Protein 6D4D (pdb70)

Nearest PDB structures (foldseek):
  6d4d-assembly2_B  TM=1.004E+00  e=1.294E-62  Homo sapiens
  2jjd-assembly4_D  TM=9.976E-01  e=7.668E-55  Homo sapiens
  2jjd-assembly6_F  TM=9.970E-01  e=9.720E-55  Homo sapiens
  2jjd-assembly5_E  TM=9.971E-01  e=2.824E-54  Homo sapiens
  2jjd-assembly1_A  TM=9.977E-01  e=5.109E-54  Homo sapiens

Solvent-accessible surface area: 25664 Å² total; per-residue (Å²): 196,49,135,63,6,42,15,116,92,0,96,101,48,16,140,60,25,43,45,110,128,34,119,83,1,98,101,1,29,115,58,17,68,40,8,70,162,55,25,48,36,120,16,3,84,58,117,88,0,145,110,37,15,53,85,120,69,26,15,1,3,8,35,9,7,0,57,3,58,94,74,144,75,95,96,14,8,7,1,10,2,0,0,44,0,10,1,35,166,91,63,33,42,1,0,0,0,8,0,2,56,138,81,5,6,70,21,2,0,24,0,0,54,56,32,136,0,8,0,0,0,0,0,2,44,50,129,6,141,198,46,64,44,4,70,58,0,10,12,104,136,45,58,156,65,21,51,84,6,115,0,17,32,110,67,64,65,114,75,141,41,2,5,14,37,63,0,35,0,62,42,94,119,78,76,45,87,0,8,0,0,6,4,43,46,13,44,57,138,53,39,18,205,56,14,100,17,2,23,110,0,5,149,67,5,148,97,47,40,69,131,172,37,16,24,9,0,0,0,8,10,19,0,5,7,30,0,0,1,3,0,0,0,21,0,2,31,38,20,13,144,64,61,97,91,0,21,1,37,72,0,0,21,93,0,16,94,15,0,5,43,0,0,82,48,30,109,19,0,12,2,0,5,78,0,0,29,46,54,88,71,164,82,128,177,61,9,62,12,83,101,0,99,57,48,19,64,89,30,43,49,112,147,34,142,89,0,25,50,1,26,111,62,16,59,47,1,74,141,82,9,24,36,119,25,3,100,69,90,104,0,61,127,36,16,55,88,109,122,25,18,2,0,16,68,8,6,0,25,2,62,70,74,137,82,92,96,21,8,8,1,10,2,0,0,24,0,8,1,35,174,92,135,41,36,1,0,0,0,10,0,2,52,118,74,6,6,72,24,2,0,28,0,0,57,54,32,130,0,9,0,0,0,0,0,3,48,52,66,11,141,212,103,73,50,6,62,58,0,12,6,110,156,46,62,147,71,10,51,88,6,114,0,26,33,109,68,64,68,113,79,144,42,23,6,14,36,68,0,34,0,73,44,105,108,92,42,89,0,8,0,0,7,4,41,46,14,44,62,140,44,38,17,204,59,15,80,12,2,6,125,0,5,83,69,6,119,101,49,39,66,133,177,32,18,23,9,0,0,0,8,12,18,0,4,7,42,0,0,0,3,0,0,0,10,0,2,19,29,20,8,129,70,61,99,73,1,21,1,38,70,1,0,22,94,0,14,52,15,1,8,44,0,0,73,43,44,100,20,0,12,0,0,4,79,0,0,26,43,27,91,72,169,61

B-factor: mean 21.74, std 9.51, range [6.0, 73.4]

CATH classification: 3.90.190.10

Secondary structure (DSSP, 8-state):
----EEGGGHHHHHHHHHHHHHHHHHHHHHTS--STTT---HHHHSGGGGGG-SSTT----TTTEEEPPPPTT-TTTTEEEEEEEEETTEEEEEEEEPPPPGGGHHHHHHHHHHHT--EEEE-S-SEETTEE-S---S-SSSEEEETTEEEEEEEEEE-SSEEEEEEEEEE----EEEEEEEE----SSSS-SSSHHHHHHHHHHHHHS-TT--PEEEE-SSSSHHHHHHHHHHHHHHHHHHHSEE-HHHHHHHHHTTSTT-S-SHHHHHHHHHHHHHHHHH-/---EEGGGHHHHHHHHHHHHHHHHHHHHHTS--SGGG---TTTTSGGGGGG-SSTT----TTTEEEPPPPTT-TTTTEEEEEEEEETTEEEEEEEEPPPPGGGHHHHHHHHHHTT--EEEE-S-SEETTEE-S---S-SSSEEEETTEEEEEEEEEE-SSEEEEEEEEEE---EEEEEEEE----SSSS-S-SHHHHHHHHHHHHHS-TT--PEEEE-SSSSHHHHHHHHHHHHHHHHHHHSEE-HHHHHHHHHTTSTT-S-SHHHHHHHHHHHHHHHHH-

Organism: Homo sapiens (NCBI:txid9606)

InterPro domains:
  IPR000242 Tyrosine-specific protein phosphatase, PTPase domain [PF00102] (159-393)
  IPR000242 Tyrosine-specific protein phosphatase, PTPase domain [PF00102] (451-687)
  IPR000242 Tyrosine-specific protein phosphatase, PTPase domain [PR00700] (188-195)
  IPR000242 Tyrosine-specific protein phosphatase, PTPase domain [PR00700] (204-224)
  IPR000242 Tyrosine-specific protein phosphatase, PTPase domain [PR00700] (291-308)
  IPR000242 Tyrosine-specific protein phosphatase, PTPase domain [PR00700] (330-348)
  IPR000242 Tyrosine-specific protein phosphatase, PTPase domain [PR00700] (656-671)
  IPR000242 Tyrosine-specific protein phosphatase, PTPase domain [PR00700] (672-682)
  IPR000242 Tyrosine-specific protein phosphatase, PTPase domain [PS50055] (135-394)
  IPR000242 Tyrosine-specific protein phosphatase, PTPase domain [PS50055] (426-689)
  IPR000242 Tyrosine-specific protein phosphatase, PTPase domain [SM00194] (134-396)
  IPR000242 Tyrosine-specific protein phosphatase, PTPase domain [SM00194] (425-691)
  IPR000387 Tyrosine-specific protein phosphatases domain [PS50056] (314-385)
  IPR000387 Tyrosine-specific protein phosphatases domain [PS50056] (605-680)
  IPR003595 Protein-tyrosine phosphatase, catalytic [SM00404] (292-393)
  IPR003595 Protein-tyrosine phosphatase, catalytic [SM00404] (586-688)
  IPR016130 Protein-tyrosine phosphatase, active site [PS00383] (333-343)
  IPR016130 Protein-tyrosine phosphatase, active site [PS00383] (628-638)
  IPR016336 Receptor tyrosine-protein phosphatase, alpha/epsilon-type [PIRSF002006] (27-700)
  IPR029021 Protein-tyrosine phosphatase-like [G3DSA:3.90.190.10] (107-399)

Foldseek 3Di:
DFDWFFLVCLVVVLVVCPPPVSPNLQVLVVPFDQLPPPFAAVLCPDPLNVVQAPDSPFAWGPPFFQFFDDDPPDPSLRHHRKGFFAFAVGGSQAIQHAAGDPVCLLVVVSSCVVLQFQEEEEEEDCDAPNDGLHDDSADPAAWDQRPQKIKHWDDWADDPQWIKTWIWICGCHHTGIHIYIHGYPAHSDFGDPACPSVVVSLVVRVVPGDDPGGHHYYYYRSRAAVVLLSRLLRRQLVVCVPPSIGDSSVSSNVRCNRTGCRHPDSRSVSNSSRNSSCVSVPD/DDWFFLVCLVVVLVVCPPPVSVNLQVLVVPFDQQPVLFAAVLCPDPVNVVQAPDSVFAFGDPFAQFFDDDPPDPSLRDHRWGFFAFQVGGSQAIQHAAGDPVCLLVVVSSCVVQQFQEEEEEEDCDAPNDGLHDPNADPAAWDQRPQKIKHWDDWDDDPQWIWTWIWIDGCVTGIHIYIYGYPAHSDFGDPACPSVVVSLVVRVVPGDDPGGHHYYYYHSRAAVVLLSRLLRRQLVVCVPPSIGDSSVSSSVRCNRTGCRHPDSRSVSNSSRNNSCVSVPD

GO terms:
  GO:0005737 cytoplasm (C, IDA)
  GO:0005515 protein binding (F, IPI)
  GO:0005001 transmembrane receptor protein tyrosine phosphatase activity (F, TAS)
  GO:0006470 protein dephosphorylation (P, TAS)
  GO:0005634 nucleus (C, IDA)
  GO:0005886 plasma membrane (C, IDA)

Radius of gyration: 26.29 Å; Cα contacts (8 Å, |Δi|>4): 1129; chains: 2; bounding box: 77×42×72 Å

Structure (mmCIF, N/CA/C/O backbone):
data_6D4D
#
_entry.id   6D4D
#
_cell.length_a   154.055
_cell.length_b   35.998
_cell.length_c   115.023
_cell.angle_alpha   90.00
_cell.angle_beta   115.73
_cell.angle_gamma   90.00
#
_symmetry.space_group_name_H-M   'C 1 2 1'
#
loop_
_entity.id
_entity.type
_entity.pdbx_description
1 polymer 'Receptor-type tyrosine-protein phosphatase epsilon'
2 water water
#
loop_
_atom_site.group_PDB
_atom_site.id
_atom_site.type_symbol
_atom_site.label_atom_id
_atom_site.label_alt_id
_atom_site.label_comp_id
_atom_site.label_asym_id
_atom_site.label_entity_id
_atom_site.label_seq_id
_atom_site.pdbx_PDB_ins_code
_atom_site.Cartn_x
_atom_site.Cartn_y
_atom_site.Cartn_z
_atom_site.occupancy
_atom_site.B_iso_or_equiv
_atom_site.auth_seq_id
_atom_site.auth_comp_id
_atom_site.auth_asym_id
_atom_site.auth_atom_id
_atom_site.pdbx_PDB_model_num
ATOM 1 N N . LYS A 1 5 ? -0.970 7.584 8.196 1.00 31.78 111 LYS A N 1
ATOM 2 C CA . LYS A 1 5 ? -0.911 9.028 8.424 1.00 32.35 111 LYS A CA 1
ATOM 3 C C . LYS A 1 5 ? -1.573 9.793 7.277 1.00 30.41 111 LYS A C 1
ATOM 4 O O . LYS A 1 5 ? -1.312 9.535 6.099 1.00 27.92 111 LYS A O 1
ATOM 10 N N . TYR A 1 6 ? -2.429 10.747 7.631 1.00 28.53 112 TYR A N 1
ATOM 11 C CA . TYR A 1 6 ? -3.259 11.456 6.663 1.00 20.81 112 TYR A CA 1
ATOM 12 C C . TYR A 1 6 ? -2.967 12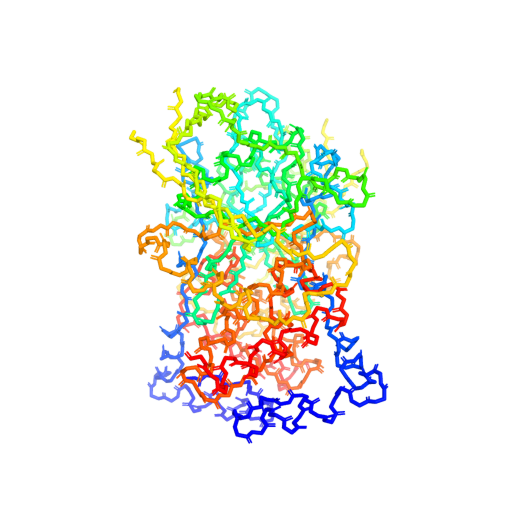.942 6.763 1.00 24.36 112 TYR A C 1
ATOM 13 O O . TYR A 1 6 ? -3.114 13.537 7.833 1.00 22.74 112 TYR A O 1
ATOM 22 N N . PHE A 1 7 ? -2.523 13.524 5.662 1.00 19.75 113 PHE A N 1
ATOM 23 C CA . PHE A 1 7 ? -2.181 14.925 5.516 1.00 21.27 113 PHE A CA 1
ATOM 24 C C . PHE A 1 7 ? -3.340 15.695 4.894 1.00 20.36 113 PHE A C 1
ATOM 25 O O . PHE A 1 7 ? -4.185 15.113 4.208 1.00 19.79 113 PHE A O 1
ATOM 33 N N . PRO A 1 8 ? -3.404 17.012 5.090 1.00 19.54 114 PRO A N 1
ATOM 34 C CA . PRO A 1 8 ? -4.404 17.805 4.372 1.00 17.99 114 PRO A CA 1
ATOM 35 C C . PRO A 1 8 ? -4.255 17.643 2.867 1.00 23.03 114 PRO A C 1
ATOM 36 O O . PRO A 1 8 ? -3.184 17.330 2.344 1.00 18.71 114 PRO A O 1
ATOM 40 N N . ILE A 1 9 ? -5.356 17.868 2.165 1.00 19.15 115 ILE A N 1
ATOM 41 C CA . ILE A 1 9 ? -5.424 17.705 0.718 1.00 16.55 115 ILE A CA 1
ATOM 42 C C . ILE A 1 9 ? -5.649 19.078 0.096 1.00 20.60 115 ILE A C 1
ATOM 43 O O . ILE A 1 9 ? -6.700 19.686 0.330 1.00 18.34 115 ILE A O 1
ATOM 48 N N . PRO A 1 10 ? -4.715 19.598 -0.697 1.00 18.64 116 PRO A N 1
ATOM 49 C CA . PRO A 1 10 ? -4.986 20.840 -1.428 1.00 21.60 116 PRO A CA 1
ATOM 50 C C . PRO A 1 10 ? -6.087 20.612 -2.450 1.00 17.52 116 PRO A C 1
ATOM 51 O O . PRO A 1 10 ? -6.168 19.549 -3.065 1.00 19.30 116 PRO A O 1
ATOM 55 N N . VAL A 1 11 ? -6.939 21.625 -2.631 1.00 16.58 117 VAL A N 1
ATOM 56 C CA . VAL A 1 11 ? -8.109 21.451 -3.493 1.00 18.62 117 VAL A CA 1
ATOM 57 C C . VAL A 1 11 ? -7.722 21.072 -4.917 1.00 22.26 117 VAL A C 1
ATOM 58 O O . VAL A 1 11 ? -8.448 20.318 -5.575 1.00 24.21 117 VAL A O 1
ATOM 62 N N . GLU A 1 12 ? -6.587 21.573 -5.421 1.00 21.10 118 GLU A N 1
ATOM 63 C CA . GLU A 1 12 ? -6.164 21.224 -6.780 1.00 25.77 118 GLU A CA 1
ATOM 64 C C . GLU A 1 12 ? -5.838 19.744 -6.944 1.00 25.00 118 GLU A C 1
ATOM 65 O O . GLU A 1 12 ? -5.761 19.271 -8.085 1.00 26.61 118 GLU A O 1
ATOM 71 N N . HIS A 1 13 ? -5.668 19.001 -5.848 1.00 19.47 119 HIS A N 1
ATOM 72 C CA . HIS A 1 13 ? -5.456 17.559 -5.900 1.00 19.85 119 HIS A CA 1
ATOM 73 C C . HIS A 1 13 ? -6.665 16.756 -5.435 1.00 19.61 119 HIS A C 1
ATOM 74 O O . HIS A 1 13 ? -6.594 15.520 -5.397 1.00 17.08 119 HIS A O 1
ATOM 81 N N . LEU A 1 14 ? -7.770 17.420 -5.090 1.00 18.85 120 LEU A N 1
ATOM 82 C CA . LEU A 1 14 ? -8.894 16.735 -4.462 1.00 16.54 120 LEU A CA 1
ATOM 83 C C . LEU A 1 14 ? -9.552 15.740 -5.416 1.00 17.63 120 LEU A C 1
ATOM 84 O O . LEU A 1 14 ? -9.868 14.607 -5.032 1.00 14.73 120 LEU A O 1
ATOM 89 N N . GLU A 1 15 ? -9.777 16.147 -6.666 1.00 17.82 121 GLU A N 1
ATOM 90 C CA . GLU A 1 15 ? -10.425 15.245 -7.609 1.00 18.03 121 GLU A CA 1
ATOM 91 C C . GLU A 1 15 ? -9.572 14.004 -7.845 1.00 20.55 121 GLU A C 1
ATOM 92 O O . GLU A 1 15 ? -10.085 12.880 -7.834 1.00 19.25 121 GLU A O 1
ATOM 98 N N . GLU A 1 16 ? -8.260 14.185 -8.018 1.00 19.49 122 GLU A N 1
ATOM 99 C CA . GLU A 1 16 ? -7.392 13.026 -8.200 1.00 21.39 122 GLU A CA 1
ATOM 100 C C . GLU A 1 16 ? -7.334 12.164 -6.947 1.00 18.31 122 GLU A C 1
ATOM 101 O O . GLU A 1 16 ? -7.333 10.932 -7.041 1.00 19.31 122 GLU A O 1
ATOM 107 N N . GLU A 1 17 ? -7.257 12.785 -5.763 1.00 17.73 123 GLU A N 1
ATOM 108 C CA . GLU A 1 17 ? -7.183 11.978 -4.548 1.00 18.67 123 GLU A CA 1
ATOM 109 C C . GLU A 1 17 ? -8.451 11.165 -4.339 1.00 19.77 123 GLU A C 1
ATOM 110 O O . GLU A 1 17 ? -8.391 10.044 -3.822 1.00 20.33 123 GLU A O 1
ATOM 116 N N . ILE A 1 18 ? -9.608 11.708 -4.723 1.00 17.67 124 ILE A N 1
ATOM 117 C CA . ILE A 1 18 ? -10.843 10.944 -4.607 1.00 19.78 124 ILE A CA 1
ATOM 118 C C . ILE A 1 18 ? -10.818 9.757 -5.556 1.00 21.89 124 ILE A C 1
ATOM 119 O O . ILE A 1 18 ? -11.238 8.654 -5.197 1.00 19.31 124 ILE A O 1
ATOM 124 N N . ARG A 1 19 ? -10.311 9.956 -6.775 1.00 19.02 125 ARG A N 1
ATOM 125 C CA . ARG A 1 19 ? -10.187 8.834 -7.699 1.00 24.61 125 ARG A CA 1
ATOM 126 C C . ARG A 1 19 ? -9.309 7.749 -7.097 1.00 23.88 125 ARG A C 1
ATOM 127 O O . ARG A 1 19 ? -9.683 6.572 -7.071 1.00 24.01 125 ARG A O 1
ATOM 135 N N . ILE A 1 20 ? -8.147 8.144 -6.574 1.00 24.43 126 ILE A N 1
ATOM 136 C CA . ILE A 1 20 ? -7.192 7.194 -6.010 1.00 22.11 126 ILE A CA 1
ATOM 137 C C . ILE A 1 20 ? -7.820 6.439 -4.848 1.00 20.91 126 ILE A C 1
ATOM 138 O O . ILE A 1 20 ? -7.718 5.212 -4.750 1.00 21.38 126 ILE A O 1
ATOM 143 N N . ARG A 1 21 ? -8.476 7.163 -3.941 1.00 20.53 127 ARG A N 1
ATOM 144 C CA . ARG A 1 21 ? -8.993 6.517 -2.744 1.00 20.83 127 ARG A CA 1
ATOM 145 C C . ARG A 1 21 ? -10.279 5.746 -3.002 1.00 23.08 127 ARG A C 1
ATOM 146 O O . ARG A 1 21 ? -10.639 4.884 -2.192 1.00 17.35 127 ARG A O 1
ATOM 154 N N . SER A 1 22 ? -10.968 6.025 -4.112 1.00 20.25 128 SER A N 1
ATOM 155 C CA A SER A 1 22 ? -12.171 5.282 -4.464 0.23 23.77 128 SER A CA 1
ATOM 156 C CA B SER A 1 22 ? -12.173 5.289 -4.479 0.77 23.82 128 SER A CA 1
ATOM 157 C C . SER A 1 22 ? -11.878 4.026 -5.272 1.00 22.85 128 SER A C 1
ATOM 158 O O . SER A 1 22 ? -12.757 3.162 -5.381 1.00 23.80 128 SER A O 1
ATOM 163 N N . ALA A 1 23 ? -10.676 3.909 -5.834 1.00 22.77 129 ALA A N 1
ATOM 164 C CA . ALA A 1 23 ? -10.321 2.729 -6.611 1.00 27.51 129 ALA A CA 1
ATOM 165 C C . ALA A 1 23 ? -10.395 1.472 -5.750 1.00 28.16 129 ALA A C 1
ATOM 166 O O . ALA A 1 23 ? -10.234 1.518 -4.527 1.00 26.10 129 ALA A O 1
ATOM 168 N N . ASP A 1 24 ? -10.656 0.337 -6.405 1.00 33.21 130 ASP A N 1
ATOM 169 C CA . ASP A 1 24 ? -10.722 -0.968 -5.740 1.00 27.17 130 ASP A CA 1
ATOM 170 C C . ASP A 1 24 ? -11.814 -0.995 -4.668 1.00 31.01 130 ASP A C 1
ATOM 171 O O . ASP A 1 24 ? -11.585 -1.404 -3.527 1.00 30.58 130 ASP A O 1
ATOM 176 N N . ASP A 1 25 ? -13.018 -0.562 -5.052 1.00 28.14 131 ASP A N 1
ATOM 177 C CA . ASP A 1 25 ? -14.169 -0.485 -4.146 1.00 34.60 131 ASP A CA 1
ATOM 178 C C . ASP A 1 25 ? -13.843 0.345 -2.906 1.00 28.32 131 ASP A C 1
ATOM 179 O O . ASP A 1 25 ? -14.053 -0.092 -1.775 1.00 26.33 131 ASP A O 1
ATOM 184 N N . CYS A 1 26 ? -13.311 1.547 -3.133 1.00 29.57 132 CYS A N 1
ATOM 185 C CA . CYS A 1 26 ? -12.971 2.498 -2.067 1.00 26.09 132 CYS A CA 1
ATOM 186 C C . CYS A 1 26 ? -12.027 1.889 -1.032 1.00 26.34 132 CYS A C 1
ATOM 187 O O . CYS A 1 26 ? -12.193 2.082 0.174 1.00 21.78 132 CYS A O 1
ATOM 190 N N . LYS A 1 27 ? -11.015 1.164 -1.513 1.00 23.75 133 LYS A N 1
ATOM 191 C CA . LYS A 1 27 ? -10.079 0.490 -0.619 1.00 26.01 133 LYS A CA 1
ATOM 192 C C . LYS A 1 27 ? -9.422 1.474 0.342 1.00 21.28 133 LYS A C 1
ATOM 193 O O . LYS A 1 27 ? -9.448 1.280 1.561 1.00 23.47 133 LYS A O 1
ATOM 199 N N . GLN A 1 28 ? -8.826 2.547 -0.189 1.00 24.31 134 GLN A N 1
ATOM 200 C CA . GLN A 1 28 ? -8.093 3.461 0.682 1.00 20.71 134 GLN A CA 1
ATOM 201 C C . GLN A 1 28 ? -9.038 4.287 1.547 1.00 20.18 134 GLN A C 1
ATOM 202 O O . GLN A 1 28 ? -8.722 4.572 2.707 1.00 19.12 134 GLN A O 1
ATOM 208 N N . PHE A 1 29 ? -10.203 4.674 1.008 1.00 20.07 135 PHE A N 1
ATOM 209 C CA . PHE A 1 29 ? -11.212 5.344 1.826 1.00 18.61 135 PHE A CA 1
ATOM 210 C C . PHE A 1 29 ? -11.650 4.466 2.997 1.00 16.88 135 PHE A C 1
ATOM 211 O O . PHE A 1 29 ? -11.809 4.955 4.117 1.00 17.99 135 PHE A O 1
ATOM 219 N N . ARG A 1 30 ? -11.854 3.167 2.757 1.00 19.57 136 ARG A N 1
ATOM 220 C CA . ARG A 1 30 ? -12.225 2.266 3.851 1.00 16.93 136 ARG A CA 1
ATOM 221 C C . ARG A 1 30 ? -11.115 2.163 4.887 1.00 19.83 136 ARG A C 1
ATOM 222 O O . ARG A 1 30 ? -11.379 2.120 6.094 1.00 22.79 136 ARG A O 1
ATOM 230 N N . GLU A 1 31 ? -9.864 2.105 4.434 1.00 21.73 137 GLU A N 1
ATOM 231 C CA . GLU A 1 31 ? -8.750 2.060 5.367 1.00 21.77 137 GLU A CA 1
ATOM 232 C C . GLU A 1 31 ? -8.688 3.335 6.196 1.00 21.66 137 GLU A C 1
ATOM 233 O O . GLU A 1 31 ? -8.478 3.280 7.414 1.00 22.50 137 GLU A O 1
ATOM 239 N N . GLU A 1 32 ? -8.892 4.488 5.549 1.00 17.38 138 GLU A N 1
ATOM 240 C CA . GLU A 1 32 ? -8.865 5.775 6.235 1.00 17.17 138 GLU A CA 1
ATOM 241 C C . GLU A 1 32 ? -9.944 5.850 7.312 1.00 16.85 138 GLU A C 1
ATOM 242 O O . GLU A 1 32 ? -9.665 6.218 8.462 1.00 15.84 138 GLU A O 1
ATOM 248 N N . PHE A 1 33 ? -11.185 5.502 6.955 1.00 15.81 139 PHE A N 1
ATOM 249 C CA . PHE A 1 33 ? -12.277 5.533 7.921 1.00 14.58 139 PHE A CA 1
ATOM 250 C C . PHE A 1 33 ? -12.000 4.609 9.094 1.00 20.37 139 PHE A C 1
ATOM 251 O O . PHE A 1 33 ? -12.291 4.947 10.247 1.00 16.06 139 PHE A O 1
ATOM 259 N N . ASN A 1 34 ? -11.454 3.430 8.817 1.00 20.01 140 ASN A N 1
ATOM 260 C CA . ASN A 1 34 ? -11.184 2.473 9.877 1.00 22.46 140 ASN A CA 1
ATOM 261 C C . ASN A 1 34 ? -10.026 2.893 10.774 1.00 20.09 140 ASN A C 1
ATOM 262 O O . ASN A 1 34 ? -9.885 2.327 11.864 1.00 24.76 140 ASN A O 1
ATOM 267 N N . SER A 1 35 ? -9.216 3.874 10.360 1.00 19.76 141 SER A N 1
ATOM 268 C CA . SER A 1 35 ? -8.122 4.399 11.175 1.00 20.05 141 SER A CA 1
ATOM 269 C C . SER A 1 35 ? -8.536 5.509 12.138 1.00 20.40 141 SER A C 1
ATOM 270 O O . SER A 1 35 ? -7.699 5.957 12.927 1.00 20.89 141 SER A O 1
ATOM 273 N N . LEU A 1 36 ? -9.780 5.980 12.091 1.00 18.21 142 LEU A N 1
ATOM 274 C CA . LEU A 1 36 ? -10.193 7.071 12.968 1.00 15.26 142 LEU A CA 1
ATOM 275 C C . LEU A 1 36 ? -10.229 6.598 14.419 1.00 18.80 142 LEU A C 1
ATOM 276 O O . LEU A 1 36 ? -10.612 5.458 14.687 1.00 21.88 142 LEU A O 1
ATOM 281 N N . PRO A 1 37 ? -9.881 7.457 15.377 1.00 18.41 143 PRO A N 1
ATOM 282 C CA . PRO A 1 37 ? -10.190 7.139 16.772 1.00 20.81 143 PRO A CA 1
ATOM 283 C C . PRO A 1 37 ? -11.699 7.094 16.944 1.00 23.37 143 PRO A C 1
ATOM 284 O O . PRO A 1 37 ? -12.442 7.750 16.212 1.00 19.18 143 PRO A O 1
ATOM 288 N N . SER A 1 38 ? -12.153 6.306 17.918 1.00 20.54 144 SER A N 1
ATOM 289 C CA . SER A 1 38 ? -13.585 6.229 18.171 1.00 18.88 144 SER A CA 1
ATOM 290 C C . SER A 1 38 ? -14.079 7.418 18.979 1.00 23.90 144 SER A C 1
ATOM 291 O O . SER A 1 38 ? -15.230 7.833 18.811 1.00 18.54 144 SER A O 1
ATOM 294 N N . GLY A 1 39 ? -13.232 7.967 19.857 1.00 19.69 145 GLY A N 1
ATOM 295 C CA . GLY A 1 39 ? -13.656 8.947 20.828 1.00 24.18 145 GLY A CA 1
ATOM 296 C C . GLY A 1 39 ? -14.035 8.379 22.181 1.00 28.44 145 GLY A C 1
ATOM 297 O O . GLY A 1 39 ? -14.327 9.153 23.101 1.00 24.61 145 GLY A O 1
ATOM 298 N N . HIS A 1 40 ? -14.054 7.055 22.336 1.00 25.70 146 HIS A N 1
ATOM 299 C CA . HIS A 1 40 ? -14.391 6.466 23.626 1.00 27.54 146 HIS A CA 1
ATOM 300 C C . HIS A 1 40 ? -13.208 6.412 24.581 1.00 31.11 146 HIS A C 1
ATOM 301 O O . HIS A 1 40 ? -13.416 6.207 25.780 1.00 38.56 146 HIS A O 1
ATOM 308 N N . ILE A 1 41 ? -11.985 6.605 24.087 1.00 32.53 147 ILE A N 1
ATOM 309 C CA . ILE A 1 41 ? -10.804 6.290 24.884 1.00 34.92 147 ILE A CA 1
ATOM 310 C C . ILE A 1 41 ? -10.568 7.344 25.960 1.00 37.05 147 ILE A C 1
ATOM 311 O O . ILE A 1 41 ? -10.317 7.007 27.121 1.00 39.66 147 ILE A O 1
ATOM 316 N N . GLN A 1 42 ? -10.672 8.629 25.615 1.00 32.79 148 GLN A N 1
ATOM 317 C CA . GLN A 1 42 ? -10.247 9.675 26.538 1.00 34.86 148 GLN A CA 1
ATOM 318 C C . GLN A 1 42 ? -11.379 10.253 27.385 1.00 38.53 148 GLN A C 1
ATOM 319 O O . GLN A 1 42 ? -11.119 10.745 28.490 1.00 39.94 148 GLN A O 1
ATOM 321 N N . GLY A 1 43 ? -12.627 10.210 26.908 1.00 33.23 149 GLY A N 1
ATOM 322 C CA . GLY A 1 43 ? -13.703 10.884 27.604 1.00 28.41 149 GLY A CA 1
ATOM 323 C C . GLY A 1 43 ? -14.271 10.086 28.766 1.00 22.12 149 GLY A C 1
ATOM 324 O O . GLY A 1 43 ? -13.966 8.913 28.970 1.00 24.60 149 GLY A O 1
ATOM 325 N N . THR A 1 44 ? -15.115 10.746 29.557 1.00 15.52 150 THR A N 1
ATOM 326 C CA . THR A 1 44 ? -15.870 10.057 30.592 1.00 17.19 150 THR A CA 1
ATOM 327 C C . THR A 1 44 ? -17.369 10.166 30.319 1.00 18.93 150 THR A C 1
ATOM 328 O O . THR A 1 44 ? -17.841 11.087 29.644 1.00 16.54 150 THR A O 1
ATOM 332 N N . PHE A 1 45 ? -18.122 9.212 30.859 1.00 15.10 151 PHE A N 1
ATOM 333 C CA . PHE A 1 45 ? -19.534 9.079 30.517 1.00 15.56 151 PHE A CA 1
ATOM 334 C C . PHE A 1 45 ? -20.373 8.820 31.760 1.00 15.07 151 PHE A C 1
ATOM 335 O O . PHE A 1 45 ? -21.365 8.094 31.714 1.00 18.89 151 PHE A O 1
ATOM 343 N N . GLU A 1 46 ? -20.016 9.462 32.878 1.00 20.27 152 GLU A N 1
ATOM 344 C CA . GLU A 1 46 ? -20.696 9.210 34.147 1.00 17.81 152 GLU A CA 1
ATOM 345 C C . GLU A 1 46 ? -22.148 9.662 34.114 1.00 16.25 152 GLU A C 1
ATOM 346 O O . GLU A 1 46 ? -23.044 8.943 34.570 1.00 16.99 152 GLU A O 1
ATOM 352 N N . LEU A 1 47 ? -22.407 10.870 33.610 1.00 15.55 153 LEU A N 1
ATOM 353 C CA . LEU A 1 47 ? -23.775 11.375 33.648 1.00 13.62 153 LEU A CA 1
ATOM 354 C C . LEU A 1 47 ? -24.686 10.581 32.722 1.00 14.77 153 LEU A C 1
ATOM 355 O O . LEU A 1 47 ? -25.800 10.214 33.109 1.00 14.76 153 LEU A O 1
ATOM 360 N N . ALA A 1 48 ? -24.234 10.318 31.491 1.00 12.18 154 ALA A N 1
ATOM 361 C CA . ALA A 1 48 ? -25.070 9.574 30.556 1.00 13.84 154 ALA A CA 1
ATOM 362 C C . ALA A 1 48 ? -25.409 8.186 31.085 1.00 14.90 154 ALA A C 1
ATOM 363 O O . ALA A 1 48 ? -26.456 7.625 30.733 1.00 16.58 154 ALA A O 1
ATOM 365 N N . ASN A 1 49 ? -24.547 7.619 31.931 1.00 16.35 155 ASN A N 1
ATOM 366 C CA . ASN A 1 49 ? -24.722 6.255 32.413 1.00 16.61 155 ASN A CA 1
ATOM 367 C C . ASN A 1 49 ? -25.432 6.164 33.761 1.00 20.73 155 ASN A C 1
ATOM 368 O O . ASN A 1 49 ? -25.673 5.052 34.239 1.00 20.87 155 ASN A O 1
ATOM 373 N N . LYS A 1 50 ? -25.792 7.290 34.378 1.00 19.74 156 LYS A N 1
ATOM 374 C CA . LYS A 1 50 ? -26.552 7.220 35.621 1.00 19.51 156 LYS A CA 1
ATOM 375 C C . LYS A 1 50 ? -27.864 6.485 35.395 1.00 26.53 156 LYS A C 1
ATOM 376 O O . LYS A 1 50 ? -28.456 6.545 34.313 1.00 20.27 156 LYS A O 1
ATOM 382 N N . GLU A 1 51 ? -28.316 5.771 36.432 1.00 24.13 157 GLU A N 1
ATOM 383 C CA . GLU A 1 51 ? -29.554 5.011 36.296 1.00 25.71 157 GLU A CA 1
ATOM 384 C C . GLU A 1 51 ? -30.728 5.933 35.995 1.00 21.87 157 GLU A C 1
ATOM 385 O O . GLU A 1 51 ? -31.599 5.603 35.181 1.00 22.97 157 GLU A O 1
ATOM 391 N N . GLU A 1 52 ? -30.750 7.108 36.621 1.00 22.20 158 GLU A N 1
ATOM 392 C CA . GLU A 1 52 ? -31.834 8.051 36.394 1.00 22.31 158 GLU A CA 1
ATOM 393 C C . GLU A 1 52 ? -31.910 8.509 34.950 1.00 17.85 158 GLU A C 1
ATOM 394 O O . GLU A 1 52 ? -32.958 8.997 34.527 1.00 21.25 158 GLU A O 1
ATOM 400 N N . ASN A 1 53 ? -30.824 8.372 34.193 1.00 18.42 159 ASN A N 1
ATOM 401 C CA . ASN A 1 53 ? -30.753 8.882 32.832 1.00 16.08 159 ASN A CA 1
ATOM 402 C C . ASN A 1 53 ? -30.876 7.784 31.781 1.00 20.55 159 ASN A C 1
ATOM 403 O O . ASN A 1 53 ? -30.916 8.096 30.590 1.00 18.27 159 ASN A O 1
ATOM 408 N N . ARG A 1 54 ? -30.958 6.510 32.197 1.00 21.86 160 ARG A N 1
ATOM 409 C CA . ARG A 1 54 ? -30.991 5.395 31.250 1.00 20.33 160 ARG A CA 1
ATOM 410 C C . ARG A 1 54 ? -32.126 5.532 30.246 1.00 18.27 160 ARG A C 1
ATOM 411 O O . ARG A 1 54 ? -31.951 5.251 29.054 1.00 26.26 160 ARG A O 1
ATOM 419 N N . GLU A 1 55 ? -33.305 5.945 30.708 1.00 19.81 161 GLU A N 1
ATOM 420 C CA . GLU A 1 55 ? -34.465 6.078 29.843 1.00 22.80 161 GLU A CA 1
ATOM 421 C C . GLU A 1 55 ? -34.372 7.278 28.906 1.00 21.20 161 GLU A C 1
ATOM 422 O O . GLU A 1 55 ? -35.169 7.372 27.966 1.00 25.00 161 GLU A O 1
ATOM 428 N N . LYS A 1 56 ? -33.427 8.185 29.125 1.00 14.52 162 LYS A N 1
ATOM 429 C CA . LYS A 1 56 ? -33.291 9.372 28.291 1.00 13.71 162 LYS A CA 1
ATOM 430 C C . LYS A 1 56 ? -32.371 9.149 27.094 1.00 13.35 162 LYS A C 1
ATOM 431 O O . LYS A 1 56 ? -32.200 10.067 26.282 1.00 13.09 162 LYS A O 1
ATOM 437 N N . ASN A 1 57 ? -31.780 7.958 26.961 1.00 11.48 163 ASN A N 1
ATOM 438 C CA . ASN A 1 57 ? -30.909 7.622 25.844 1.00 13.81 163 ASN A CA 1
ATOM 439 C C . ASN A 1 57 ? -31.597 6.644 24.911 1.00 19.10 163 ASN A C 1
ATOM 440 O O . ASN A 1 57 ? -32.150 5.638 25.362 1.00 17.13 163 ASN A O 1
ATOM 445 N N . ARG A 1 58 ? -31.496 6.915 23.611 1.00 16.03 164 ARG A N 1
ATOM 446 C CA . ARG A 1 58 ? -32.081 6.032 22.606 1.00 18.79 164 ARG A CA 1
ATOM 447 C C . ARG A 1 58 ? -31.284 4.740 22.476 1.00 20.21 164 ARG A C 1
ATOM 448 O O . ARG A 1 58 ? -31.863 3.650 22.374 1.00 20.77 164 ARG A O 1
ATOM 456 N N . TYR A 1 59 ? -29.954 4.838 22.499 1.00 16.92 165 TYR A N 1
ATOM 457 C CA . TYR A 1 59 ? -29.059 3.713 22.328 1.00 17.99 165 TYR A CA 1
ATOM 458 C C . TYR A 1 59 ? -28.046 3.719 23.465 1.00 22.75 165 TYR A C 1
ATOM 459 O O . TYR A 1 59 ? -27.404 4.751 23.718 1.00 20.84 165 TYR A O 1
ATOM 468 N N . PRO A 1 60 ? -27.870 2.598 24.161 1.00 24.01 166 PRO A N 1
ATOM 469 C CA . PRO A 1 60 ? -27.041 2.600 25.374 1.00 22.56 166 PRO A CA 1
ATOM 470 C C . PRO A 1 60 ? -25.583 2.925 25.131 1.00 20.56 166 PRO A C 1
ATOM 471 O O . PRO A 1 60 ? -24.903 3.384 26.057 1.00 21.12 166 PRO A O 1
ATOM 475 N N . ASN A 1 61 ? -25.071 2.691 23.928 1.00 17.50 167 ASN A N 1
ATOM 476 C CA . ASN A 1 61 ? -23.665 2.920 23.636 1.00 21.22 167 ASN A CA 1
ATOM 477 C C . ASN A 1 61 ? -23.427 4.185 22.825 1.00 17.41 167 ASN A C 1
ATOM 478 O O . ASN A 1 61 ? -22.294 4.424 22.398 1.00 22.80 167 ASN A O 1
ATOM 480 N N . ILE A 1 62 ? -24.466 4.988 22.589 1.00 16.03 168 ILE A N 1
ATOM 481 C CA . ILE A 1 62 ? -24.317 6.283 21.930 1.00 15.22 168 ILE A CA 1
ATOM 482 C C . ILE A 1 62 ? -24.652 7.353 22.958 1.00 12.75 168 ILE A C 1
ATOM 483 O O . ILE A 1 62 ? -25.826 7.683 23.175 1.00 13.75 168 ILE A O 1
ATOM 488 N N . LEU A 1 63 ? -23.620 7.872 23.616 1.00 12.90 169 LEU A N 1
ATOM 489 C CA . LEU A 1 63 ? -23.753 8.777 24.743 1.00 14.11 169 LEU A CA 1
ATOM 490 C C . LEU A 1 63 ? -22.898 10.020 24.550 1.00 13.17 169 LEU A C 1
ATOM 491 O O . LEU A 1 63 ? -21.842 9.963 23.915 1.00 15.91 169 LEU A O 1
ATOM 496 N N . PRO A 1 64 ? -23.324 11.154 25.086 1.00 9.92 170 PRO A N 1
ATOM 497 C CA . PRO A 1 64 ? -22.416 12.301 25.160 1.00 9.33 170 PRO A CA 1
ATOM 498 C C . PRO A 1 64 ? -21.358 12.050 26.221 1.00 12.26 170 PRO A C 1
ATOM 499 O O . PRO A 1 64 ? -21.616 11.385 27.229 1.00 12.51 170 PRO A O 1
ATOM 503 N N . ASN A 1 65 ? -20.154 12.567 25.988 1.00 11.64 171 ASN A N 1
ATOM 504 C CA . ASN A 1 65 ? -19.220 12.545 27.109 1.00 12.22 171 ASN A CA 1
ATOM 505 C C . ASN A 1 65 ? -19.523 13.719 28.040 1.00 12.54 171 ASN A C 1
ATOM 506 O O . ASN A 1 65 ? -20.249 14.651 27.682 1.00 13.33 171 ASN A O 1
ATOM 511 N N . ASP A 1 66 ? -18.956 13.665 29.256 1.00 12.06 172 ASP A N 1
ATOM 512 C CA . ASP A 1 66 ? -19.335 14.616 30.300 1.00 12.11 172 ASP A CA 1
ATOM 513 C C . ASP A 1 66 ? -18.872 16.029 29.983 1.00 11.17 172 ASP A C 1
ATOM 514 O O . ASP A 1 66 ? -19.499 17.000 30.423 1.00 16.15 172 ASP A O 1
ATOM 519 N N . HIS A 1 67 ? -17.785 16.175 29.230 1.00 12.96 173 HIS A N 1
ATOM 520 C CA . HIS A 1 67 ? -17.172 17.486 29.088 1.00 11.92 173 HIS A CA 1
ATOM 521 C C . HIS A 1 67 ? -17.801 18.317 27.988 1.00 14.95 173 HIS A C 1
ATOM 522 O O . HIS A 1 67 ? -17.725 19.546 28.053 1.00 15.00 173 HIS A O 1
ATOM 529 N N . SER A 1 68 ? -18.441 17.685 26.999 1.00 11.96 174 SER A N 1
ATOM 530 C CA . SER A 1 68 ? -19.063 18.432 25.912 1.00 10.18 174 SER A CA 1
ATOM 531 C C . SER A 1 68 ? -20.581 18.295 25.878 1.00 10.52 174 SER A C 1
ATOM 532 O O . SER A 1 68 ? -21.215 18.832 24.961 1.00 9.85 174 SER A O 1
ATOM 535 N N . ARG A 1 69 ? -21.180 17.624 26.861 1.00 9.54 175 ARG A N 1
ATOM 536 C CA . ARG A 1 69 ? -22.625 17.481 26.889 1.00 9.64 175 ARG A CA 1
ATOM 537 C C . ARG A 1 69 ? -23.293 18.834 27.103 1.00 9.86 175 ARG A C 1
ATOM 538 O O . ARG A 1 69 ? -22.741 19.745 27.730 1.00 10.19 175 ARG A O 1
ATOM 546 N N . VAL A 1 70 ? -24.500 18.963 26.573 1.00 9.10 176 VAL A N 1
ATOM 547 C CA . VAL A 1 70 ? -25.300 20.158 26.811 1.00 9.29 176 VAL A CA 1
ATOM 548 C C . VAL A 1 70 ? -25.951 20.042 28.181 1.00 11.37 176 VAL A C 1
ATOM 549 O O . VAL A 1 70 ? -26.661 19.068 28.466 1.00 13.24 176 VAL A O 1
ATOM 553 N N . ILE A 1 71 ? -25.712 21.030 29.038 1.00 10.08 177 ILE A N 1
ATOM 554 C CA . ILE A 1 71 ? -26.240 21.000 30.395 1.00 9.89 177 ILE A CA 1
ATOM 555 C C . ILE A 1 71 ? -27.542 21.789 30.434 1.00 12.02 177 ILE A C 1
ATOM 556 O O . ILE A 1 71 ? -27.583 22.962 30.047 1.00 15.64 177 ILE A O 1
ATOM 561 N N . LEU A 1 72 ? -28.617 21.134 30.868 1.00 11.14 178 LEU A N 1
ATOM 562 C CA . LEU A 1 72 ? -29.900 21.801 31.015 1.00 12.33 178 LEU A CA 1
ATOM 563 C C . LEU A 1 72 ? -30.007 22.383 32.412 1.00 16.68 178 LEU A C 1
ATOM 564 O O . LEU A 1 72 ? -29.353 21.909 33.349 1.00 14.94 178 LEU A O 1
ATOM 569 N N . SER A 1 73 ? -30.824 23.423 32.550 1.00 11.67 179 SER A N 1
ATOM 570 C CA . SER A 1 73 ? -31.121 23.906 33.887 1.00 16.95 179 SER A CA 1
ATOM 571 C C . SER A 1 73 ? -31.776 22.790 34.688 1.00 17.58 179 SER A C 1
ATOM 572 O O . SER A 1 73 ? -32.430 21.898 34.142 1.00 16.61 179 SER A O 1
ATOM 575 N N . GLN A 1 74 ? -31.559 22.825 35.996 1.00 22.41 180 GLN A N 1
ATOM 576 C CA . GLN A 1 74 ? -32.123 21.833 36.896 1.00 22.31 180 GLN A CA 1
ATOM 577 C C . GLN A 1 74 ? -33.589 22.161 37.161 1.00 23.20 180 GLN A C 1
ATOM 578 O O . GLN A 1 74 ? -33.920 23.301 37.494 1.00 31.52 180 GLN A O 1
ATOM 584 N N . LEU A 1 75 ? -34.468 21.177 36.986 1.00 21.09 181 LEU A N 1
ATOM 585 C CA . LEU A 1 75 ? -35.882 21.357 37.315 1.00 25.31 181 LEU A CA 1
ATOM 586 C C . LEU A 1 75 ? -36.097 21.161 38.817 1.00 27.62 181 LEU A C 1
ATOM 587 O O . LEU A 1 75 ? -35.648 20.164 39.392 1.00 18.69 181 LEU A O 1
ATOM 592 N N . ASP A 1 76 ? -36.787 22.109 39.447 1.00 29.05 182 ASP A N 1
ATOM 593 C CA . ASP A 1 76 ? -37.037 22.033 40.882 1.00 29.75 182 ASP A CA 1
ATOM 594 C C . ASP A 1 76 ? -37.728 20.720 41.244 1.00 23.28 182 ASP A C 1
ATOM 595 O O . ASP A 1 76 ? -38.712 20.321 40.608 1.00 21.60 182 ASP A O 1
ATOM 600 N N . GLY A 1 77 ? -37.196 20.039 42.257 1.00 20.15 183 GLY A N 1
ATOM 601 C CA . GLY A 1 77 ? -37.786 18.805 42.736 1.00 19.09 183 GLY A CA 1
ATOM 602 C C . GLY A 1 77 ? -37.487 17.569 41.913 1.00 18.29 183 GLY A C 1
ATOM 603 O O . GLY A 1 77 ? -37.933 16.471 42.284 1.00 16.54 183 GLY A O 1
ATOM 604 N N . ILE A 1 78 ? -36.738 17.688 40.827 1.00 16.79 184 ILE A N 1
ATOM 605 C CA . ILE A 1 78 ? -36.496 16.580 39.914 1.00 17.19 184 ILE A CA 1
ATOM 606 C C . ILE A 1 78 ? -34.999 16.325 39.849 1.00 21.77 184 ILE A C 1
ATOM 607 O O . ILE A 1 78 ? -34.277 17.002 39.120 1.00 15.80 184 ILE A O 1
ATOM 612 N N . PRO A 1 79 ? -34.492 15.345 40.598 1.00 18.09 185 PRO A N 1
ATOM 613 C CA . PRO A 1 79 ? -33.065 15.017 40.494 1.00 22.57 185 PRO A CA 1
ATOM 614 C C . PRO A 1 79 ? -32.687 14.582 39.081 1.00 17.78 185 PRO A C 1
ATOM 615 O O . PRO A 1 79 ? -33.490 14.001 38.341 1.00 21.36 185 PRO A O 1
ATOM 619 N N . CYS A 1 80 ? -31.447 14.892 38.712 1.00 18.98 186 CYS A N 1
ATOM 620 C CA . CYS A 1 80 ? -30.838 14.496 37.442 1.00 25.48 186 CYS A CA 1
ATOM 621 C C . CYS A 1 80 ? -31.517 15.126 36.230 1.00 18.24 186 CYS A C 1
ATOM 622 O O . CYS A 1 80 ? -31.313 14.676 35.094 1.00 17.26 186 CYS A O 1
ATOM 625 N N . SER A 1 81 ? -32.299 16.181 36.430 1.00 15.04 187 SER A N 1
ATOM 626 C CA . SER A 1 81 ? -32.999 16.809 35.315 1.00 16.61 187 SER A CA 1
ATOM 627 C C . SER A 1 81 ? -32.118 17.765 34.507 1.00 15.76 187 SER A C 1
ATOM 628 O O . SER A 1 81 ? -32.645 18.491 33.659 1.00 18.42 187 SER A O 1
ATOM 631 N N . ASP A 1 82 ? -30.800 17.751 34.696 1.00 14.87 188 ASP A N 1
ATOM 632 C CA . ASP A 1 82 ? -29.920 18.567 33.869 1.00 14.21 188 ASP A CA 1
ATOM 633 C C . ASP A 1 82 ? -29.417 17.835 32.626 1.00 13.05 188 ASP A C 1
ATOM 634 O O . ASP A 1 82 ? -28.562 18.367 31.913 1.00 14.14 188 ASP A O 1
ATOM 639 N N . TYR A 1 83 ? -29.920 16.639 32.346 1.00 10.70 189 TYR A N 1
ATOM 640 C CA . TYR A 1 83 ? -29.335 15.785 31.317 1.00 9.95 189 TYR A CA 1
ATOM 641 C C . TYR A 1 83 ? -30.161 15.755 30.035 1.00 8.99 189 TYR A C 1
ATOM 642 O O . TYR A 1 83 ? -31.385 15.597 30.068 1.00 10.89 189 TYR A O 1
ATOM 651 N N . ILE A 1 84 ? -29.464 15.829 28.910 1.00 10.10 190 ILE A N 1
ATOM 652 C CA . ILE A 1 84 ? -30.028 15.522 27.599 1.00 7.95 190 ILE A CA 1
ATOM 653 C C . ILE A 1 84 ? -28.932 14.846 26.786 1.00 10.11 190 ILE A C 1
ATOM 654 O O . ILE A 1 84 ? -27.745 15.169 26.917 1.00 8.14 190 ILE A O 1
ATOM 659 N N . ASN A 1 85 ? -29.318 13.876 25.973 1.00 8.18 191 ASN A N 1
ATOM 660 C CA . ASN A 1 85 ? -28.349 13.254 25.079 1.00 8.70 191 ASN A CA 1
ATOM 661 C C . ASN A 1 85 ? -28.134 14.217 23.905 1.00 10.30 191 ASN A C 1
ATOM 662 O O . ASN A 1 85 ? -28.872 14.213 22.916 1.00 10.08 191 ASN A O 1
ATOM 667 N N . ALA A 1 86 ? -27.119 15.072 24.038 1.00 9.13 192 ALA A N 1
ATOM 668 C CA . ALA A 1 86 ? -26.765 16.116 23.083 1.00 7.96 192 ALA A CA 1
ATOM 669 C C . ALA A 1 86 ? -25.392 16.636 23.468 1.00 8.63 192 ALA A C 1
ATOM 670 O O . ALA A 1 86 ? -25.061 16.684 24.652 1.00 8.88 192 ALA A O 1
ATOM 672 N N . SER A 1 87 ? -24.601 17.035 22.469 1.00 6.55 193 SER A N 1
ATOM 673 C CA . SER A 1 87 ? -23.222 17.464 22.693 1.00 7.09 193 SER A CA 1
ATOM 674 C C . SER A 1 87 ? -22.944 18.714 21.877 1.00 6.82 193 SER A C 1
ATOM 675 O O . SER A 1 87 ? -23.427 18.828 20.746 1.00 8.39 193 SER A O 1
ATOM 678 N N . TYR A 1 88 ? -22.133 19.624 22.421 1.0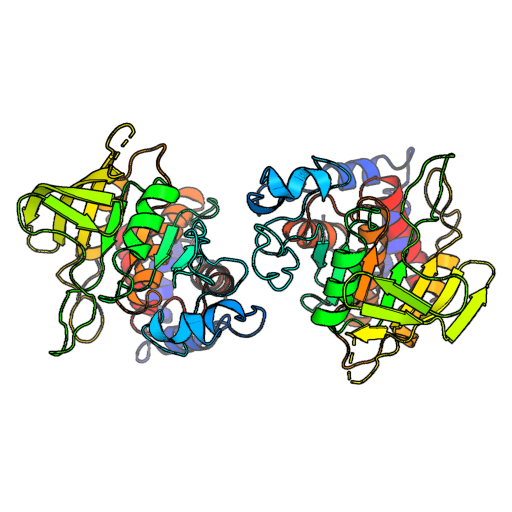0 7.35 194 TYR A N 1
ATOM 679 C CA . TYR A 1 88 ? -21.607 20.704 21.596 1.00 7.70 194 TYR A CA 1
ATOM 680 C C . TYR A 1 88 ? -20.575 20.146 20.629 1.00 7.53 194 TYR A C 1
ATOM 681 O O . TYR A 1 88 ? -19.778 19.271 20.992 1.00 9.50 194 TYR A O 1
ATOM 690 N N . ILE A 1 89 ? -20.568 20.672 19.402 1.00 8.61 195 ILE A N 1
ATOM 691 C CA . ILE A 1 89 ? -19.629 20.256 18.369 1.00 8.39 195 ILE A CA 1
ATOM 692 C C . ILE A 1 89 ? -19.049 21.503 17.726 1.00 10.54 195 ILE A C 1
ATOM 693 O O . ILE A 1 89 ? -19.796 22.416 17.366 1.00 10.42 195 ILE A O 1
ATOM 698 N N . ASP A 1 90 ? -17.729 21.517 17.530 1.00 10.42 196 ASP A N 1
ATOM 699 C CA . ASP A 1 90 ? -17.068 22.662 16.902 1.00 13.48 196 ASP A CA 1
ATOM 700 C C . ASP A 1 90 ? -17.364 22.735 15.409 1.00 16.55 196 ASP A C 1
ATOM 701 O O . ASP A 1 90 ? -17.642 21.728 14.761 1.00 11.63 196 ASP A O 1
ATOM 706 N N . GLY A 1 91 ? -17.311 23.954 14.872 1.00 13.89 197 GLY A N 1
ATOM 707 C CA . GLY A 1 91 ? -17.228 24.175 13.444 1.00 15.87 197 GLY A CA 1
ATOM 708 C C . GLY A 1 91 ? -15.806 24.526 13.043 1.00 15.00 197 GLY A C 1
ATOM 709 O O . GLY A 1 91 ? -14.862 24.434 13.833 1.00 20.09 197 GLY A O 1
ATOM 710 N N . TYR A 1 92 ? -15.650 24.922 11.789 1.00 17.25 198 TYR A N 1
ATOM 711 C CA . TYR A 1 92 ? -14.350 25.414 11.342 1.00 19.29 198 TYR A CA 1
ATOM 712 C C . TYR A 1 92 ? -14.017 26.723 12.055 1.00 18.05 198 TYR A C 1
ATOM 713 O O . TYR A 1 92 ? -14.732 27.716 11.897 1.00 24.97 198 TYR A O 1
ATOM 722 N N . LYS A 1 93 ? -12.927 26.722 12.823 1.00 21.09 199 LYS A N 1
ATOM 723 C CA . LYS A 1 93 ? -12.495 27.886 13.594 1.00 26.35 199 LYS A CA 1
ATOM 724 C C . LYS A 1 93 ? -13.651 28.574 14.320 1.00 25.51 199 LYS A C 1
ATOM 725 O O . LYS A 1 93 ? -13.719 29.805 14.361 1.00 25.38 199 LYS A O 1
ATOM 731 N N . GLU A 1 94 ? -14.575 27.790 14.882 1.00 20.32 200 GLU A N 1
ATOM 732 C CA . GLU A 1 94 ? -15.738 28.349 15.571 1.00 21.36 200 GLU A CA 1
ATOM 733 C C . GLU A 1 94 ? -16.143 27.357 16.660 1.00 26.09 200 GLU A C 1
ATOM 734 O O . GLU A 1 94 ? -16.726 26.308 16.367 1.00 21.97 200 GLU A O 1
ATOM 740 N N . LYS A 1 95 ? -15.807 27.680 17.905 1.00 18.63 201 LYS A N 1
ATOM 741 C CA . LYS A 1 95 ? -16.094 26.781 19.015 1.00 17.51 201 LYS A CA 1
ATOM 742 C C . LYS A 1 95 ? -17.596 26.647 19.220 1.00 15.56 201 LYS A C 1
ATOM 743 O O . LYS A 1 95 ? -18.326 27.640 19.201 1.00 19.49 201 LYS A O 1
ATOM 749 N N . ASN A 1 96 ? -18.055 25.401 19.384 1.00 20.42 202 ASN A N 1
ATOM 750 C CA . ASN A 1 96 ? -19.452 25.096 19.719 1.00 16.14 202 ASN A CA 1
ATOM 751 C C . ASN A 1 96 ? -20.436 25.712 18.726 1.00 15.58 202 ASN A C 1
ATOM 752 O O . ASN A 1 96 ? -21.480 26.254 19.097 1.00 17.85 202 ASN A O 1
ATOM 757 N N . LYS A 1 97 ? -20.092 25.642 17.438 1.00 11.26 203 LYS A N 1
ATOM 758 C CA . LYS A 1 97 ? -21.013 26.092 16.396 1.00 12.51 203 LYS A CA 1
ATOM 759 C C . LYS A 1 97 ? -22.307 25.288 16.390 1.00 13.16 203 LYS A C 1
ATOM 760 O O . LYS A 1 97 ? -23.373 25.808 16.022 1.00 12.94 203 LYS A O 1
ATOM 766 N N . PHE A 1 98 ? -22.230 24.013 16.746 1.00 11.47 204 PHE A N 1
ATOM 767 C CA . PHE A 1 98 ? -23.362 23.114 16.619 1.00 8.99 204 PHE A CA 1
ATOM 768 C C . PHE A 1 98 ? -23.669 22.467 17.956 1.00 8.69 204 PHE A C 1
ATOM 769 O O . PHE A 1 98 ? -22.821 22.380 18.846 1.00 8.86 204 PHE A O 1
ATOM 777 N N . ILE A 1 99 ? -24.879 21.949 18.053 1.00 6.39 205 ILE A N 1
ATOM 778 C CA . ILE A 1 99 ? -25.215 20.916 19.011 1.00 7.81 205 ILE A CA 1
ATOM 779 C C . ILE A 1 99 ? -25.612 19.697 18.202 1.00 7.42 205 ILE A C 1
ATOM 780 O O . ILE A 1 99 ? -26.453 19.801 17.309 1.00 9.70 205 ILE A O 1
ATOM 785 N N . ALA A 1 100 ? -24.970 18.570 18.465 1.00 7.09 206 ALA A N 1
ATOM 786 C CA . ALA A 1 100 ? -25.384 17.305 17.881 1.00 7.87 206 ALA A CA 1
ATOM 787 C C . ALA A 1 100 ? -26.241 16.576 18.905 1.00 9.32 206 ALA A C 1
ATOM 788 O O . ALA A 1 100 ? -25.764 16.227 19.989 1.00 9.04 206 ALA A O 1
ATOM 790 N N . ALA A 1 101 ? -27.486 16.316 18.555 1.00 8.20 207 ALA A N 1
ATOM 791 C CA . ALA A 1 101 ? -28.446 15.795 19.510 1.00 8.49 207 ALA A CA 1
ATOM 792 C C . ALA A 1 101 ? -29.046 14.506 18.976 1.00 10.49 207 ALA A C 1
ATOM 793 O O . ALA A 1 101 ? -29.233 14.350 17.768 1.00 8.74 207 ALA A O 1
ATOM 795 N N . GLN A 1 102 ? -29.385 13.597 19.882 1.00 8.24 208 GLN A N 1
ATOM 796 C CA . GLN A 1 102 ? -30.253 12.503 19.471 1.00 9.28 208 GLN A CA 1
ATOM 797 C C . GLN A 1 102 ? -31.654 13.060 19.201 1.00 8.46 208 GLN A C 1
ATOM 798 O O . GLN A 1 102 ? -32.061 14.080 19.770 1.00 9.82 208 GLN A O 1
ATOM 804 N N . GLY A 1 103 ? -32.394 12.395 18.322 1.00 11.90 209 GLY A N 1
ATOM 805 C CA . GLY A 1 103 ? -33.770 12.776 18.091 1.00 12.02 209 GLY A CA 1
ATOM 806 C C . GLY A 1 103 ? -34.573 12.447 19.331 1.00 9.86 209 GLY A C 1
ATOM 807 O O . GLY A 1 103 ? -34.443 11.359 19.888 1.00 14.96 209 GLY A O 1
ATOM 808 N N . PRO A 1 104 ? -35.402 13.373 19.798 1.00 10.97 210 PRO A N 1
ATOM 809 C CA . PRO A 1 104 ? -36.073 13.156 21.081 1.00 11.78 210 PRO A CA 1
ATOM 810 C C . PRO A 1 104 ? -36.963 11.925 21.071 1.00 14.25 210 PRO A C 1
ATOM 811 O O . PRO A 1 104 ? -37.546 11.555 20.054 1.00 13.13 210 PRO A O 1
ATOM 815 N N . LYS A 1 105 ? -37.034 11.289 22.233 1.00 15.90 211 LYS A N 1
ATOM 816 C CA . LYS A 1 105 ? -38.038 10.289 22.561 1.00 14.22 211 LYS A CA 1
ATOM 817 C C . LYS A 1 105 ? -39.256 11.004 23.120 1.00 16.97 211 LYS A C 1
ATOM 818 O O . LYS A 1 105 ? -39.193 12.177 23.490 1.00 16.52 211 LYS A O 1
ATOM 824 N N . GLN A 1 106 ? -40.380 10.285 23.203 1.00 18.36 212 GLN A N 1
ATOM 825 C CA . GLN A 1 106 ? -41.559 10.887 23.811 1.00 20.26 212 GLN A CA 1
ATOM 826 C C . GLN A 1 106 ? -41.232 11.455 25.186 1.00 18.99 212 GLN A C 1
ATOM 827 O O . GLN A 1 106 ? -41.667 12.559 25.527 1.00 19.98 212 GLN A O 1
ATOM 833 N N . GLU A 1 107 ? -40.416 10.739 25.964 1.00 19.09 213 GLU A N 1
ATOM 834 C CA . GLU A 1 107 ? -40.060 11.156 27.314 1.00 17.87 213 GLU A CA 1
ATOM 835 C C . GLU A 1 107 ? -39.006 12.259 27.368 1.00 14.24 213 GLU A C 1
ATOM 836 O O . GLU A 1 107 ? -38.742 12.766 28.460 1.00 16.71 213 GLU A O 1
ATOM 838 N N . THR A 1 108 ? -38.380 12.642 26.253 1.00 13.28 214 THR A N 1
ATOM 839 C CA . THR A 1 108 ? -37.385 13.716 26.302 1.00 13.09 214 THR A CA 1
ATOM 840 C C . THR A 1 108 ? -37.760 14.919 25.442 1.00 14.45 214 THR A C 1
ATOM 841 O O . THR A 1 108 ? -36.935 15.827 25.290 1.00 11.75 214 THR A O 1
ATOM 845 N N . VAL A 1 109 ? -38.973 14.958 24.883 1.00 14.32 215 VAL A N 1
ATOM 846 C CA A VAL A 1 109 ? -39.371 16.079 24.033 0.67 14.60 215 VAL A CA 1
ATOM 847 C CA B VAL A 1 109 ? -39.345 16.081 24.026 0.33 14.60 215 VAL A CA 1
ATOM 848 C C . VAL A 1 109 ? -39.349 17.385 24.816 1.00 14.41 215 VAL A C 1
ATOM 849 O O . VAL A 1 109 ? -38.924 18.432 24.307 1.00 13.02 215 VAL A O 1
ATOM 856 N N . ASN A 1 110 ? -39.817 17.354 26.068 1.00 15.80 216 ASN A N 1
ATOM 857 C CA . ASN A 1 110 ? -39.798 18.569 26.877 1.00 15.01 216 ASN A CA 1
ATOM 858 C C . ASN A 1 110 ? -38.366 19.038 27.122 1.00 13.13 216 ASN A C 1
ATOM 859 O O . ASN A 1 110 ? -38.071 20.232 27.016 1.00 11.19 216 ASN A O 1
ATOM 864 N N . ASP A 1 111 ? -37.472 18.107 27.483 1.00 14.05 217 ASP A N 1
ATOM 865 C CA . ASP A 1 111 ? -36.052 18.420 27.624 1.00 13.04 217 ASP A CA 1
ATOM 866 C C . ASP A 1 111 ? -35.492 19.022 26.339 1.00 13.37 217 ASP A C 1
ATOM 867 O O . ASP A 1 111 ? -34.698 19.968 26.375 1.00 10.60 217 ASP A O 1
ATOM 872 N N . PHE A 1 112 ? -35.860 18.452 25.195 1.00 10.09 218 PHE A N 1
ATOM 873 C CA . PHE A 1 112 ? -35.371 18.971 23.920 1.00 11.50 218 PHE A CA 1
ATOM 874 C C . PHE A 1 112 ? -35.742 20.444 23.729 1.00 9.18 218 PHE A C 1
ATOM 875 O O . PHE A 1 112 ? -34.900 21.263 23.340 1.00 8.76 218 PHE A O 1
ATOM 883 N N . TRP A 1 113 ? -36.998 20.812 23.998 1.00 10.04 219 TRP A N 1
ATOM 884 C CA . TRP A 1 113 ? -37.370 22.216 23.823 1.00 11.89 219 TRP A CA 1
ATOM 885 C C . TRP A 1 113 ? -36.747 23.102 24.890 1.00 12.63 219 TRP A C 1
ATOM 886 O O . TRP A 1 113 ? -36.449 24.269 24.625 1.00 9.87 219 TRP A O 1
ATOM 897 N N . ARG A 1 114 ? -36.545 22.583 26.099 1.00 11.27 220 ARG A N 1
ATOM 898 C CA . ARG A 1 114 ? -35.782 23.339 27.093 1.00 11.55 220 ARG A CA 1
ATOM 899 C C . ARG A 1 114 ? -34.379 23.653 26.588 1.00 11.22 220 ARG A C 1
ATOM 900 O O . ARG A 1 114 ? -33.874 24.763 26.781 1.00 13.50 220 ARG A O 1
ATOM 908 N N . MET A 1 115 ? -33.735 22.687 25.931 1.00 8.86 221 MET A N 1
ATOM 909 C CA . MET A 1 115 ? -32.403 22.923 25.392 1.00 8.74 221 MET A CA 1
ATOM 910 C C . MET A 1 115 ? -32.432 23.996 24.314 1.00 8.92 221 MET A C 1
ATOM 911 O O . MET A 1 115 ? -31.587 24.898 24.308 1.00 10.50 221 MET A O 1
ATOM 916 N N . VAL A 1 116 ? -33.415 23.936 23.416 1.00 8.90 222 VAL A N 1
ATOM 917 C CA . VAL A 1 116 ? -33.505 24.936 22.349 1.00 10.64 222 VAL A CA 1
ATOM 918 C C . VAL A 1 116 ? -33.692 26.330 22.943 1.00 11.32 222 VAL A C 1
ATOM 919 O O . VAL A 1 116 ? -33.018 27.290 22.549 1.00 11.46 222 VAL A O 1
ATOM 923 N N . TRP A 1 117 ? -34.599 26.458 23.916 1.00 11.49 223 TRP A N 1
ATOM 924 C CA . TRP A 1 117 ? -34.845 27.756 24.536 1.00 12.98 223 TRP A CA 1
ATOM 925 C C . TRP A 1 117 ? -33.601 28.267 25.261 1.00 13.45 223 TRP A C 1
ATOM 926 O O . TRP A 1 117 ? -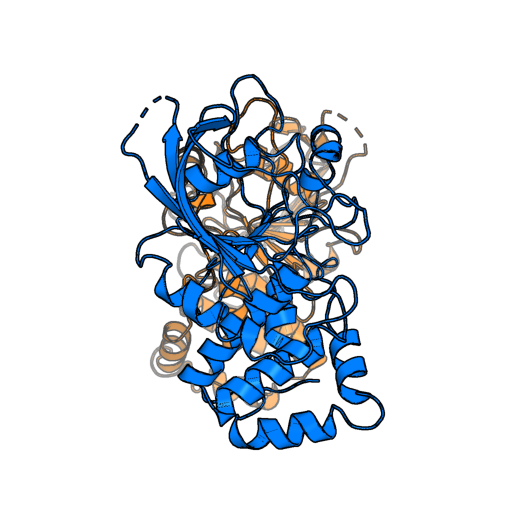33.175 29.413 25.066 1.00 12.92 223 TRP A O 1
ATOM 937 N N . GLU A 1 118 ? -33.002 27.426 26.105 1.00 13.35 224 GLU A N 1
ATOM 938 C CA . GLU A 1 118 ? -31.923 27.895 26.977 1.00 12.71 224 GLU A CA 1
ATOM 939 C C . GLU A 1 118 ? -30.639 28.154 26.208 1.00 14.11 224 GLU A C 1
ATOM 940 O O . GLU A 1 118 ? -29.856 29.031 26.592 1.00 16.74 224 GLU A O 1
ATOM 946 N N . GLN A 1 119 ? -30.396 27.403 25.136 1.00 11.61 225 GLN A N 1
ATOM 947 C CA . GLN A 1 119 ? -29.221 27.621 24.299 1.00 13.36 225 GLN A CA 1
ATOM 948 C C . GLN A 1 119 ? -29.403 28.764 23.307 1.00 11.73 225 GLN A C 1
ATOM 949 O O . GLN A 1 119 ? -28.442 29.106 22.605 1.00 14.39 225 GLN A O 1
ATOM 955 N N . LYS A 1 120 ? -30.602 29.359 23.234 1.00 12.44 226 LYS A N 1
ATOM 956 C CA . LYS A 1 120 ? -30.919 30.449 22.309 1.00 12.84 226 LYS A CA 1
ATOM 957 C C . LYS A 1 120 ? -30.765 30.035 20.844 1.00 14.50 226 LYS A C 1
ATOM 958 O O . LYS A 1 120 ? -30.531 30.874 19.972 1.00 10.77 226 LYS A O 1
ATOM 964 N N . SER A 1 121 ? -30.938 28.746 20.558 1.00 10.32 227 SER A N 1
ATOM 965 C CA . SER A 1 121 ? -30.877 28.270 19.184 1.00 11.42 227 SER A CA 1
ATOM 966 C C . SER A 1 121 ? -32.037 28.837 18.377 1.00 11.06 227 SER A C 1
ATOM 967 O O . SER A 1 121 ? -33.169 28.940 18.865 1.00 13.64 227 SER A O 1
ATOM 970 N N . ALA A 1 122 ? -31.750 29.199 17.125 1.00 9.51 228 ALA A N 1
ATOM 971 C CA . ALA A 1 122 ? -32.791 29.658 16.224 1.00 11.66 228 ALA A CA 1
ATOM 972 C C . ALA A 1 122 ? -33.038 28.714 15.064 1.00 8.16 228 ALA A C 1
ATOM 973 O O . ALA A 1 122 ? -33.988 28.942 14.298 1.00 10.21 228 ALA A O 1
ATOM 975 N N . THR A 1 123 ? -32.233 27.665 14.919 1.00 10.01 229 THR A N 1
ATOM 976 C CA . THR A 1 123 ? -32.314 26.773 13.772 1.00 8.87 229 THR A CA 1
ATOM 977 C C . THR A 1 123 ? -32.173 25.345 14.277 1.00 8.49 229 THR A C 1
ATOM 978 O O . THR A 1 123 ? -31.283 25.055 15.087 1.00 10.16 229 THR A O 1
ATOM 982 N N . ILE A 1 124 ? -33.074 24.475 13.832 1.00 8.86 230 ILE A N 1
ATOM 983 C CA . ILE A 1 124 ? -33.004 23.041 14.090 1.00 6.00 230 ILE A CA 1
ATOM 984 C C . ILE A 1 124 ? -32.862 22.347 12.748 1.00 10.36 230 ILE A C 1
ATOM 985 O O . ILE A 1 124 ? -33.634 22.627 11.823 1.00 12.36 230 ILE A O 1
ATOM 990 N N . VAL A 1 125 ? -31.881 21.458 12.636 1.00 6.57 231 VAL A N 1
ATOM 991 C CA . VAL A 1 125 ? -31.637 20.687 11.418 1.00 7.61 231 VAL A CA 1
ATOM 992 C C . VAL A 1 125 ? -32.011 19.234 11.697 1.00 7.31 231 VAL A C 1
ATOM 993 O O . VAL A 1 125 ? -31.367 18.566 12.513 1.00 9.80 231 VAL A O 1
ATOM 997 N N . MET A 1 126 ? -33.041 18.728 11.020 1.00 7.20 232 MET A N 1
ATOM 998 C CA . MET A 1 126 ? -33.532 17.370 11.242 1.00 9.02 232 MET A CA 1
ATOM 999 C C . MET A 1 126 ? -33.188 16.523 10.028 1.00 8.26 232 MET A C 1
ATOM 1000 O O . MET A 1 126 ? -33.617 16.826 8.907 1.00 10.75 232 MET A O 1
ATOM 1005 N N . LEU A 1 127 ? -32.416 15.461 10.251 1.00 7.69 233 LEU A N 1
ATOM 1006 C CA . LEU A 1 127 ? -31.848 14.677 9.166 1.00 9.55 233 LEU A CA 1
ATOM 1007 C C . LEU A 1 127 ? -32.455 13.286 9.072 1.00 10.95 233 LEU A C 1
ATOM 1008 O O . LEU A 1 127 ? -31.897 12.414 8.394 1.00 16.92 233 LEU A O 1
ATOM 1013 N N . THR A 1 128 ? -33.585 13.062 9.731 1.00 13.51 234 THR A N 1
ATOM 1014 C CA . THR A 1 128 ? -34.258 11.775 9.743 1.00 12.17 234 THR A CA 1
ATOM 1015 C C . THR A 1 128 ? -35.728 11.994 9.416 1.00 14.42 234 THR A C 1
ATOM 1016 O O . THR A 1 128 ? -36.266 13.080 9.628 1.00 15.32 234 THR A O 1
ATOM 1020 N N . ASN A 1 129 ? -36.370 10.979 8.845 1.00 19.34 235 ASN A N 1
ATOM 1021 C CA . ASN A 1 129 ? -37.822 11.002 8.899 1.00 13.06 235 ASN A CA 1
ATOM 1022 C C . ASN A 1 129 ? -38.267 10.416 10.232 1.00 15.94 235 ASN A C 1
ATOM 1023 O O . ASN A 1 129 ? -37.495 9.749 10.924 1.00 17.00 235 ASN A O 1
ATOM 1028 N N . LEU A 1 130 ? -39.507 10.720 10.620 1.00 16.48 236 LEU A N 1
ATOM 1029 C CA . LEU A 1 130 ? -40.010 10.241 11.907 1.00 16.74 236 LEU A CA 1
ATOM 1030 C C . LEU A 1 130 ? -39.990 8.723 11.970 1.00 18.79 236 LEU A C 1
ATOM 1031 O O . LEU A 1 130 ? -39.644 8.135 13.004 1.00 20.63 236 LEU A O 1
ATOM 1036 N N . LYS A 1 131 ? -40.355 8.079 10.867 1.00 17.28 237 LYS A N 1
ATOM 1037 C CA . LYS A 1 131 ? -40.322 6.636 10.709 1.00 17.81 237 LYS A CA 1
ATOM 1038 C C . LYS A 1 131 ? -39.423 6.301 9.530 1.00 17.55 237 LYS A C 1
ATOM 1039 O O . LYS A 1 131 ? -39.528 6.923 8.468 1.00 18.95 237 LYS A O 1
ATOM 1045 N N . GLU A 1 132 ? -38.539 5.331 9.717 1.00 20.17 238 GLU A N 1
ATOM 1046 C CA . GLU A 1 132 ? -37.744 4.764 8.637 1.00 18.38 238 GLU A CA 1
ATOM 1047 C C . GLU A 1 132 ? -37.661 3.270 8.873 1.00 20.78 238 GLU A C 1
ATOM 1048 O O . GLU A 1 132 ? -37.580 2.830 10.023 1.00 18.94 238 GLU A O 1
ATOM 1054 N N . ARG A 1 133 ? -37.706 2.492 7.794 1.00 16.92 239 ARG A N 1
ATOM 1055 C CA . ARG A 1 133 ? -37.657 1.029 7.892 1.00 21.36 239 ARG A CA 1
ATOM 1056 C C . ARG A 1 133 ? -38.749 0.486 8.812 1.00 19.99 239 ARG A C 1
ATOM 1057 O O . ARG A 1 133 ? -38.553 -0.537 9.473 1.00 23.54 239 ARG A O 1
ATOM 1065 N N . LYS A 1 134 ? -39.887 1.184 8.872 1.00 20.80 240 LYS A N 1
ATOM 1066 C CA . LYS A 1 134 ? -41.051 0.854 9.695 1.00 20.84 240 LYS A CA 1
ATOM 1067 C C . LYS A 1 134 ? -40.780 1.041 11.185 1.00 24.60 240 LYS A C 1
ATOM 1068 O O . LYS A 1 134 ? -41.618 0.661 12.014 1.00 23.44 240 LYS A O 1
ATOM 1074 N N . GLU A 1 135 ? -39.643 1.634 11.548 1.00 21.42 241 GLU A N 1
ATOM 1075 C CA . GLU A 1 135 ? -39.260 1.856 12.937 1.00 19.65 241 GLU A CA 1
ATOM 1076 C C . GLU A 1 135 ? -39.390 3.337 13.277 1.00 25.86 241 GLU A C 1
ATOM 1077 O O . GLU A 1 135 ? -39.200 4.200 12.419 1.00 20.81 241 GLU A O 1
ATOM 1079 N N . GLU A 1 136 ? -39.733 3.628 14.529 1.00 26.89 242 GLU A N 1
ATOM 1080 C CA . GLU A 1 136 ? -39.764 5.009 15.003 1.00 25.99 242 GLU A CA 1
ATOM 1081 C C . GLU A 1 136 ? -38.332 5.475 15.252 1.00 20.25 242 GLU A C 1
ATOM 1082 O O . GLU A 1 136 ? -37.635 4.917 16.107 1.00 24.86 242 GLU A O 1
ATOM 1084 N N . LYS A 1 137 ? -37.882 6.478 14.491 1.00 17.62 243 LYS A N 1
ATOM 1085 C CA . LYS A 1 137 ? -36.531 7.020 14.628 1.00 17.15 243 LYS A CA 1
ATOM 1086 C C . LYS A 1 137 ? -36.480 8.292 15.460 1.00 18.56 243 LYS A C 1
ATOM 1087 O O . LYS A 1 137 ? -35.437 8.597 16.051 1.00 19.43 243 LYS A O 1
ATOM 1093 N N . CYS A 1 138 ? -37.584 9.027 15.503 1.00 12.73 244 CYS A N 1
ATOM 1094 C CA . CYS A 1 138 ? -37.686 10.292 16.200 1.00 19.07 244 CYS A CA 1
ATOM 1095 C C . CYS A 1 138 ? -39.154 10.484 16.547 1.00 23.74 244 CYS A C 1
ATOM 1096 O O . CYS A 1 138 ? -40.028 10.244 15.704 1.00 21.09 244 CYS A O 1
ATOM 1099 N N . HIS A 1 139 ? -39.423 10.888 17.783 1.00 15.69 245 HIS A N 1
ATOM 1100 C CA . HIS A 1 139 ? -40.772 11.291 18.155 1.00 20.50 245 HIS A CA 1
ATOM 1101 C C . HIS A 1 139 ? -41.082 12.670 17.577 1.00 20.22 245 HIS A C 1
ATOM 1102 O O . HIS A 1 139 ? -40.224 13.556 17.573 1.00 19.96 245 HIS A O 1
ATOM 1109 N N . GLN A 1 140 ? -42.307 12.858 17.068 1.00 18.19 246 GLN A N 1
ATOM 1110 C CA . GLN A 1 140 ? -42.666 14.166 16.524 1.00 18.76 246 GLN A CA 1
ATOM 1111 C C . GLN A 1 140 ? -42.755 15.172 17.664 1.00 18.86 246 GLN A C 1
ATOM 1112 O O . GLN A 1 140 ? -43.615 15.051 18.543 1.00 23.74 246 GLN A O 1
ATOM 1118 N N . TYR A 1 141 ? -41.862 16.161 17.652 1.00 13.44 247 TYR A N 1
ATOM 1119 C CA . TYR A 1 141 ? -41.767 17.148 18.713 1.00 15.47 247 TYR A CA 1
ATOM 1120 C C . TYR A 1 141 ? -42.370 18.499 18.338 1.00 15.00 247 TYR A C 1
ATOM 1121 O O . TYR A 1 141 ? -42.131 19.483 19.042 1.00 15.86 247 TYR A O 1
ATOM 1130 N N . TRP A 1 142 ? -43.150 18.575 17.258 1.00 14.17 248 TRP A N 1
ATOM 1131 C CA . TRP A 1 142 ? -43.753 19.836 16.866 1.00 15.03 248 TRP A CA 1
ATOM 1132 C C . TRP A 1 142 ? -45.224 19.636 16.537 1.00 13.01 248 TRP A C 1
ATOM 1133 O O . TRP A 1 142 ? -45.633 18.529 16.183 1.00 17.42 248 TRP A O 1
ATOM 1144 N N . PRO A 1 143 ? -46.045 20.674 16.671 1.00 15.54 249 PRO A N 1
ATOM 1145 C CA . PRO A 1 143 ? -47.437 20.564 16.233 1.00 22.74 249 PRO A CA 1
ATOM 1146 C C . PRO A 1 143 ? -47.554 20.752 14.730 1.00 21.66 249 PRO A C 1
ATOM 1147 O O . PRO A 1 143 ? -46.812 21.525 14.123 1.00 18.32 249 PRO A O 1
ATOM 1151 N N . ASP A 1 144 ? -48.506 20.022 14.134 1.00 22.14 250 ASP A N 1
ATOM 1152 C CA . ASP A 1 144 ? -48.785 20.158 12.706 1.00 21.82 250 ASP A CA 1
ATOM 1153 C C . ASP A 1 144 ? -49.564 21.429 12.407 1.00 24.56 250 ASP A C 1
ATOM 1154 O O . ASP A 1 144 ? -49.440 21.991 11.315 1.00 25.23 250 ASP A O 1
ATOM 1159 N N . GLN A 1 145 ? -50.390 21.871 13.349 1.00 24.72 251 GLN A N 1
ATOM 1160 C CA . GLN A 1 145 ? -51.096 23.137 13.253 1.00 22.57 251 GLN A CA 1
ATOM 1161 C C . GLN A 1 145 ? -51.304 23.668 14.662 1.00 21.56 251 GLN A C 1
ATOM 1162 O O . GLN A 1 145 ? -51.237 22.922 15.643 1.00 22.64 251 GLN A O 1
ATOM 1168 N N . GLY A 1 146 ? -51.544 24.976 14.756 1.00 20.19 252 GLY A N 1
ATOM 1169 C CA . GLY A 1 146 ? -51.810 25.560 16.052 1.00 21.76 252 GLY A CA 1
ATOM 1170 C C . GLY A 1 146 ? -50.610 25.490 16.983 1.00 22.96 252 GLY A C 1
ATOM 1171 O O . GLY A 1 146 ? -49.449 25.621 16.573 1.00 21.87 252 GLY A O 1
ATOM 1172 N N . CYS A 1 147 ? -50.899 25.277 18.262 1.00 19.07 253 CYS A N 1
ATOM 1173 C CA . CYS A 1 147 ? -49.894 25.352 19.314 1.00 21.59 253 CYS A CA 1
ATOM 1174 C C . CYS A 1 147 ? -49.913 24.092 20.161 1.00 22.57 253 CYS A C 1
ATOM 1175 O O . CYS A 1 147 ? -50.910 23.369 20.223 1.00 26.06 253 CYS A O 1
ATOM 1178 N N . TRP A 1 148 ? -48.783 23.842 20.819 1.00 20.16 254 TRP A N 1
ATOM 1179 C CA . TRP A 1 148 ? -48.677 22.763 21.785 1.00 19.25 254 TRP A CA 1
ATOM 1180 C C . TRP A 1 148 ? -47.692 23.196 22.856 1.00 21.10 254 TRP A C 1
ATOM 1181 O O . TRP A 1 148 ? -46.725 23.900 22.565 1.00 18.91 254 TRP A O 1
ATOM 1192 N N . THR A 1 149 ? -47.941 22.787 24.094 1.00 18.58 255 THR A N 1
ATOM 1193 C CA . THR A 1 149 ? -47.098 23.183 25.213 1.00 16.80 255 THR A CA 1
ATOM 1194 C C . THR A 1 149 ? -46.293 21.973 25.659 1.00 19.22 255 THR A C 1
ATOM 1195 O O . THR A 1 149 ? -46.866 20.955 26.060 1.00 20.20 255 THR A O 1
ATOM 1199 N N . TYR A 1 150 ? -44.974 22.079 25.566 1.00 17.06 256 TYR A N 1
ATOM 1200 C CA . TYR A 1 150 ? -44.055 21.022 25.981 1.00 16.26 256 TYR A CA 1
ATOM 1201 C C . TYR A 1 150 ? -43.414 21.483 27.282 1.00 15.82 256 TYR A C 1
ATOM 1202 O O . TYR A 1 150 ? -42.500 22.311 27.268 1.00 19.85 256 TYR A O 1
ATOM 1211 N N . GLY A 1 151 ? -43.891 20.948 28.402 1.00 19.12 257 GLY A N 1
ATOM 1212 C CA . GLY A 1 151 ? -43.407 21.417 29.682 1.00 23.91 257 GLY A CA 1
ATOM 1213 C C . GLY A 1 151 ? -43.816 22.853 29.920 1.00 22.85 257 GLY A C 1
ATOM 1214 O O . GLY A 1 151 ? -45.005 23.146 30.069 1.00 25.05 257 GLY A O 1
ATOM 1215 N N . ASN A 1 152 ? -42.847 23.762 29.931 1.00 19.95 258 ASN A N 1
ATOM 1216 C CA . ASN A 1 152 ? -43.110 25.180 30.099 1.00 22.84 258 ASN A CA 1
ATOM 1217 C C . ASN A 1 152 ? -42.968 25.965 28.802 1.00 24.12 258 ASN A C 1
ATOM 1218 O O . ASN A 1 152 ? -43.136 27.188 28.816 1.00 25.96 258 ASN A O 1
ATOM 1223 N N . ILE A 1 153 ? -42.675 25.307 27.680 1.00 19.74 259 ILE A N 1
ATOM 1224 C CA . ILE A 1 153 ? -42.395 25.995 26.424 1.00 19.20 259 ILE A CA 1
ATOM 1225 C C . ILE A 1 153 ? -43.572 25.786 25.484 1.00 18.69 259 ILE A C 1
ATOM 1226 O O . ILE A 1 153 ? -43.873 24.647 25.090 1.00 18.21 259 ILE A O 1
ATOM 1231 N N . ARG A 1 154 ? -44.244 26.877 25.119 1.00 14.91 260 ARG A N 1
ATOM 1232 C CA . ARG A 1 154 ? -45.331 26.798 24.155 1.00 18.93 260 ARG A CA 1
ATOM 1233 C C . ARG A 1 154 ? -44.763 26.988 22.754 1.00 14.35 260 ARG A C 1
ATOM 1234 O O . ARG A 1 154 ? -44.017 27.940 22.503 1.00 18.24 260 ARG A O 1
ATOM 1242 N N . VAL A 1 155 ? -45.105 26.072 21.859 1.00 14.39 261 VAL A N 1
ATOM 1243 C CA . VAL A 1 155 ? -44.582 26.044 20.493 1.00 13.80 261 VAL A CA 1
A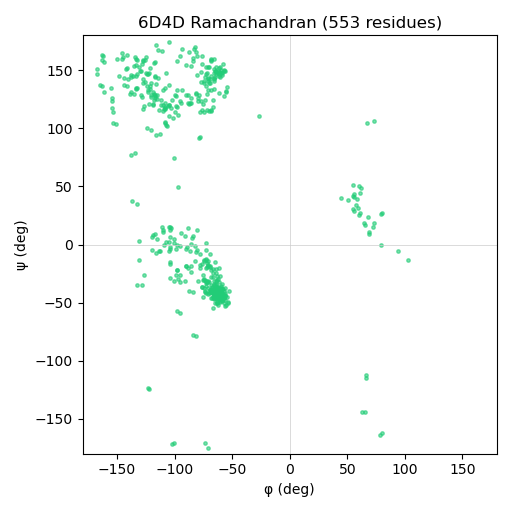TOM 1244 C C . VAL A 1 155 ? -45.764 26.201 19.544 1.00 15.91 261 VAL A C 1
ATOM 1245 O O . VAL A 1 155 ? -46.681 25.372 19.552 1.00 17.50 261 VAL A O 1
ATOM 1249 N N . CYS A 1 156 ? -45.748 27.255 18.724 1.00 15.53 262 CYS A N 1
ATOM 1250 C CA . CYS A 1 156 ? -46.813 27.516 17.755 1.00 19.38 262 CYS A CA 1
ATOM 1251 C C . CYS A 1 156 ? -46.242 27.492 16.344 1.00 19.75 262 CYS A C 1
ATOM 1252 O O . CYS A 1 156 ? -45.225 28.138 16.081 1.00 20.61 262 CYS A O 1
ATOM 1255 N N . VAL A 1 157 ? -46.886 26.765 15.433 1.00 20.81 263 VAL A N 1
ATOM 1256 C CA . VAL A 1 157 ? -46.348 26.623 14.080 1.00 21.01 263 VAL A CA 1
ATOM 1257 C C . VAL A 1 157 ? -46.823 27.803 13.240 1.00 22.87 263 VAL A C 1
ATOM 1258 O O . VAL A 1 157 ? -48.025 28.052 13.114 1.00 28.73 263 VAL A O 1
ATOM 1262 N N . GLU A 1 158 ? -45.868 28.551 12.699 1.00 20.29 264 GLU A N 1
ATOM 1263 C CA . GLU A 1 158 ? -46.125 29.771 11.942 1.00 25.47 264 GLU A CA 1
ATOM 1264 C C . GLU A 1 158 ? -46.136 29.553 10.438 1.00 23.36 264 GLU A C 1
ATOM 1265 O O . GLU A 1 158 ? -46.819 30.287 9.714 1.00 22.14 264 GLU A O 1
ATOM 1271 N N . ASP A 1 159 ? -45.377 28.583 9.950 1.00 18.14 265 ASP A N 1
ATOM 1272 C CA . ASP A 1 159 ? -45.250 28.364 8.521 1.00 20.95 265 ASP A CA 1
ATOM 1273 C C . ASP A 1 159 ? -44.729 26.958 8.301 1.00 20.44 265 ASP A C 1
ATOM 1274 O O . ASP A 1 159 ? -44.111 26.352 9.184 1.00 15.81 265 ASP A O 1
ATOM 1279 N N . CYS A 1 160 ? -45.007 26.443 7.111 1.00 14.72 266 CYS A N 1
ATOM 1280 C CA . CYS A 1 160 ? -44.525 25.138 6.694 1.00 14.74 266 CYS A CA 1
ATOM 1281 C C . CYS A 1 160 ? -44.473 25.169 5.177 1.00 20.42 266 CYS A C 1
ATOM 1282 O O . CYS A 1 160 ? -45.473 25.501 4.534 1.00 17.76 266 CYS A O 1
ATOM 1285 N N . VAL A 1 161 ? -43.306 24.893 4.609 1.00 12.70 267 VAL A N 1
ATOM 1286 C CA . VAL A 1 161 ? -43.116 24.884 3.163 1.00 13.13 267 VAL A CA 1
ATOM 1287 C C . VAL A 1 161 ? -42.495 23.546 2.808 1.00 13.90 267 VAL A C 1
ATOM 1288 O O . VAL A 1 161 ? -41.394 23.227 3.274 1.00 11.93 267 VAL A O 1
ATOM 1292 N N . VAL A 1 162 ? -43.214 22.748 2.034 1.00 10.92 268 VAL A N 1
ATOM 1293 C CA . VAL A 1 162 ? -42.737 21.434 1.616 1.00 13.09 268 VAL A CA 1
ATOM 1294 C C . VAL A 1 162 ? -42.075 21.556 0.249 1.00 14.20 268 VAL A C 1
ATOM 1295 O O . VAL A 1 162 ? -42.720 21.973 -0.720 1.00 14.53 268 VAL A O 1
ATOM 1299 N N . LEU A 1 163 ? -40.803 21.166 0.162 1.00 10.86 269 LEU A N 1
ATOM 1300 C CA . LEU A 1 163 ? -40.070 21.089 -1.097 1.00 14.40 269 LEU A CA 1
ATOM 1301 C C . LEU A 1 163 ? -39.691 19.638 -1.365 1.00 14.43 269 LEU A C 1
ATOM 1302 O O . LEU A 1 163 ? -39.879 18.763 -0.524 1.00 14.19 269 LEU A O 1
ATOM 1307 N N . VAL A 1 164 ? -39.171 19.367 -2.565 1.00 17.05 270 VAL A N 1
ATOM 1308 C CA . VAL A 1 164 ? -39.021 17.968 -2.951 1.00 17.11 270 VAL A CA 1
ATOM 1309 C C . VAL A 1 164 ? -37.992 17.255 -2.071 1.00 18.76 270 VAL A C 1
ATOM 1310 O O . VAL A 1 164 ? -38.169 16.074 -1.743 1.00 22.54 270 VAL A O 1
ATOM 1314 N N . ASP A 1 165 ? -36.938 17.957 -1.636 1.00 17.79 271 ASP A N 1
ATOM 1315 C CA . ASP A 1 165 ? -35.850 17.335 -0.882 1.00 18.82 271 ASP A CA 1
ATOM 1316 C C . ASP A 1 165 ? -35.887 17.638 0.611 1.00 17.01 271 ASP A C 1
ATOM 1317 O O . ASP A 1 165 ? -35.219 16.936 1.385 1.00 12.87 271 ASP A O 1
ATOM 1322 N N . TYR A 1 166 ? -36.631 18.660 1.027 1.00 12.71 272 TYR A N 1
ATOM 1323 C CA . TYR A 1 166 ? -36.670 19.056 2.423 1.00 13.91 272 TYR A CA 1
ATOM 1324 C C . TYR A 1 166 ? -37.892 19.929 2.654 1.00 12.46 272 TYR A C 1
ATOM 1325 O O . TYR A 1 166 ? -38.522 20.422 1.707 1.00 11.73 272 TYR A O 1
ATOM 1334 N N . THR A 1 167 ? -38.253 20.051 3.926 1.00 9.22 273 THR A N 1
ATOM 1335 C CA . THR A 1 167 ? -39.371 20.852 4.399 1.00 8.38 273 THR A CA 1
ATOM 1336 C C . THR A 1 167 ? -38.844 21.898 5.376 1.00 10.57 273 THR A C 1
ATOM 1337 O O . THR A 1 167 ? -37.985 21.593 6.199 1.00 11.80 273 THR A O 1
ATOM 1341 N N . ILE A 1 168 ? -39.354 23.121 5.293 1.00 11.07 274 ILE A N 1
ATOM 1342 C CA . ILE A 1 168 ? -39.009 24.179 6.240 1.00 12.45 274 ILE A CA 1
ATOM 1343 C C . ILE A 1 168 ? -40.244 24.489 7.064 1.00 15.41 274 ILE A C 1
ATOM 1344 O O . ILE A 1 168 ? -41.273 24.898 6.515 1.00 14.08 274 ILE A O 1
ATOM 1349 N N . ARG A 1 169 ? -40.140 24.318 8.380 1.00 11.94 275 ARG A N 1
ATOM 1350 C CA . ARG A 1 169 ? -41.202 24.692 9.305 1.00 11.81 275 ARG A CA 1
ATOM 1351 C C . ARG A 1 169 ? -40.685 25.817 10.183 1.00 16.42 275 ARG A C 1
ATOM 1352 O O . ARG A 1 169 ? -39.498 25.846 10.530 1.00 15.51 275 ARG A O 1
ATOM 1360 N N . LYS A 1 170 ? -41.557 26.761 10.520 1.00 13.53 276 LYS A N 1
ATOM 1361 C CA . LYS A 1 170 ? -41.180 27.885 11.361 1.00 13.70 276 LYS A CA 1
ATOM 1362 C C . LYS A 1 170 ? -42.098 27.912 12.573 1.00 18.67 276 LYS A C 1
ATOM 1363 O O . LYS A 1 170 ? -43.316 27.756 12.437 1.00 19.03 276 LYS A O 1
ATOM 1369 N N . PHE A 1 171 ? -41.506 28.069 13.752 1.00 12.76 277 PHE A N 1
ATOM 1370 C CA . PHE A 1 171 ? -42.251 28.013 15.004 1.00 13.78 277 PHE A CA 1
ATOM 1371 C C . PHE A 1 171 ? -41.968 29.253 15.830 1.00 16.66 277 PHE A C 1
ATOM 1372 O O . PHE A 1 171 ? -40.839 29.743 15.871 1.00 18.17 277 PHE A O 1
ATOM 1380 N N . CYS A 1 172 ? -43.006 29.736 16.492 1.00 14.12 278 CYS A N 1
ATOM 1381 C CA . CYS A 1 172 ? -42.895 30.760 17.507 1.00 14.71 278 CYS A CA 1
ATOM 1382 C C . CYS A 1 172 ? -42.921 30.056 18.855 1.00 15.82 278 CYS A C 1
ATOM 1383 O O . CYS A 1 172 ? -43.885 29.347 19.157 1.00 18.29 278 CYS A O 1
ATOM 1386 N N . ILE A 1 173 ? -41.851 30.204 19.642 1.00 16.52 279 ILE A N 1
ATOM 1387 C CA . ILE A 1 173 ? -41.741 29.502 20.918 1.00 17.14 279 ILE A CA 1
ATOM 1388 C C . ILE A 1 173 ? -41.559 30.500 22.051 1.00 19.84 279 ILE A C 1
ATOM 1389 O O . ILE A 1 173 ? -40.931 31.551 21.896 1.00 15.92 279 ILE A O 1
ATOM 1394 N N . GLN A 1 174 ? -42.102 30.143 23.218 1.00 21.24 280 GLN A N 1
ATOM 1395 C CA . GLN A 1 174 ? -42.123 31.086 24.324 1.00 18.23 280 GLN A CA 1
ATOM 1396 C C . GLN A 1 174 ? -42.443 30.336 25.606 1.00 22.47 280 GLN A C 1
ATOM 1397 O O . GLN A 1 174 ? -43.310 29.447 25.589 1.00 20.61 280 GLN A O 1
ATOM 1403 N N . PRO A 1 175 ? -41.756 30.631 26.709 1.00 25.88 281 PRO A N 1
ATOM 1404 C CA . PRO A 1 175 ? -42.122 30.028 27.994 1.00 30.89 281 PRO A CA 1
ATOM 1405 C C . PRO A 1 175 ? -43.523 30.445 28.408 1.00 28.30 281 PRO A C 1
ATOM 1406 O O . PRO A 1 175 ? -44.000 31.529 28.065 1.00 35.69 281 PRO A O 1
ATOM 1410 N N . GLN A 1 176 ? -44.191 29.557 29.137 1.00 36.86 282 GLN A N 1
ATOM 1411 C CA . GLN A 1 176 ? -45.560 29.789 29.576 1.00 32.52 282 GLN A CA 1
ATOM 1412 C C . GLN A 1 176 ? -45.604 30.320 31.006 1.00 40.72 282 GLN A C 1
ATOM 1413 O O . GLN A 1 176 ? -44.576 30.409 31.688 1.00 45.39 282 GLN A O 1
ATOM 1415 N N . LYS A 1 182 ? -39.027 36.743 28.012 1.00 42.66 288 LYS A N 1
ATOM 1416 C CA . LYS A 1 182 ? -40.476 36.763 27.850 1.00 52.64 288 LYS A CA 1
ATOM 1417 C C . LYS A 1 182 ? -40.878 36.947 26.386 1.00 50.16 288 LYS A C 1
ATOM 1418 O O . LYS A 1 182 ? -41.965 36.531 25.976 1.00 51.48 288 LYS A O 1
ATOM 1420 N N . ALA A 1 183 ? -40.005 37.573 25.600 1.00 44.74 289 ALA A N 1
ATOM 1421 C CA . ALA A 1 183 ? -40.313 37.800 24.194 1.00 37.31 289 ALA A CA 1
ATOM 1422 C C . ALA A 1 183 ? -40.231 36.485 23.419 1.00 39.40 289 ALA A C 1
ATOM 1423 O O . ALA A 1 183 ? -39.292 35.705 23.616 1.00 36.33 289 ALA A O 1
ATOM 1425 N N . PRO A 1 184 ? -41.191 36.210 22.538 1.00 35.47 290 PRO A N 1
ATOM 1426 C CA . PRO A 1 184 ? -41.153 34.957 21.778 1.00 29.70 290 PRO A CA 1
ATOM 1427 C C . PRO A 1 184 ? -39.996 34.950 20.794 1.00 27.40 290 PRO A C 1
ATOM 1428 O O . PRO A 1 184 ? -39.446 35.991 20.425 1.00 29.17 290 PRO A O 1
ATOM 1432 N N . ARG A 1 185 ? -39.622 33.745 20.377 1.00 21.90 291 ARG A N 1
ATOM 1433 C CA . ARG A 1 185 ? -38.527 33.557 19.436 1.00 18.78 291 ARG A CA 1
ATOM 1434 C C . ARG A 1 185 ? -38.999 32.729 18.250 1.00 14.09 291 ARG A C 1
ATOM 1435 O O . ARG A 1 185 ? -39.731 31.754 18.421 1.00 16.12 291 ARG A O 1
ATOM 1443 N N . LEU A 1 186 ? -38.558 33.117 17.056 1.00 13.57 292 LEU A N 1
ATOM 1444 C CA . LEU A 1 186 ? -38.830 32.364 15.833 1.00 12.84 292 LEU A CA 1
ATOM 1445 C C . LEU A 1 186 ? -37.739 31.311 15.640 1.00 15.45 292 LEU A C 1
ATOM 1446 O O . LEU A 1 186 ? -36.552 31.643 15.569 1.00 16.30 292 LEU A O 1
ATOM 1451 N N . VAL A 1 187 ? -38.136 30.046 15.565 1.00 12.22 293 VAL A N 1
ATOM 1452 C CA . VAL A 1 187 ? -37.212 28.940 15.342 1.00 9.68 293 VAL A CA 1
ATOM 1453 C C . VAL A 1 187 ? -37.550 28.310 14.000 1.00 11.80 293 VAL A C 1
ATOM 1454 O O . VAL A 1 187 ? -38.711 27.979 13.747 1.00 16.18 293 VAL A O 1
ATOM 1458 N N . SER A 1 188 ? -36.544 28.155 13.146 1.00 10.26 294 SER A N 1
ATOM 1459 C CA . SER A 1 188 ? -36.723 27.519 11.845 1.00 11.23 294 SER A CA 1
ATOM 1460 C C . SER A 1 188 ? -36.252 26.079 11.958 1.00 10.89 294 SER A C 1
ATOM 1461 O O . SER A 1 188 ? -35.153 25.821 12.456 1.00 11.69 294 SER A O 1
ATOM 1464 N N . GLN A 1 189 ? -37.090 25.152 11.537 1.00 9.06 295 GLN A N 1
ATOM 1465 C CA . GLN A 1 189 ? -36.706 23.750 11.453 1.00 9.08 295 GLN A CA 1
ATOM 1466 C C . GLN A 1 189 ? -36.485 23.415 9.989 1.00 11.15 295 GLN A C 1
ATOM 1467 O O . GLN A 1 189 ? -37.399 23.577 9.174 1.00 10.89 295 GLN A O 1
ATOM 1473 N N . LEU A 1 190 ? -35.274 22.988 9.644 1.00 9.84 296 LEU A N 1
ATOM 1474 C CA . LEU A 1 190 ? -34.974 22.561 8.286 1.00 9.84 296 LEU A CA 1
ATOM 1475 C C . LEU A 1 190 ? -34.912 21.044 8.318 1.00 10.38 296 LEU A C 1
ATOM 1476 O O . LEU A 1 190 ? -33.982 20.472 8.897 1.00 7.21 296 LEU A O 1
ATOM 1481 N N . HIS A 1 191 ? -35.897 20.408 7.691 1.00 8.79 297 HIS A N 1
ATOM 1482 C CA . HIS A 1 191 ? -36.122 18.974 7.791 1.00 8.33 297 HIS A CA 1
ATOM 1483 C C . HIS A 1 191 ? -35.738 18.337 6.466 1.00 8.70 297 HIS A C 1
ATOM 1484 O O . HIS A 1 191 ? -36.475 18.457 5.482 1.00 8.67 297 HIS A O 1
ATOM 1491 N N . PHE A 1 192 ? -34.593 17.655 6.440 1.00 8.52 298 PHE A N 1
ATOM 1492 C CA . PHE A 1 192 ? -34.161 16.942 5.241 1.00 14.77 298 PHE A CA 1
ATOM 1493 C C . PHE A 1 192 ? -34.963 15.655 5.161 1.00 14.11 298 PHE A C 1
ATOM 1494 O O . PHE A 1 192 ? -34.847 14.793 6.039 1.00 15.31 298 PHE A O 1
ATOM 1502 N N . THR A 1 193 ? -35.806 15.540 4.134 1.00 9.00 299 THR A N 1
ATOM 1503 C CA . THR A 1 193 ? -36.742 14.429 4.048 1.00 13.73 299 THR A CA 1
ATOM 1504 C C . THR A 1 193 ? -36.336 13.366 3.040 1.00 11.06 299 THR A C 1
ATOM 1505 O O . THR A 1 193 ? -37.034 12.358 2.922 1.00 15.81 299 THR A O 1
ATOM 1509 N N . SER A 1 194 ? -35.227 13.546 2.323 1.00 12.16 300 SER A N 1
ATOM 1510 C CA . SER A 1 194 ? -34.895 12.677 1.202 1.00 14.80 300 SER A CA 1
ATOM 1511 C C . SER A 1 194 ? -33.696 11.770 1.457 1.00 14.26 300 SER A C 1
ATOM 1512 O O . SER A 1 194 ? -33.167 11.193 0.502 1.00 14.50 300 SER A O 1
ATOM 1515 N N . TRP A 1 195 ? -33.229 11.644 2.694 1.00 11.03 301 TRP A N 1
ATOM 1516 C CA . TRP A 1 195 ? -32.177 10.676 2.960 1.00 9.04 301 TRP A CA 1
ATOM 1517 C C . TRP A 1 195 ? -32.767 9.271 2.854 1.00 9.20 301 TRP A C 1
ATOM 1518 O O . TRP A 1 195 ? -33.848 9.020 3.390 1.00 11.04 301 TRP A O 1
ATOM 1529 N N . PRO A 1 196 ? -32.118 8.347 2.151 1.00 11.18 302 PRO A N 1
ATOM 1530 C CA . PRO A 1 196 ? -32.705 7.013 1.972 1.00 12.06 302 PRO A CA 1
ATOM 1531 C C . PRO A 1 196 ? -32.738 6.226 3.274 1.00 13.53 302 PRO A C 1
ATOM 1532 O O . PRO A 1 196 ? -31.997 6.495 4.223 1.00 13.04 302 PRO A O 1
ATOM 1536 N N . ASP A 1 197 ? -33.633 5.228 3.309 1.00 13.85 303 ASP A N 1
ATOM 1537 C CA . ASP A 1 197 ? -33.683 4.314 4.443 1.00 16.83 303 ASP A CA 1
ATOM 1538 C C . ASP A 1 197 ? -32.447 3.427 4.508 1.00 14.78 303 ASP A C 1
ATOM 1539 O O . ASP A 1 197 ? -32.126 2.906 5.584 1.00 18.79 303 ASP A O 1
ATOM 1544 N N . PHE A 1 198 ? -31.750 3.254 3.388 1.00 17.77 304 PHE A N 1
ATOM 1545 C CA . PHE A 1 198 ? -30.563 2.417 3.281 1.00 20.19 304 PHE A CA 1
ATOM 1546 C C . PHE A 1 198 ? -29.512 3.175 2.490 1.00 20.34 304 PHE A C 1
ATOM 1547 O O . PHE A 1 198 ? -29.805 3.692 1.411 1.00 22.04 304 PHE A O 1
ATOM 1555 N N . GLY A 1 199 ? -28.298 3.245 3.025 1.00 18.84 305 GLY A N 1
ATOM 1556 C CA . GLY A 1 199 ? -27.219 3.883 2.306 1.00 22.98 305 GLY A CA 1
ATOM 1557 C C . GLY A 1 199 ? -27.273 5.396 2.425 1.00 18.41 305 GLY A C 1
ATOM 1558 O O . GLY A 1 199 ? -27.934 5.967 3.299 1.00 17.73 305 GLY A O 1
ATOM 1559 N N . VAL A 1 200 ? -26.558 6.048 1.516 1.00 17.62 306 VAL A N 1
ATOM 1560 C CA . VAL A 1 200 ? -26.430 7.501 1.522 1.00 14.23 306 VAL A CA 1
ATOM 1561 C C . VAL A 1 200 ? -27.106 8.045 0.269 1.00 14.81 306 VAL A C 1
ATOM 1562 O O . VAL A 1 200 ? -27.433 7.267 -0.647 1.00 15.81 306 VAL A O 1
ATOM 1566 N N . PRO A 1 201 ? -27.339 9.357 0.181 1.00 12.16 307 PRO A N 1
ATOM 1567 C CA . PRO A 1 201 ? -27.967 9.914 -1.022 1.00 16.44 307 PRO A CA 1
ATOM 1568 C C . PRO A 1 201 ? -27.203 9.603 -2.304 1.00 16.47 307 PRO A C 1
ATOM 1569 O O . PRO A 1 201 ? -25.977 9.486 -2.327 1.00 13.21 307 PRO A O 1
ATOM 1573 N N . PHE A 1 202 ? -27.970 9.504 -3.395 1.00 12.86 308 PHE A N 1
ATOM 1574 C CA . PHE A 1 202 ? -27.442 9.087 -4.688 1.00 15.02 308 PHE A CA 1
ATOM 1575 C C . PHE A 1 202 ? -26.400 10.065 -5.237 1.00 19.64 308 PHE A C 1
ATOM 1576 O O . PHE A 1 202 ? -25.417 9.645 -5.861 1.00 17.06 308 PHE A O 1
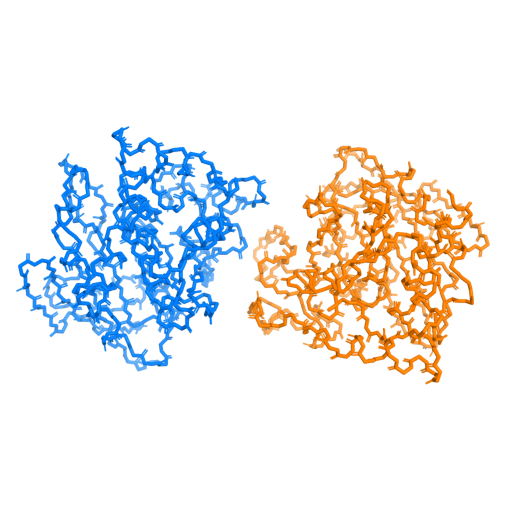ATOM 1584 N N . THR A 1 203 ? -26.616 11.364 -5.067 1.00 13.64 309 THR A N 1
ATOM 1585 C CA . THR A 1 203 ? -25.605 12.385 -5.309 1.00 15.22 309 THR A CA 1
ATOM 1586 C C . THR A 1 203 ? -25.633 13.354 -4.143 1.00 12.93 309 THR A C 1
ATOM 1587 O O . THR A 1 203 ? -26.617 13.400 -3.397 1.00 11.09 309 THR A O 1
ATOM 1591 N N . PRO A 1 204 ? -24.574 14.144 -3.951 1.00 15.01 310 PRO A N 1
ATOM 1592 C CA . PRO A 1 204 ? -24.565 15.126 -2.859 1.00 10.43 310 PRO A CA 1
ATOM 1593 C C . PRO A 1 204 ? -25.228 16.451 -3.193 1.00 13.37 310 PRO A C 1
ATOM 1594 O O . PRO A 1 204 ? -25.186 17.360 -2.360 1.00 14.04 310 PRO A O 1
ATOM 1598 N N . ILE A 1 205 ? -25.854 16.570 -4.370 1.00 13.92 311 ILE A N 1
ATOM 1599 C CA . ILE A 1 205 ? -26.350 17.864 -4.821 1.00 13.79 311 ILE A CA 1
ATOM 1600 C C . ILE A 1 205 ? -27.445 18.370 -3.895 1.00 13.98 311 ILE A C 1
ATOM 1601 O O . ILE A 1 205 ? -27.448 19.541 -3.496 1.00 15.69 311 ILE A O 1
ATOM 1606 N N . GLY A 1 206 ? -28.387 17.495 -3.526 1.00 10.58 312 GLY A N 1
ATOM 1607 C CA . GLY A 1 206 ? -29.465 17.917 -2.640 1.00 13.17 312 GLY A CA 1
ATOM 1608 C C . GLY A 1 206 ? -28.973 18.326 -1.259 1.00 11.84 312 GLY A C 1
ATOM 1609 O O . GLY A 1 206 ? -29.428 19.328 -0.691 1.00 9.95 312 GLY A O 1
ATOM 1610 N N . MET A 1 207 ? -28.047 17.555 -0.697 1.00 9.63 313 MET A N 1
ATOM 1611 C CA . MET A 1 207 ? -27.491 17.904 0.609 1.00 9.93 313 MET A CA 1
ATOM 1612 C C . MET A 1 207 ? -26.751 19.237 0.572 1.00 9.62 313 MET A C 1
ATOM 1613 O O . MET A 1 207 ? -26.807 20.015 1.532 1.00 11.46 313 MET A O 1
ATOM 1618 N N . LEU A 1 208 ? -26.032 19.508 -0.514 1.00 9.86 314 LEU A N 1
ATOM 1619 C CA . LEU A 1 208 ? -25.324 20.782 -0.619 1.00 11.09 314 LEU A CA 1
ATOM 1620 C C . LEU A 1 208 ? -26.296 21.949 -0.686 1.00 11.54 314 LEU A C 1
ATOM 1621 O O . LEU A 1 208 ? -26.061 22.996 -0.070 1.00 11.81 314 LEU A O 1
ATOM 1626 N N . LYS A 1 209 ? -27.383 21.794 -1.444 1.00 10.88 315 LYS A N 1
ATOM 1627 C CA A LYS A 1 209 ? -28.413 22.828 -1.485 0.51 13.60 315 LYS A CA 1
ATOM 1628 C CA B LYS A 1 209 ? -28.403 22.836 -1.481 0.49 13.60 315 LYS A CA 1
ATOM 1629 C C . LYS A 1 209 ? -29.007 23.057 -0.101 1.00 13.92 315 LYS A C 1
ATOM 1630 O O . LYS A 1 209 ? -29.257 24.199 0.301 1.00 11.29 315 LYS A O 1
ATOM 1641 N N . PHE A 1 210 ? -29.251 21.971 0.631 1.00 9.62 316 PHE A N 1
ATOM 1642 C CA . PHE A 1 210 ? -29.778 22.038 1.988 1.00 10.50 316 PHE A CA 1
ATOM 1643 C C . PHE A 1 210 ? -28.794 22.730 2.923 1.00 10.41 316 PHE A C 1
ATOM 1644 O O . PHE A 1 210 ? -29.187 23.590 3.719 1.00 10.08 316 PHE A O 1
ATOM 1652 N N . LEU A 1 211 ? -27.509 22.385 2.825 1.00 11.06 317 LEU A N 1
ATOM 1653 C CA . LEU A 1 211 ? -26.509 23.030 3.677 1.00 11.50 317 LEU A CA 1
ATOM 1654 C C . LEU A 1 211 ? -26.490 24.539 3.460 1.00 12.22 317 LEU A C 1
ATOM 1655 O O . LEU A 1 211 ? -26.397 25.310 4.421 1.00 11.37 317 LEU A O 1
ATOM 1660 N N . LYS A 1 212 ? -26.550 24.975 2.195 1.00 12.22 318 LYS A N 1
ATOM 1661 C CA . LYS A 1 212 ? -26.571 26.401 1.888 1.00 13.34 318 LYS A CA 1
ATOM 1662 C C . LYS A 1 212 ? -27.815 27.071 2.457 1.00 11.36 318 LYS A C 1
ATOM 1663 O O . LYS A 1 212 ? -27.759 28.216 2.933 1.00 11.59 318 LYS A O 1
ATOM 1669 N N . LYS A 1 213 ? -28.948 26.365 2.436 1.00 12.44 319 LYS A N 1
ATOM 1670 C CA . LYS A 1 213 ? -30.184 26.925 2.963 1.00 15.36 319 LYS A CA 1
ATOM 1671 C C . LYS A 1 213 ? -30.113 27.101 4.476 1.00 13.98 319 LYS A C 1
ATOM 1672 O O . LYS A 1 213 ? -30.585 28.112 5.007 1.00 13.14 319 LYS A O 1
ATOM 1678 N N . VAL A 1 214 ? -29.535 26.125 5.187 1.00 10.03 320 VAL A N 1
ATOM 1679 C CA . VAL A 1 214 ? -29.320 26.272 6.627 1.00 10.96 320 VAL A CA 1
ATOM 1680 C C . VAL A 1 214 ? -28.474 27.510 6.904 1.00 14.30 320 VAL A C 1
ATOM 1681 O O . VAL A 1 214 ? -28.789 28.314 7.792 1.00 14.37 320 VAL A O 1
ATOM 1685 N N . LYS A 1 215 ? -27.386 27.685 6.143 1.00 12.57 321 LYS A N 1
ATOM 1686 C CA . LYS A 1 215 ? -26.502 28.825 6.374 1.00 14.31 321 LYS A CA 1
ATOM 1687 C C . LYS A 1 215 ? -27.207 30.141 6.075 1.00 13.80 321 LYS A C 1
ATOM 1688 O O . LYS A 1 215 ? -26.966 31.143 6.756 1.00 18.53 321 LYS A O 1
ATOM 1694 N N . THR A 1 216 ? -28.090 30.147 5.082 1.00 13.14 322 THR A N 1
ATOM 1695 C CA . THR A 1 216 ? -28.829 31.355 4.729 1.00 13.76 322 THR A CA 1
ATOM 1696 C C . THR A 1 216 ? -29.817 31.747 5.816 1.00 15.90 322 THR A C 1
ATOM 1697 O O . THR A 1 216 ? -29.977 32.939 6.118 1.00 16.34 322 THR A O 1
ATOM 1701 N N . LEU A 1 217 ? -30.477 30.762 6.425 1.00 12.99 323 LEU A N 1
ATOM 1702 C CA . LEU A 1 217 ? -31.575 31.029 7.341 1.00 12.94 323 LEU A CA 1
ATOM 1703 C C . LEU A 1 217 ? -31.139 31.186 8.789 1.00 17.54 323 LEU A C 1
ATOM 1704 O O . LEU A 1 217 ? -31.905 31.735 9.589 1.00 20.03 323 LEU A O 1
ATOM 1709 N N . ASN A 1 218 ? -29.953 30.731 9.160 1.00 13.24 324 ASN A N 1
ATOM 1710 C CA . ASN A 1 218 ? -29.556 30.839 10.565 1.00 13.22 324 ASN A CA 1
ATOM 1711 C C . ASN A 1 218 ? -29.176 32.283 10.872 1.00 17.51 324 ASN A C 1
ATOM 1712 O O . ASN A 1 218 ? -28.266 32.816 10.234 1.00 17.25 324 ASN A O 1
ATOM 1717 N N . PRO A 1 219 ? -29.845 32.946 11.816 1.00 18.04 325 PRO A N 1
ATOM 1718 C CA . PRO A 1 219 ? -29.533 34.351 12.122 1.00 20.99 325 PRO A CA 1
ATOM 1719 C C . PRO A 1 219 ? -28.143 34.519 12.722 1.00 20.37 325 PRO A C 1
ATOM 1720 O O . PRO A 1 219 ? -27.576 33.605 13.317 1.00 18.16 325 PRO A O 1
ATOM 1724 N N . VAL A 1 220 ? -27.627 35.752 12.633 1.00 20.56 326 VAL A N 1
ATOM 1725 C CA . VAL A 1 220 ? -26.214 35.969 12.933 1.00 21.03 326 VAL A CA 1
ATOM 1726 C C . VAL A 1 220 ? -25.902 35.917 14.437 1.00 28.89 326 VAL A C 1
ATOM 1727 O O . VAL A 1 220 ? -24.793 35.519 14.825 1.00 34.97 326 VAL A O 1
ATOM 1731 N N . HIS A 1 221 ? -26.844 36.283 15.311 1.00 19.38 327 HIS A N 1
ATOM 1732 C CA . HIS A 1 221 ? -26.546 36.367 16.743 1.00 19.08 327 HIS A CA 1
ATOM 1733 C C . HIS A 1 221 ? -27.110 35.199 17.551 1.00 21.76 327 HIS A C 1
ATOM 1734 O O . HIS A 1 221 ? -27.164 35.278 18.779 1.00 21.81 327 HIS A O 1
ATOM 1741 N N . ALA A 1 222 ? -27.519 34.124 16.899 1.00 20.48 328 ALA A N 1
ATOM 1742 C CA . ALA A 1 222 ? -28.245 33.058 17.574 1.00 18.05 328 ALA A CA 1
ATOM 1743 C C . ALA A 1 222 ? -27.289 32.090 18.277 1.00 15.18 328 ALA A C 1
ATOM 1744 O O . ALA A 1 222 ? -26.073 32.093 18.052 1.00 15.40 328 ALA A O 1
ATOM 1746 N N . GLY A 1 223 ? -27.866 31.228 19.124 1.00 12.66 329 GLY A N 1
ATOM 1747 C CA . GLY A 1 223 ? -27.133 30.147 19.742 1.00 10.81 329 GLY A CA 1
ATOM 1748 C C . GLY A 1 223 ? -26.783 29.063 18.735 1.00 11.88 329 GLY A C 1
ATOM 1749 O O . GLY A 1 223 ? -27.045 29.192 17.537 1.00 12.62 329 GLY A O 1
ATOM 1750 N N . PRO A 1 224 ? -26.193 27.964 19.210 1.00 9.42 330 PRO A N 1
ATOM 1751 C CA . PRO A 1 224 ? -25.766 26.898 18.293 1.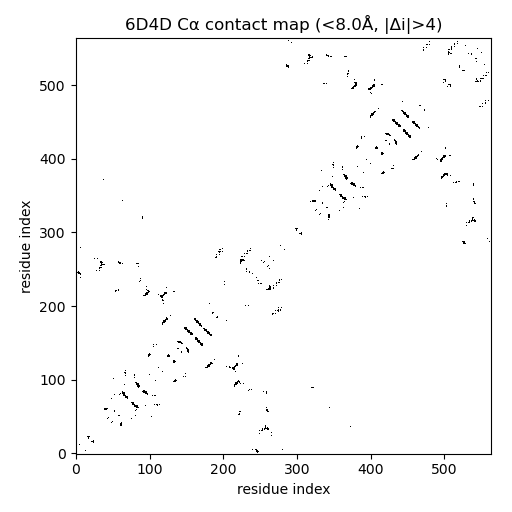00 12.91 330 PRO A CA 1
ATOM 1752 C C . PRO A 1 224 ? -26.924 26.298 17.498 1.00 9.87 330 PRO A C 1
ATOM 1753 O O . PRO A 1 224 ? -28.056 26.179 17.982 1.00 10.10 330 PRO A O 1
ATOM 1757 N N . ILE A 1 225 ? -26.624 25.949 16.250 1.00 11.07 331 ILE A N 1
ATOM 1758 C CA . ILE A 1 225 ? -27.547 25.196 15.393 1.00 6.92 331 ILE A CA 1
ATOM 1759 C C . ILE A 1 225 ? -27.714 23.796 15.967 1.00 8.17 331 ILE A C 1
ATOM 1760 O O . ILE A 1 225 ? -26.728 23.083 16.183 1.00 9.78 331 ILE A O 1
ATOM 1765 N N . VAL A 1 226 ? -28.953 23.394 16.230 1.00 6.76 332 VAL A N 1
ATOM 1766 C CA . VAL A 1 226 ? -29.217 22.051 16.736 1.00 9.34 332 VAL A CA 1
ATOM 1767 C C . VAL A 1 226 ? -29.363 21.132 15.537 1.00 9.96 332 VAL A C 1
ATOM 1768 O O . VAL A 1 226 ? -30.210 21.376 14.673 1.00 10.94 332 VAL A O 1
ATOM 1772 N N . VAL A 1 227 ? -28.518 20.101 15.464 1.00 7.61 333 VAL A N 1
ATOM 1773 C CA . VAL A 1 227 ? -28.525 19.144 14.358 1.00 7.02 333 VAL A CA 1
ATOM 1774 C C . VAL A 1 227 ? -28.852 17.787 14.952 1.00 8.79 333 VAL A C 1
ATOM 1775 O O . VAL A 1 227 ? -28.185 17.336 15.895 1.00 7.93 333 VAL A O 1
ATOM 1779 N N . HIS A 1 228 ? -29.886 17.136 14.439 1.00 9.52 334 HIS A N 1
ATOM 1780 C CA . HIS A 1 228 ? -30.181 15.816 14.975 1.00 6.61 334 HIS A CA 1
ATOM 1781 C C . HIS A 1 228 ? -30.618 14.843 13.888 1.00 8.74 334 HIS A C 1
ATOM 1782 O O . HIS A 1 228 ? -31.171 15.226 12.857 1.00 8.34 334 HIS A O 1
ATOM 1789 N N . CYS A 1 229 ? -30.343 13.562 14.140 1.00 8.65 335 CYS A N 1
ATOM 1790 C CA . CYS A 1 229 ? -30.899 12.485 13.332 1.00 11.40 335 CYS A CA 1
ATOM 1791 C C . CYS A 1 229 ? -31.650 11.599 14.315 1.00 15.47 335 CYS A C 1
ATOM 1792 O O . CYS A 1 229 ? -32.524 12.098 15.021 1.00 18.99 335 CYS A O 1
ATOM 1795 N N . SER A 1 230 ? -31.348 10.308 14.377 1.00 15.58 336 SER A N 1
ATOM 1796 C CA . SER A 1 230 ? -31.944 9.451 15.391 1.00 14.43 336 SER A CA 1
ATOM 1797 C C . SER A 1 230 ? -30.998 9.278 16.573 1.00 13.47 336 SER A C 1
ATOM 1798 O O . SER A 1 230 ? -31.362 9.595 17.704 1.00 15.03 336 SER A O 1
ATOM 1801 N N . ALA A 1 231 ? -29.786 8.788 16.329 1.00 10.76 337 ALA A N 1
ATOM 1802 C CA . ALA A 1 231 ? -28.801 8.683 17.399 1.00 12.03 337 ALA A CA 1
ATOM 1803 C C . ALA A 1 231 ? -27.979 9.949 17.548 1.00 10.80 337 ALA A C 1
ATOM 1804 O O . ALA A 1 231 ? -27.380 10.170 18.608 1.00 13.52 337 ALA A O 1
ATOM 1806 N N . GLY A 1 232 ? -27.934 10.777 16.511 1.00 14.30 338 GLY A N 1
ATOM 1807 C CA . GLY A 1 232 ? -27.172 12.003 16.586 1.00 13.59 338 GLY A CA 1
ATOM 1808 C C . GLY A 1 232 ? -25.683 11.860 16.377 1.00 8.64 338 GLY A C 1
ATOM 1809 O O . GLY A 1 232 ? -24.923 12.703 16.866 1.00 11.91 338 GLY A O 1
ATOM 1810 N N . VAL A 1 233 ? -25.234 10.845 15.638 1.00 9.40 339 VAL A N 1
ATOM 1811 C CA . VAL A 1 233 ? -23.811 10.760 15.325 1.00 10.89 339 VAL A CA 1
ATOM 1812 C C . VAL A 1 233 ? -23.557 10.595 13.829 1.00 12.73 339 VAL A C 1
ATOM 1813 O O . VAL A 1 233 ? -22.579 11.140 13.302 1.00 13.14 339 VAL A O 1
ATOM 1817 N N . GLY A 1 234 ? -24.432 9.871 13.121 1.00 13.29 340 GLY A N 1
ATOM 1818 C CA . GLY A 1 234 ? -24.107 9.443 11.769 1.00 12.16 340 GLY A CA 1
ATOM 1819 C C . GLY A 1 234 ? -24.399 10.486 10.714 1.00 14.17 340 GLY A C 1
ATOM 1820 O O . GLY A 1 234 ? -23.483 11.134 10.213 1.00 11.90 340 GLY A O 1
ATOM 1821 N N . ARG A 1 235 ? -25.672 10.641 10.347 1.00 10.95 341 ARG A N 1
ATOM 1822 C CA . ARG A 1 235 ? -26.042 11.719 9.442 1.00 11.11 341 ARG A CA 1
ATOM 1823 C C . ARG A 1 235 ? -25.690 13.074 10.036 1.00 9.50 341 ARG A C 1
ATOM 1824 O O . ARG A 1 235 ? -25.264 13.987 9.313 1.00 9.81 341 ARG A O 1
ATOM 1832 N N . THR A 1 236 ? -25.881 13.219 11.351 1.00 11.93 342 THR A N 1
ATOM 1833 C CA . THR A 1 236 ? -25.511 14.452 12.033 1.00 8.84 342 THR A CA 1
ATOM 1834 C C . THR A 1 236 ? -24.035 14.775 11.817 1.00 11.64 342 THR A C 1
ATOM 1835 O O . THR A 1 236 ? -23.675 15.914 11.479 1.00 10.93 342 THR A O 1
ATOM 1839 N N . GLY A 1 237 ? -23.159 13.781 12.013 1.00 8.58 343 GLY A N 1
ATOM 1840 C CA . GLY A 1 237 ? -21.740 14.018 11.802 1.00 10.31 343 GLY A CA 1
ATOM 1841 C C . GLY A 1 237 ? -21.412 14.332 10.357 1.00 9.73 343 GLY A C 1
ATOM 1842 O O . GLY A 1 237 ? -20.579 15.200 10.078 1.00 8.78 343 GLY A O 1
ATOM 1843 N N . THR A 1 238 ? -22.043 13.608 9.414 1.00 9.33 344 THR A N 1
ATOM 1844 C CA . THR A 1 238 ? -21.823 13.869 7.995 1.00 10.02 344 THR A CA 1
ATOM 1845 C C . THR A 1 238 ? -22.144 15.321 7.656 1.00 7.07 344 THR A C 1
ATOM 1846 O O . THR A 1 238 ? -21.376 15.990 6.954 1.00 8.88 344 THR A O 1
ATOM 1850 N N . PHE A 1 239 ? -23.269 15.828 8.165 1.00 8.81 345 PHE A N 1
ATOM 1851 C CA . PHE A 1 239 ? -23.682 17.198 7.882 1.00 10.52 345 PHE A CA 1
ATOM 1852 C C . PHE A 1 239 ? -22.668 18.197 8.425 1.00 7.98 345 PHE A C 1
ATOM 1853 O O . PHE A 1 239 ? -22.247 19.121 7.725 1.00 8.33 345 PHE A O 1
ATOM 1861 N N . ILE A 1 240 ? -22.281 18.028 9.690 1.00 6.94 346 ILE A N 1
ATOM 1862 C CA . ILE A 1 240 ? -21.382 18.962 10.354 1.00 7.52 346 ILE A CA 1
ATOM 1863 C C . ILE A 1 240 ? -20.030 18.988 9.668 1.00 6.73 346 ILE A C 1
ATOM 1864 O O . ILE A 1 240 ? -19.439 20.060 9.469 1.00 8.26 346 ILE A O 1
ATOM 1869 N N . VAL A 1 241 ? -19.509 17.808 9.311 1.00 6.46 347 VAL A N 1
ATOM 1870 C CA . VAL A 1 241 ? -18.180 17.744 8.705 1.00 7.88 347 VAL A CA 1
ATOM 1871 C C . VAL A 1 241 ? -18.181 18.388 7.327 1.00 9.29 347 VAL A C 1
ATOM 1872 O O . VAL A 1 241 ? -17.228 19.094 6.972 1.00 9.98 347 VAL A O 1
ATOM 1876 N N . ILE A 1 242 ? -19.231 18.161 6.525 1.00 9.00 348 ILE A N 1
ATOM 1877 C CA . ILE A 1 242 ? -19.291 18.826 5.223 1.00 10.14 348 ILE A CA 1
ATOM 1878 C C . ILE A 1 242 ? -19.313 20.340 5.413 1.00 8.56 348 ILE A C 1
ATOM 1879 O O . ILE A 1 242 ? -18.580 21.074 4.749 1.00 11.01 348 ILE A O 1
ATOM 1884 N N . ASP A 1 243 ? -20.133 20.827 6.349 1.00 8.18 349 ASP A N 1
ATOM 1885 C CA . ASP A 1 243 ? -20.192 22.263 6.602 1.00 9.82 349 ASP A CA 1
ATOM 1886 C C . ASP A 1 243 ? -18.825 22.825 6.991 1.00 12.20 349 ASP A C 1
ATOM 1887 O O . ASP A 1 243 ? -18.414 23.891 6.500 1.00 12.64 349 ASP A O 1
ATOM 1892 N N . ALA A 1 244 ? -18.109 22.129 7.883 1.00 10.86 350 ALA A N 1
ATOM 1893 C CA . ALA A 1 244 ? -16.828 22.644 8.368 1.00 11.57 350 ALA A CA 1
ATOM 1894 C C . ALA A 1 244 ? -15.761 22.573 7.286 1.00 13.27 350 ALA A C 1
ATOM 1895 O O . ALA A 1 244 ? -14.917 23.470 7.182 1.00 11.41 350 ALA A O 1
ATOM 1897 N N . MET A 1 245 ? -15.779 21.514 6.474 1.00 10.66 351 MET A N 1
ATOM 1898 C CA . MET A 1 245 ? -14.771 21.387 5.423 1.00 11.84 351 MET A CA 1
ATOM 1899 C C . MET A 1 245 ? -15.034 22.333 4.256 1.00 11.56 351 MET A C 1
ATOM 1900 O O . MET A 1 245 ? -14.079 22.777 3.604 1.00 10.66 351 MET A O 1
ATOM 1905 N N . MET A 1 246 ? -16.301 22.661 3.974 1.00 12.39 352 MET A N 1
ATOM 1906 C CA . MET A 1 246 ? -16.560 23.710 2.991 1.00 13.20 352 MET A CA 1
ATOM 1907 C C . MET A 1 246 ? -15.938 25.030 3.433 1.00 16.36 352 MET A C 1
ATOM 1908 O O . MET A 1 246 ? -15.323 25.735 2.624 1.00 15.07 352 MET A O 1
ATOM 1913 N N . ALA A 1 247 ? -16.080 25.368 4.721 1.00 13.17 353 ALA A N 1
ATOM 1914 C CA . ALA A 1 247 ? -15.478 26.587 5.249 1.00 15.64 353 ALA A CA 1
ATOM 1915 C C . ALA A 1 247 ? -13.960 26.528 5.159 1.00 17.83 353 ALA A C 1
ATOM 1916 O O . ALA A 1 247 ? -13.315 27.502 4.749 1.00 15.05 353 ALA A O 1
ATOM 1918 N N . MET A 1 248 ? -13.375 25.381 5.517 1.00 13.29 354 MET A N 1
ATOM 1919 C CA . MET A 1 248 ? -11.930 25.224 5.402 1.00 18.28 354 MET A CA 1
ATOM 1920 C C . MET A 1 248 ? -11.463 25.379 3.965 1.00 18.40 354 MET A C 1
ATOM 1921 O O . MET A 1 248 ? -10.443 26.022 3.702 1.00 16.87 354 MET A O 1
ATOM 1926 N N . MET A 1 249 ? -12.169 24.750 3.027 1.00 15.19 355 MET A N 1
ATOM 1927 C CA . MET A 1 249 ? -11.829 24.901 1.621 1.00 16.93 355 MET A CA 1
ATOM 1928 C C . MET A 1 249 ? -11.846 26.370 1.220 1.00 19.80 355 MET A C 1
ATOM 1929 O O . MET A 1 249 ? -10.943 26.855 0.533 1.00 16.27 355 MET A O 1
ATOM 1934 N N . HIS A 1 250 ? -12.866 27.098 1.659 1.00 19.56 356 HIS A N 1
ATOM 1935 C CA . HIS A 1 250 ? -13.012 28.482 1.247 1.00 23.71 356 HIS A CA 1
ATOM 1936 C C . HIS A 1 250 ? -11.938 29.370 1.865 1.00 23.14 356 HIS A C 1
ATOM 1937 O O . HIS A 1 250 ? -11.498 30.333 1.231 1.00 27.25 356 HIS A O 1
ATOM 1944 N N . ALA A 1 251 ? -11.478 29.046 3.075 1.00 19.99 357 ALA A N 1
ATOM 1945 C CA . ALA A 1 251 ? -10.477 29.858 3.755 1.00 21.29 357 ALA A CA 1
ATOM 1946 C C . ALA A 1 251 ? -9.046 29.467 3.406 1.00 29.01 357 ALA A C 1
ATOM 1947 O O . ALA A 1 251 ? -8.190 30.347 3.256 1.00 29.16 357 ALA A O 1
ATOM 1949 N N . GLU A 1 252 ? -8.762 28.167 3.284 1.00 19.26 358 GLU A N 1
ATOM 1950 C CA . GLU A 1 252 ? -7.396 27.673 3.179 1.00 21.95 358 GLU A CA 1
ATOM 1951 C C . GLU A 1 252 ? -7.065 26.993 1.862 1.00 21.26 358 GLU A C 1
ATOM 1952 O O . GLU A 1 252 ? -5.897 26.636 1.661 1.00 22.91 358 GLU A O 1
ATOM 1958 N N . GLN A 1 253 ? -8.044 26.759 0.991 1.00 18.38 359 GLN A N 1
ATOM 1959 C CA . GLN A 1 253 ? -7.825 26.022 -0.255 1.00 18.72 359 GLN A CA 1
ATOM 1960 C C . GLN A 1 253 ? -7.294 24.612 0.011 1.00 18.43 359 GLN A C 1
ATOM 1961 O O . GLN A 1 253 ? -6.529 24.056 -0.783 1.00 16.46 359 GLN A O 1
ATOM 1967 N N . LYS A 1 254 ? -7.694 24.037 1.147 1.00 17.82 360 LYS A N 1
ATOM 1968 C CA . LYS A 1 254 ? -7.323 22.693 1.568 1.00 16.83 360 LYS A CA 1
ATOM 1969 C C . LYS A 1 254 ? -8.515 22.092 2.295 1.00 19.10 360 LYS A C 1
ATOM 1970 O O . LYS A 1 254 ? -9.405 22.816 2.741 1.00 18.32 360 LYS A O 1
ATOM 1976 N N . VAL A 1 255 ? -8.526 20.767 2.419 1.00 15.80 361 VAL A N 1
ATOM 1977 C CA . VAL A 1 255 ? -9.450 20.061 3.307 1.00 14.60 361 VAL A CA 1
ATOM 1978 C C . VAL A 1 255 ? -8.665 19.021 4.100 1.00 18.53 361 VAL A C 1
ATOM 1979 O O . VAL A 1 255 ? -7.701 18.430 3.605 1.00 19.58 361 VAL A O 1
ATOM 1983 N N . ASP A 1 256 ? -9.075 18.806 5.359 1.00 16.79 362 ASP A N 1
ATOM 1984 C CA . ASP A 1 256 ? -8.486 17.748 6.192 1.00 14.99 362 ASP A CA 1
ATOM 1985 C C . ASP A 1 256 ? -9.622 17.050 6.949 1.00 12.26 362 ASP A C 1
ATOM 1986 O O . ASP A 1 256 ? -9.809 17.242 8.158 1.00 12.52 362 ASP A O 1
ATOM 1991 N N . VAL A 1 257 ? -10.341 16.193 6.219 1.00 14.71 363 VAL A N 1
ATOM 1992 C CA . VAL A 1 257 ? -11.487 15.470 6.770 1.00 13.76 363 VAL A CA 1
ATOM 1993 C C . VAL A 1 257 ? -11.065 14.589 7.941 1.00 15.30 363 VAL A C 1
ATOM 1994 O O . VAL A 1 257 ? -11.727 14.553 8.986 1.00 12.29 363 VAL A O 1
ATOM 1998 N N . PHE A 1 258 ? -9.967 13.841 7.773 1.00 12.71 364 PHE A N 1
ATOM 1999 C CA . PHE A 1 258 ? -9.555 12.892 8.808 1.00 16.81 364 PHE A CA 1
ATOM 2000 C C . PHE A 1 258 ? -9.289 13.588 10.132 1.00 13.15 364 PHE A C 1
ATOM 2001 O O . PHE A 1 258 ? -9.724 13.120 11.188 1.00 12.48 364 PHE A O 1
ATOM 2009 N N . GLU A 1 259 ? -8.581 14.711 10.094 1.00 12.60 365 GLU A N 1
ATOM 2010 C CA . GLU A 1 259 ? -8.303 15.446 11.321 1.00 16.32 365 GLU A CA 1
ATOM 2011 C C . GLU A 1 259 ? -9.579 15.990 11.942 1.00 18.22 365 GLU A C 1
ATOM 2012 O O . GLU A 1 259 ? -9.728 15.979 13.169 1.00 14.26 365 GLU A O 1
ATOM 2018 N N . PHE A 1 260 ? -10.497 16.509 11.122 1.00 13.59 366 PHE A N 1
ATOM 2019 C CA . PHE A 1 260 ? -11.686 17.117 11.704 1.00 15.40 366 PHE A CA 1
ATOM 2020 C C . PHE A 1 260 ? -12.607 16.072 12.327 1.00 12.23 366 PHE A C 1
ATOM 2021 O O . PHE A 1 260 ? -13.169 16.306 13.408 1.00 10.44 366 PHE A O 1
ATOM 2029 N N . VAL A 1 261 ? -12.804 14.930 11.658 1.00 10.11 367 VAL A N 1
ATOM 2030 C CA . VAL A 1 261 ? -13.629 13.883 12.258 1.00 11.66 367 VAL A CA 1
ATOM 2031 C C . VAL A 1 261 ? -12.994 13.416 13.559 1.00 13.93 367 VAL A C 1
ATOM 2032 O O . VAL A 1 261 ? -13.685 13.209 14.567 1.00 10.20 367 VAL A O 1
ATOM 2036 N N . SER A 1 262 ? -11.665 13.266 13.563 1.00 11.41 368 SER A N 1
ATOM 2037 C CA . SER A 1 262 ? -10.956 12.887 14.789 1.00 14.21 368 SER A CA 1
ATOM 2038 C C . SER A 1 262 ? -11.239 13.877 15.908 1.00 13.87 368 SER A C 1
ATOM 2039 O O . SER A 1 262 ? -11.507 13.484 17.053 1.00 16.39 368 SER A O 1
ATOM 2042 N N . ARG A 1 263 ? -11.178 15.175 15.583 1.00 12.69 369 ARG A N 1
ATOM 2043 C CA . ARG A 1 263 ? -11.393 16.240 16.558 1.00 17.36 369 ARG A CA 1
ATOM 2044 C C . ARG A 1 263 ? -12.803 16.203 17.138 1.00 17.01 369 ARG A C 1
ATOM 2045 O O . ARG A 1 263 ? -12.983 16.227 18.358 1.00 10.55 369 ARG A O 1
ATOM 2053 N N . ILE A 1 264 ? -13.826 16.167 16.282 1.00 11.77 370 ILE A N 1
ATOM 2054 C CA . ILE A 1 264 ? -15.180 16.230 16.824 1.00 10.89 370 ILE A CA 1
ATOM 2055 C C . ILE A 1 264 ? -15.564 14.932 17.527 1.00 10.67 370 ILE A C 1
ATOM 2056 O O . ILE A 1 264 ? -16.461 14.940 18.371 1.00 10.80 370 ILE A O 1
ATOM 2061 N N . ARG A 1 265 ? -14.874 13.824 17.261 1.00 10.32 371 ARG A N 1
ATOM 2062 C CA . ARG A 1 265 ? -15.156 12.619 18.044 1.00 13.76 371 ARG A CA 1
ATOM 2063 C C . ARG A 1 265 ? -14.692 12.750 19.491 1.00 12.30 371 ARG A C 1
ATOM 2064 O O . ARG A 1 265 ? -15.159 12.000 20.357 1.00 14.71 371 ARG A O 1
ATOM 2072 N N . ASN A 1 266 ? -13.805 13.699 19.774 1.00 12.19 372 ASN A N 1
ATOM 2073 C CA . ASN A 1 266 ? -13.463 14.003 21.162 1.00 13.06 372 ASN A CA 1
ATOM 2074 C C . ASN A 1 266 ? -14.557 14.773 21.869 1.00 15.77 372 ASN A C 1
ATOM 2075 O O . ASN A 1 266 ? -14.518 14.886 23.099 1.00 14.31 372 ASN A O 1
ATOM 2080 N N . GLN A 1 267 ? -15.518 15.312 21.123 1.00 11.63 373 GLN A N 1
ATOM 2081 C CA . GLN A 1 267 ? -16.688 15.939 21.715 1.00 12.60 373 GLN A CA 1
ATOM 2082 C C . GLN A 1 267 ? -17.882 15.000 21.804 1.00 12.53 373 GLN A C 1
ATOM 2083 O O . GLN A 1 267 ? -18.689 15.126 22.729 1.00 13.02 373 GLN A O 1
ATOM 2089 N N . ARG A 1 268 ? -18.021 14.068 20.861 1.00 10.97 374 ARG A N 1
ATOM 2090 C CA . ARG A 1 268 ? -19.136 13.133 20.860 1.00 12.34 374 ARG A CA 1
ATOM 2091 C C . ARG A 1 268 ? -18.664 11.900 20.102 1.00 11.15 374 ARG A C 1
ATOM 2092 O O . ARG A 1 268 ? -18.308 12.014 18.929 1.00 9.85 374 ARG A O 1
ATOM 2100 N N . PRO A 1 269 ? -18.593 10.722 20.732 1.00 14.16 375 PRO A N 1
ATOM 2101 C CA . PRO A 1 269 ? -17.962 9.575 20.064 1.00 14.47 375 PRO A CA 1
ATOM 2102 C C . PRO A 1 269 ? -18.746 9.107 18.842 1.00 13.10 375 PRO A C 1
ATOM 2103 O O . PRO A 1 269 ? -19.973 9.221 18.774 1.00 15.51 375 PRO A O 1
ATOM 2107 N N . GLN A 1 270 ? -17.997 8.612 17.857 1.00 14.00 376 GLN A N 1
ATOM 2108 C CA . GLN A 1 270 ? -18.516 7.918 16.683 1.00 16.46 376 GLN A CA 1
ATOM 2109 C C . GLN A 1 270 ? -19.194 8.833 15.673 1.00 13.78 376 GLN A C 1
ATOM 2110 O O . GLN A 1 270 ? -19.947 8.342 14.826 1.00 15.61 376 GLN A O 1
ATOM 2116 N N . MET A 1 271 ? -18.949 10.146 15.708 1.00 11.64 377 MET A N 1
ATOM 2117 C CA . MET A 1 271 ? -19.464 10.998 14.640 1.00 9.79 377 MET A CA 1
ATOM 2118 C C . MET A 1 271 ? -19.004 10.458 13.294 1.00 11.38 377 MET A C 1
ATOM 2119 O O . MET A 1 271 ? -17.827 10.132 13.117 1.00 11.05 377 MET A O 1
ATOM 2124 N N . VAL A 1 272 ? -19.936 10.415 12.336 1.00 11.85 378 VAL A N 1
ATOM 2125 C CA . VAL A 1 272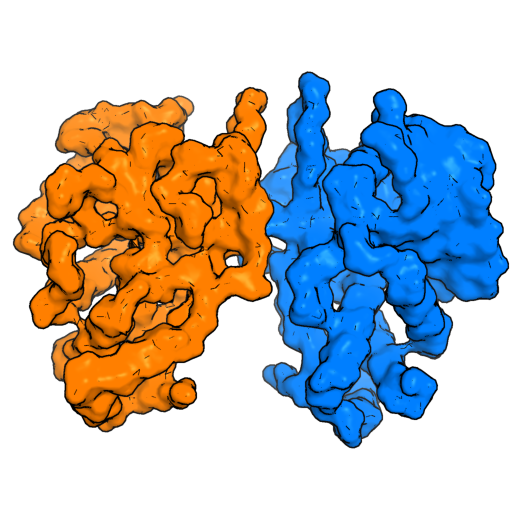 ? -19.792 9.756 11.032 1.00 12.07 378 VAL A CA 1
ATOM 2126 C C . VAL A 1 272 ? -19.713 8.250 11.260 1.00 12.73 378 VAL A C 1
ATOM 2127 O O . VAL A 1 272 ? -18.683 7.716 11.692 1.00 12.43 378 VAL A O 1
ATOM 2131 N N . GLN A 1 273 ? -20.805 7.560 10.953 1.00 13.88 379 GLN A N 1
ATOM 2132 C CA . GLN A 1 273 ? -21.002 6.195 11.425 1.00 15.94 379 GLN A CA 1
ATOM 2133 C C . GLN A 1 273 ? -20.479 5.130 10.459 1.00 16.88 379 GLN A C 1
ATOM 2134 O O . GLN A 1 273 ? -20.045 4.063 10.909 1.00 19.18 379 GLN A O 1
ATOM 2140 N N . THR A 1 274 ? -20.502 5.377 9.153 1.00 13.28 380 THR A N 1
ATOM 2141 C CA . THR A 1 274 ? -20.115 4.370 8.172 1.00 15.82 380 THR A CA 1
ATOM 2142 C C . THR A 1 274 ? -19.074 4.910 7.210 1.00 14.68 380 THR A C 1
ATOM 2143 O O . THR A 1 274 ? -18.935 6.123 7.014 1.00 13.15 380 THR A O 1
ATOM 2147 N N . ASP A 1 275 ? -18.352 3.982 6.577 1.00 13.70 381 ASP A N 1
ATOM 2148 C CA . ASP A 1 275 ? -17.421 4.404 5.545 1.00 15.71 381 ASP A CA 1
ATOM 2149 C C . ASP A 1 275 ? -18.164 4.989 4.349 1.00 13.54 381 ASP A C 1
ATOM 2150 O O . ASP A 1 275 ? -17.625 5.858 3.660 1.00 17.02 381 ASP A O 1
ATOM 2155 N N . MET A 1 276 ? -19.403 4.551 4.108 1.00 15.13 382 MET A N 1
ATOM 2156 C CA A MET A 1 276 ? -20.201 5.121 3.025 0.55 15.25 382 MET A CA 1
ATOM 2157 C CA B MET A 1 276 ? -20.185 5.129 3.018 0.45 15.27 382 MET A CA 1
ATOM 2158 C C . MET A 1 276 ? -20.517 6.588 3.293 1.00 14.02 382 MET A C 1
ATOM 2159 O O . MET A 1 276 ? -20.518 7.413 2.372 1.00 12.56 382 MET A O 1
ATOM 2168 N N . GLN A 1 277 ? -20.802 6.926 4.547 1.00 10.29 383 GLN A N 1
ATOM 2169 C CA . GLN A 1 277 ? -20.993 8.332 4.890 1.00 12.82 383 GLN A CA 1
ATOM 2170 C C . GLN A 1 277 ? -19.685 9.100 4.761 1.00 10.11 383 GLN A C 1
ATOM 2171 O O . GLN A 1 277 ? -19.675 10.255 4.325 1.00 9.98 383 GLN A O 1
ATOM 2177 N N . TYR A 1 278 ? -18.569 8.462 5.122 1.00 11.24 384 TYR A N 1
ATOM 2178 C CA . TYR A 1 278 ? -17.267 9.112 5.032 1.00 16.26 384 TYR A CA 1
ATOM 2179 C C . TYR A 1 278 ? -16.922 9.461 3.588 1.00 12.24 384 TYR A C 1
ATOM 2180 O O . TYR A 1 278 ? -16.461 10.575 3.304 1.00 12.31 384 TYR A O 1
ATOM 2189 N N . THR A 1 279 ? -17.153 8.531 2.658 1.00 13.91 385 THR A N 1
ATOM 2190 C CA . THR A 1 279 ? -16.901 8.814 1.251 1.00 13.35 385 THR A CA 1
ATOM 2191 C C . THR A 1 279 ? -17.877 9.851 0.709 1.00 12.14 385 THR A C 1
ATOM 2192 O O . THR A 1 279 ? -17.494 10.677 -0.123 1.00 14.77 385 THR A O 1
ATOM 2196 N N . PHE A 1 280 ? -19.126 9.838 1.189 1.00 12.10 386 PHE A N 1
ATOM 2197 C CA . PHE A 1 280 ? -20.107 10.841 0.786 1.00 12.53 386 PHE A CA 1
ATOM 2198 C C . PHE A 1 280 ? -19.631 12.249 1.116 1.00 7.78 386 PHE A C 1
ATOM 2199 O O . PHE A 1 280 ? -19.864 13.185 0.344 1.00 11.48 386 PHE A O 1
ATOM 2207 N N . ILE A 1 281 ? -18.969 12.411 2.266 1.00 10.02 387 ILE A N 1
ATOM 2208 C CA . ILE A 1 281 ? -18.382 13.696 2.632 1.00 9.28 387 ILE A CA 1
ATOM 2209 C C . ILE A 1 281 ? -17.444 14.173 1.534 1.00 9.27 387 ILE A C 1
ATOM 2210 O O . ILE A 1 281 ? -17.546 15.307 1.057 1.00 10.90 387 ILE A O 1
ATOM 2215 N N . TYR A 1 282 ? -16.500 13.313 1.133 1.00 10.54 388 TYR A N 1
ATOM 2216 C CA . TYR A 1 282 ? -15.552 13.686 0.085 1.00 12.04 388 TYR A CA 1
ATOM 2217 C C . TYR A 1 282 ? -16.265 13.996 -1.224 1.00 11.44 388 TYR A C 1
ATOM 2218 O O . TYR A 1 282 ? -15.890 14.934 -1.929 1.00 12.37 388 TYR A O 1
ATOM 2227 N N . GLN A 1 283 ? -17.302 13.225 -1.565 1.00 10.47 389 GLN A N 1
ATOM 2228 C CA . GLN A 1 283 ? -18.006 13.478 -2.820 1.00 14.18 389 GLN A CA 1
ATOM 2229 C C . GLN A 1 283 ? -18.713 14.827 -2.795 1.00 12.58 389 GLN A C 1
ATOM 2230 O O . GLN A 1 283 ? -18.740 15.542 -3.809 1.00 11.76 389 GLN A O 1
ATOM 2236 N N . ALA A 1 284 ? -19.273 15.203 -1.643 1.00 11.84 390 ALA A N 1
ATOM 2237 C CA . ALA A 1 284 ? -19.898 16.510 -1.521 1.00 10.71 390 ALA A CA 1
ATOM 2238 C C . ALA A 1 284 ? -18.872 17.627 -1.631 1.00 10.80 390 ALA A C 1
ATOM 2239 O O . ALA A 1 284 ? -19.150 18.679 -2.213 1.00 13.48 390 ALA A O 1
ATOM 2241 N N . LEU A 1 285 ? -17.692 17.442 -1.043 1.00 12.02 391 LEU A N 1
ATOM 2242 C CA . LEU A 1 285 ? -16.684 18.491 -1.121 1.00 11.14 391 LEU A CA 1
ATOM 2243 C C . LEU A 1 285 ? -16.182 18.667 -2.552 1.00 14.34 391 LEU A C 1
ATOM 2244 O O . LEU A 1 285 ? -15.934 19.797 -2.993 1.00 12.02 391 LEU A O 1
ATOM 2249 N N . LEU A 1 286 ? -16.041 17.567 -3.295 1.00 12.46 392 LEU A N 1
ATOM 2250 C CA . LEU A 1 286 ? -15.609 17.681 -4.687 1.00 17.67 392 LEU A CA 1
ATOM 2251 C C . LEU A 1 286 ? -16.642 18.432 -5.511 1.00 17.39 392 LEU A C 1
ATOM 2252 O O . LEU A 1 286 ? -16.302 19.330 -6.290 1.00 18.03 392 LEU A O 1
ATOM 2257 N N . GLU A 1 287 ? -17.917 18.077 -5.341 1.00 14.04 393 GLU A N 1
ATOM 2258 C CA . GLU A 1 287 ? -18.992 18.766 -6.045 1.00 17.65 393 GLU A CA 1
ATOM 2259 C C . GLU A 1 287 ? -19.009 20.257 -5.715 1.00 17.81 393 GLU A C 1
ATOM 2260 O O . GLU A 1 287 ? -19.243 21.094 -6.594 1.00 16.69 393 GLU A O 1
ATOM 2266 N N . TYR A 1 288 ? -18.730 20.613 -4.458 1.00 13.76 394 TYR A N 1
ATOM 2267 C CA . TYR A 1 288 ? -18.700 22.026 -4.081 1.00 13.97 394 TYR A CA 1
ATOM 2268 C C . TYR A 1 288 ? -17.515 22.747 -4.720 1.00 20.24 394 TYR A C 1
ATOM 2269 O O . TYR A 1 288 ? -17.641 23.893 -5.170 1.00 19.49 394 TYR A O 1
ATOM 2278 N N . TYR A 1 289 ? -16.356 22.090 -4.757 1.00 14.93 395 TYR A N 1
ATOM 2279 C CA . TYR A 1 289 ? -15.175 22.684 -5.376 1.00 14.57 395 TYR A CA 1
ATOM 2280 C C . TYR A 1 289 ? -15.378 22.891 -6.879 1.00 16.58 395 TYR A C 1
ATOM 2281 O O . TYR A 1 289 ? -15.043 23.952 -7.418 1.00 19.29 395 TYR A O 1
ATOM 2290 N N . LEU A 1 290 ? -15.947 21.902 -7.563 1.00 15.02 396 LEU A N 1
ATOM 2291 C CA . LEU A 1 290 ? -16.108 22.009 -9.013 1.00 23.21 396 LEU A CA 1
ATOM 2292 C C . LEU A 1 290 ? -17.211 22.995 -9.398 1.00 28.32 396 LEU A C 1
ATOM 2293 O O . LEU A 1 290 ? -17.038 23.782 -10.336 1.00 23.30 396 LEU A O 1
ATOM 2298 N N . TYR A 1 291 ? -18.338 22.997 -8.679 1.00 20.15 397 TYR A N 1
ATOM 2299 C CA . TYR A 1 291 ? -19.536 23.665 -9.174 1.00 25.95 397 TYR A CA 1
ATOM 2300 C C . TYR A 1 291 ? -20.219 24.592 -8.182 1.00 30.93 397 TYR A C 1
ATOM 2301 O O . TYR A 1 291 ? -21.267 25.148 -8.517 1.00 32.59 397 TYR A O 1
ATOM 2310 N N . GLY A 1 292 ? -19.670 24.782 -6.989 1.00 26.99 398 GLY A N 1
ATOM 2311 C CA . GLY A 1 292 ? -20.382 25.503 -5.945 1.00 31.43 398 GLY A CA 1
ATOM 2312 C C . GLY A 1 292 ? -19.965 26.952 -5.834 1.00 43.64 398 GLY A C 1
ATOM 2313 O O . GLY A 1 292 ? -19.065 27.390 -6.551 1.00 52.57 398 GLY A O 1
ATOM 2314 N N . TYR B 1 6 ? 9.794 28.630 15.011 1.00 49.57 112 TYR B N 1
ATOM 2315 C CA . TYR B 1 6 ? 10.521 27.960 16.087 1.00 37.45 112 TYR B CA 1
ATOM 2316 C C . TYR B 1 6 ? 10.502 26.449 15.900 1.00 38.76 112 TYR B C 1
ATOM 2317 O O . TYR B 1 6 ? 9.476 25.800 16.092 1.00 41.16 112 TYR B O 1
ATOM 2326 N N . PHE B 1 7 ? 11.635 25.894 15.538 1.00 35.12 113 PHE B N 1
ATOM 2327 C CA . PHE B 1 7 ? 11.731 24.482 15.221 1.00 37.07 113 PHE B CA 1
ATOM 2328 C C . PHE B 1 7 ? 12.197 23.694 16.440 1.00 37.72 113 PHE B C 1
ATOM 2329 O O . PHE B 1 7 ? 12.717 24.269 17.399 1.00 34.75 113 PHE B O 1
ATOM 2337 N N . PRO B 1 8 ? 12.000 22.373 16.458 1.00 31.51 114 PRO B N 1
ATOM 2338 C CA . PRO B 1 8 ? 12.612 21.562 17.519 1.00 29.39 114 PRO B CA 1
ATOM 2339 C C . PRO B 1 8 ? 14.122 21.747 17.538 1.00 36.71 114 PRO B C 1
ATOM 2340 O O . PRO B 1 8 ? 14.749 22.016 16.510 1.00 34.76 114 PRO B O 1
ATOM 2344 N N . ILE B 1 9 ? 14.702 21.618 18.725 1.00 25.07 115 ILE B N 1
ATOM 2345 C CA . ILE B 1 9 ? 16.134 21.810 18.934 1.00 26.85 115 ILE B CA 1
ATOM 2346 C C . ILE B 1 9 ? 16.769 20.451 19.209 1.00 27.71 115 ILE B C 1
ATOM 2347 O O . ILE B 1 9 ? 16.473 19.833 20.240 1.00 26.27 115 ILE B O 1
ATOM 2352 N N . PRO B 1 10 ? 17.667 19.964 18.351 1.00 28.36 116 PRO B N 1
ATOM 2353 C CA . PRO B 1 10 ? 18.436 18.766 18.701 1.00 29.65 116 PRO B CA 1
ATOM 2354 C C . PRO B 1 10 ? 19.277 19.040 19.937 1.00 26.74 116 PRO B C 1
ATOM 2355 O O . PRO B 1 10 ? 19.724 20.166 20.165 1.00 29.19 116 PRO B O 1
ATOM 2359 N N . VAL B 1 11 ? 19.486 17.998 20.745 1.00 27.06 117 VAL B N 1
ATOM 2360 C CA . VAL B 1 11 ? 20.163 18.205 22.024 1.00 29.37 117 VAL B CA 1
ATOM 2361 C C . VAL B 1 11 ? 21.591 18.698 21.827 1.00 32.18 117 VAL B C 1
ATOM 2362 O O . VAL B 1 11 ? 22.118 19.439 22.666 1.00 37.10 117 VAL B O 1
ATOM 2366 N N . GLU B 1 12 ? 22.239 18.311 20.725 1.00 36.72 118 GLU B N 1
ATOM 2367 C CA . GLU B 1 12 ? 23.592 18.782 20.448 1.00 37.91 118 GLU B CA 1
ATOM 2368 C C . GLU B 1 12 ? 23.649 20.267 20.113 1.00 32.43 118 GLU B C 1
ATOM 2369 O O . GLU B 1 12 ? 24.751 20.815 20.011 1.00 40.74 118 GLU B O 1
ATOM 2371 N N . HIS B 1 13 ? 22.505 20.930 19.942 1.00 32.56 119 HIS B N 1
ATOM 2372 C CA . HIS B 1 13 ? 22.461 22.369 19.714 1.00 31.74 119 HIS B CA 1
ATOM 2373 C C . HIS B 1 13 ? 21.906 23.137 20.907 1.00 29.89 119 HIS B C 1
ATOM 2374 O O . HIS B 1 13 ? 21.835 24.373 20.857 1.00 30.43 119 HIS B O 1
ATOM 2381 N N . LEU B 1 14 ? 21.524 22.440 21.981 1.00 31.96 120 LEU B N 1
ATOM 2382 C CA . LEU B 1 14 ? 20.765 23.067 23.061 1.00 27.23 120 LEU B CA 1
ATOM 2383 C C . LEU B 1 14 ? 21.589 24.121 23.791 1.00 23.18 120 LEU B C 1
ATOM 2384 O O . LEU B 1 14 ? 21.102 25.226 24.067 1.00 26.34 120 LEU B O 1
ATOM 2389 N N . GLU B 1 15 ? 22.846 23.810 24.094 1.00 27.21 121 GLU B N 1
ATOM 2390 C CA . GLU B 1 15 ? 23.652 24.751 24.861 1.00 27.73 121 GLU B CA 1
ATOM 2391 C C . GLU B 1 15 ? 23.889 26.039 24.082 1.00 30.46 121 GLU B C 1
ATOM 2392 O O . GLU B 1 15 ? 23.834 27.137 24.653 1.00 30.89 121 GLU B O 1
ATOM 2398 N N . GLU B 1 16 ? 24.115 25.926 22.763 1.00 35.14 122 GLU B N 1
ATOM 2399 C CA . GLU B 1 16 ? 24.353 27.110 21.941 1.00 29.23 122 GLU B CA 1
ATOM 2400 C C . GLU B 1 16 ? 23.082 27.932 21.763 1.00 31.58 122 GLU B C 1
ATOM 2401 O O . GLU B 1 16 ? 23.123 29.164 21.856 1.00 29.88 122 GLU B O 1
ATOM 2403 N N . GLU B 1 17 ? 21.940 27.278 21.516 1.00 32.11 123 GLU B N 1
ATOM 2404 C CA . GLU B 1 17 ? 20.682 28.021 21.430 1.00 33.08 123 GLU B CA 1
ATOM 2405 C C . GLU B 1 17 ? 20.380 28.751 22.734 1.00 26.86 123 GLU B C 1
ATOM 2406 O O . GLU B 1 17 ? 19.835 29.861 22.724 1.00 26.98 123 GLU B O 1
ATOM 2412 N N . ILE B 1 18 ? 20.722 28.146 23.871 1.00 23.99 124 ILE B N 1
ATOM 2413 C CA . ILE B 1 18 ? 20.514 28.828 25.144 1.00 31.39 124 ILE B CA 1
ATOM 2414 C C . ILE B 1 18 ? 21.440 30.034 25.258 1.00 31.57 124 ILE B C 1
ATOM 2415 O O . ILE B 1 18 ? 21.038 31.099 25.744 1.00 31.23 124 ILE B O 1
ATOM 2420 N N . ARG B 1 19 ? 22.684 29.896 24.795 1.00 32.43 125 ARG B N 1
ATOM 2421 C CA . ARG B 1 19 ? 23.602 31.031 24.813 1.00 32.31 125 ARG B CA 1
ATOM 2422 C C . ARG B 1 19 ? 23.052 32.196 23.993 1.00 32.39 125 ARG B C 1
ATOM 2423 O O . ARG B 1 19 ? 23.065 33.348 24.445 1.00 31.06 125 ARG B O 1
ATOM 2425 N N . ILE B 1 20 ? 22.511 31.905 22.810 1.00 26.59 126 ILE B N 1
ATOM 2426 C CA A ILE B 1 20 ? 22.024 32.961 21.929 0.75 29.31 126 ILE B CA 1
ATOM 2427 C CA B ILE B 1 20 ? 22.031 32.966 21.932 0.25 29.37 126 ILE B CA 1
ATOM 2428 C C . ILE B 1 20 ? 20.782 33.623 22.512 1.00 31.49 126 ILE B C 1
ATOM 2429 O O . ILE B 1 20 ? 20.693 34.854 22.598 1.00 32.59 126 ILE B O 1
ATOM 2438 N N . ARG B 1 21 ? 19.798 32.818 22.924 1.00 28.28 127 ARG B N 1
ATOM 2439 C CA . ARG B 1 21 ? 18.521 33.383 23.352 1.00 26.92 127 ARG B CA 1
ATOM 2440 C C . ARG B 1 21 ? 18.568 34.017 24.740 1.00 31.87 127 ARG B C 1
ATOM 2441 O O . ARG B 1 21 ? 17.658 34.784 25.083 1.00 29.31 127 ARG B O 1
ATOM 2449 N N . SER B 1 22 ? 19.591 33.724 25.547 1.00 26.35 128 SER B N 1
ATOM 2450 C CA A SER B 1 22 ? 19.737 34.378 26.842 0.37 30.34 128 SER B CA 1
ATOM 2451 C CA B SER B 1 22 ? 19.747 34.374 26.845 0.63 30.35 128 SER B CA 1
ATOM 2452 C C . SER B 1 22 ? 20.488 35.701 26.761 1.00 33.07 128 SER B C 1
ATOM 2453 O O . SER B 1 22 ? 20.414 36.498 27.706 1.00 32.20 128 SER B O 1
ATOM 2458 N N . ALA B 1 23 ? 21.192 35.953 25.658 1.00 34.48 129 ALA B N 1
ATOM 2459 C CA . ALA B 1 23 ? 21.975 37.172 25.508 1.00 35.50 129 ALA B CA 1
ATOM 2460 C C . ALA B 1 23 ? 21.087 38.408 25.569 1.00 37.66 129 ALA B C 1
ATOM 2461 O O . ALA B 1 23 ? 19.905 38.372 25.213 1.00 34.43 129 ALA B O 1
ATOM 2463 N N . ASP B 1 24 ? 21.680 39.516 26.024 1.00 36.70 130 ASP B N 1
ATOM 2464 C CA . ASP B 1 24 ? 21.022 40.824 26.039 1.00 38.32 130 ASP B CA 1
ATOM 2465 C C . ASP B 1 24 ? 19.787 40.803 26.934 1.00 34.55 130 ASP B C 1
ATOM 2466 O O . ASP B 1 24 ? 18.698 41.233 26.543 1.00 32.68 130 ASP B O 1
ATOM 2471 N N . ASP B 1 25 ? 19.969 40.284 28.149 1.00 33.63 131 ASP B N 1
ATOM 2472 C CA . ASP B 1 25 ? 18.893 40.180 29.136 1.00 37.91 131 ASP B CA 1
ATOM 2473 C C . ASP B 1 25 ? 17.755 39.300 28.621 1.00 33.59 131 ASP B C 1
ATOM 2474 O O . ASP B 1 25 ? 16.576 39.636 28.763 1.00 30.99 131 ASP B O 1
ATOM 2479 N N . CYS B 1 26 ? 18.115 38.164 28.016 1.00 30.90 132 CYS B N 1
ATOM 2480 C CA . CYS B 1 26 ? 17.144 37.187 27.505 1.00 35.23 132 CYS B CA 1
ATOM 2481 C C . CYS B 1 26 ? 16.211 37.816 26.471 1.00 35.50 132 CYS B C 1
ATOM 2482 O O . CYS B 1 26 ? 15.011 37.529 26.431 1.00 29.85 132 CYS B O 1
ATOM 2485 N N . LYS B 1 27 ? 16.780 38.675 25.618 1.00 30.55 133 LYS B N 1
ATOM 2486 C CA . LYS B 1 27 ? 16.000 39.384 24.610 1.00 31.67 133 LYS B CA 1
ATOM 2487 C C . LYS B 1 27 ? 15.187 38.425 23.751 1.00 28.49 133 LYS B C 1
ATOM 2488 O O . LYS B 1 27 ? 13.976 38.605 23.571 1.00 31.43 133 LYS B O 1
ATOM 2494 N N . GLN B 1 28 ? 15.841 37.393 23.213 1.00 27.37 134 GLN B N 1
ATOM 2495 C CA . GLN B 1 28 ? 15.159 36.465 22.316 1.00 27.83 134 GLN B CA 1
ATOM 2496 C C . GLN B 1 28 ? 14.263 35.490 23.073 1.00 29.39 134 GLN B C 1
ATOM 2497 O O . GLN B 1 28 ? 13.198 35.114 22.570 1.00 27.18 134 GLN B O 1
ATOM 2503 N N . PHE B 1 29 ? 14.679 35.048 24.263 1.00 24.82 135 PHE B N 1
ATOM 2504 C CA . PHE B 1 29 ? 13.794 34.215 25.075 1.00 27.73 135 PHE B CA 1
ATOM 2505 C C . PHE B 1 29 ? 12.502 34.955 25.396 1.00 28.17 135 PHE B C 1
ATOM 2506 O O . PHE B 1 29 ? 11.413 34.372 25.334 1.00 28.60 135 PHE B O 1
ATOM 2514 N N . ARG B 1 30 ? 12.604 36.246 25.732 1.00 26.57 136 ARG B N 1
ATOM 2515 C CA . ARG B 1 30 ? 11.412 37.053 25.977 1.00 30.22 136 ARG B CA 1
ATOM 2516 C C . ARG B 1 30 ? 10.574 37.191 24.711 1.00 31.22 136 ARG B C 1
ATOM 2517 O O . ARG B 1 30 ? 9.339 37.242 24.772 1.00 29.24 136 ARG B O 1
ATOM 2519 N N . GLU B 1 31 ? 11.232 37.265 23.554 1.00 30.90 137 GLU B N 1
ATOM 2520 C CA . GLU B 1 31 ? 10.509 37.320 22.288 1.00 27.35 137 GLU B CA 1
ATOM 2521 C C . GLU B 1 31 ? 9.784 36.005 22.020 1.00 27.88 137 GLU B C 1
ATOM 2522 O O . GLU B 1 31 ? 8.608 35.999 21.637 1.00 29.83 137 GLU B O 1
ATOM 2524 N N . GLU B 1 32 ? 10.475 34.883 22.212 1.00 25.86 138 GLU B N 1
ATOM 2525 C CA . GLU B 1 32 ? 9.839 33.574 22.078 1.00 27.07 138 GLU B CA 1
ATOM 2526 C C . GLU B 1 32 ? 8.641 33.439 23.018 1.00 27.36 138 GLU B C 1
ATOM 2527 O O . GLU B 1 32 ? 7.545 33.051 22.595 1.00 24.09 138 GLU B O 1
ATOM 2533 N N . PHE B 1 33 ? 8.830 33.757 24.302 1.00 24.92 139 PHE B N 1
ATOM 2534 C CA . PHE B 1 33 ? 7.743 33.597 25.266 1.00 24.35 139 PHE B CA 1
ATOM 2535 C C . PHE B 1 33 ? 6.541 34.462 24.895 1.00 28.56 139 PHE B C 1
ATOM 2536 O O . PHE B 1 33 ? 5.389 34.018 24.988 1.00 22.37 139 PHE B O 1
ATOM 2544 N N . ASN B 1 34 ? 6.789 35.701 24.465 1.00 23.41 140 ASN B N 1
ATOM 2545 C CA . ASN B 1 34 ? 5.689 36.598 24.127 1.00 29.50 140 ASN B CA 1
ATOM 2546 C C . ASN B 1 34 ? 4.983 36.202 22.833 1.00 24.32 140 ASN B C 1
ATOM 2547 O O . ASN B 1 34 ? 3.864 36.667 22.587 1.00 27.52 140 ASN B O 1
ATOM 2552 N N . SER B 1 35 ? 5.597 35.351 22.015 1.00 23.81 141 SER B N 1
ATOM 2553 C CA . SER B 1 35 ? 4.957 34.867 20.796 1.00 23.99 141 SER B CA 1
ATOM 2554 C C . SER B 1 35 ? 3.985 33.721 21.044 1.00 28.11 141 SER B C 1
ATOM 2555 O O . SER B 1 35 ? 3.297 33.299 20.109 1.00 26.84 141 SER B O 1
ATOM 2558 N N . LEU B 1 36 ? 3.918 33.201 22.263 1.00 23.93 142 LEU B N 1
ATOM 2559 C CA . LEU B 1 36 ? 3.080 32.041 22.521 1.00 23.44 142 LEU B CA 1
ATOM 2560 C C . LEU B 1 36 ? 1.611 32.426 22.424 1.00 19.32 142 LEU B C 1
ATOM 2561 O O . LEU B 1 36 ? 1.222 33.513 22.860 1.00 23.71 142 LEU B O 1
ATOM 2566 N N . PRO B 1 37 ? 0.770 31.554 21.876 1.00 25.26 143 PRO B N 1
ATOM 2567 C CA . PRO B 1 37 ? -0.674 31.758 22.003 1.00 25.64 143 PRO B CA 1
ATOM 2568 C C . PRO B 1 37 ? -1.087 31.674 23.464 1.00 26.93 143 PRO B C 1
ATOM 2569 O O . PRO B 1 37 ? -0.502 30.926 24.248 1.00 25.25 143 PRO B O 1
ATOM 2573 N N . SER B 1 38 ? -2.105 32.454 23.829 1.00 23.89 144 SER B N 1
ATOM 2574 C CA . SER B 1 38 ? -2.603 32.407 25.201 1.00 23.42 144 SER B CA 1
ATOM 2575 C C . SER B 1 38 ? -3.389 31.129 25.476 1.00 29.64 144 SER B C 1
ATOM 2576 O O . SER B 1 38 ? -3.367 30.616 26.606 1.00 24.52 144 SER B O 1
ATOM 2579 N N . GLY B 1 39 ? -4.093 30.613 24.469 1.00 25.63 145 GLY B N 1
ATOM 2580 C CA . GLY B 1 39 ? -4.927 29.443 24.607 1.00 28.87 145 GLY B CA 1
ATOM 2581 C C . GLY B 1 39 ? -6.415 29.722 24.704 1.00 29.88 145 GLY B C 1
ATOM 2582 O O . GLY B 1 39 ? -7.211 28.785 24.554 1.00 28.10 145 GLY B O 1
ATOM 2583 N N . HIS B 1 40 ? -6.816 30.976 24.932 1.00 26.95 146 HIS B N 1
ATOM 2584 C CA . HIS B 1 40 ? -8.235 31.274 25.120 1.00 32.48 146 HIS B CA 1
ATOM 2585 C C . HIS B 1 40 ? -9.067 30.965 23.875 1.00 29.91 146 HIS B C 1
ATOM 2586 O O . HIS B 1 40 ? -10.260 30.666 23.992 1.00 29.95 146 HIS B O 1
ATOM 2593 N N . ILE B 1 41 ? -8.461 31.014 22.688 1.00 29.24 147 ILE B N 1
ATOM 2594 C CA . ILE B 1 41 ? -9.234 30.876 21.454 1.00 33.02 147 ILE B CA 1
ATOM 2595 C C . ILE B 1 41 ? -9.706 29.440 21.248 1.00 36.51 147 ILE B C 1
ATOM 2596 O O . ILE B 1 41 ? -10.773 29.207 20.664 1.00 33.01 147 ILE B O 1
ATOM 2601 N N . GLN B 1 42 ? -8.938 28.459 21.713 1.00 36.21 148 GLN B N 1
ATOM 2602 C CA . GLN B 1 42 ? -9.295 27.060 21.533 1.00 33.15 148 GLN B CA 1
ATOM 2603 C C . GLN B 1 42 ? -10.169 26.520 22.657 1.00 37.66 148 GLN B C 1
ATOM 2604 O O . GLN B 1 42 ? -10.344 25.302 22.760 1.00 41.72 148 GLN B O 1
ATOM 2610 N N . GLY B 1 43 ? -10.735 27.388 23.490 1.00 33.19 149 GLY B N 1
ATOM 2611 C CA . GLY B 1 43 ? -11.562 26.935 24.585 1.00 26.18 149 GLY B CA 1
ATOM 2612 C C . GLY B 1 43 ? -12.755 27.843 24.791 1.00 27.08 149 GLY B C 1
ATOM 2613 O O . GLY B 1 43 ? -12.811 28.972 24.297 1.00 27.06 149 GLY B O 1
ATOM 2614 N N . THR B 1 44 ? -13.727 27.311 25.517 1.00 25.62 150 THR B N 1
ATOM 2615 C CA . THR B 1 44 ? -14.835 28.085 26.044 1.00 23.46 150 THR B CA 1
ATOM 2616 C C . THR B 1 44 ? -14.770 28.038 27.565 1.00 22.53 150 THR B C 1
ATOM 2617 O O . THR B 1 44 ? -14.161 27.135 28.148 1.00 21.17 150 THR B O 1
ATOM 2621 N N . PHE B 1 45 ? -15.388 29.030 28.215 1.00 20.78 151 PHE B N 1
ATOM 2622 C CA . PHE B 1 45 ? -15.206 29.200 29.651 1.00 19.58 151 PHE B CA 1
ATOM 2623 C C . PHE B 1 45 ? -16.532 29.404 30.372 1.00 22.83 151 PHE B C 1
ATOM 2624 O O . PHE B 1 45 ? -16.595 30.110 31.381 1.00 25.87 151 PHE B O 1
ATOM 2632 N N . GLU B 1 46 ? -17.590 28.739 29.896 1.00 21.63 152 GLU B N 1
ATOM 2633 C CA . GLU B 1 46 ? -18.918 28.926 30.472 1.00 23.89 152 GLU B CA 1
ATOM 2634 C C . GLU B 1 46 ? -18.975 28.464 31.921 1.00 20.02 152 GLU B C 1
ATOM 2635 O O . GLU B 1 46 ? -19.526 29.159 32.784 1.00 20.31 152 GLU B O 1
ATOM 2641 N N . LEU B 1 47 ? -18.432 27.276 32.210 1.00 18.21 153 LEU B N 1
ATOM 2642 C CA . LEU B 1 47 ? -18.575 26.718 33.554 1.00 19.82 153 LEU B CA 1
ATOM 2643 C C . LEU B 1 47 ? -17.830 27.558 34.584 1.00 17.10 153 LEU B C 1
ATOM 2644 O O . LEU B 1 47 ? -18.358 27.842 35.664 1.00 19.67 153 LEU B O 1
ATOM 2649 N N . ALA B 1 48 ? -16.607 27.959 34.266 1.00 16.84 154 ALA B N 1
ATOM 2650 C CA . ALA B 1 48 ? -15.807 28.712 35.217 1.00 16.52 154 ALA B CA 1
ATOM 2651 C C . ALA B 1 48 ? -16.399 30.083 35.500 1.00 25.54 154 ALA B C 1
ATOM 2652 O O . ALA B 1 48 ? -16.110 30.661 36.558 1.00 21.54 154 ALA B O 1
ATOM 2654 N N . ASN B 1 49 ? -17.238 30.597 34.599 1.00 20.11 155 ASN B N 1
ATOM 2655 C CA . ASN B 1 49 ? -17.783 31.947 34.695 1.00 23.43 155 ASN B CA 1
ATOM 2656 C C . ASN B 1 49 ? -19.207 32.006 35.228 1.00 26.41 155 ASN B C 1
ATOM 2657 O O . ASN B 1 49 ? -19.765 33.103 35.331 1.00 29.57 155 ASN B O 1
ATOM 2662 N N . LYS B 1 50 ? -19.811 30.873 35.574 1.00 25.92 156 LYS B N 1
ATOM 2663 C CA . LYS B 1 50 ? -21.124 30.914 36.201 1.00 27.34 156 LYS B CA 1
ATOM 2664 C C . LYS B 1 50 ? -21.036 31.600 37.559 1.00 32.49 156 LYS B C 1
ATOM 2665 O O . LYS B 1 50 ? -20.044 31.466 38.277 1.00 25.42 156 LYS B O 1
ATOM 2671 N N . GLU B 1 51 ? -22.086 32.347 37.912 1.00 30.89 157 GLU B N 1
ATOM 2672 C CA . GLU B 1 51 ? -22.038 33.128 39.144 1.00 30.98 157 GLU B CA 1
ATOM 2673 C C . GLU B 1 51 ? -21.900 32.237 40.371 1.00 27.90 157 GLU B C 1
ATOM 2674 O O . GLU B 1 51 ? -21.306 32.652 41.373 1.00 29.80 157 GLU B O 1
ATOM 2676 N N . GLU B 1 52 ? -22.424 31.012 40.315 1.00 25.89 158 GLU B N 1
ATOM 2677 C CA . GLU B 1 52 ? -22.326 30.130 41.470 1.00 26.89 158 GLU B CA 1
ATOM 2678 C C . GLU B 1 52 ? -20.900 29.638 41.703 1.00 27.42 158 GLU B C 1
ATOM 2679 O O . GLU B 1 52 ? -20.586 29.178 42.807 1.00 28.35 158 GLU B O 1
ATOM 2685 N N . ASN B 1 53 ? -20.030 29.742 40.701 1.00 22.34 159 ASN B N 1
ATOM 2686 C CA . ASN B 1 53 ? -18.650 29.288 40.813 1.00 25.64 159 ASN B CA 1
ATOM 2687 C C . ASN B 1 53 ? -17.666 30.423 41.069 1.00 26.91 159 ASN B C 1
ATOM 2688 O O . ASN B 1 53 ? -16.456 30.180 41.084 1.00 25.85 159 ASN B O 1
ATOM 2693 N N . ARG B 1 54 ? -18.151 31.655 41.266 1.00 27.63 160 ARG B N 1
ATOM 2694 C CA . ARG B 1 54 ? -17.249 32.801 41.347 1.00 28.01 160 ARG B CA 1
ATOM 2695 C C . ARG B 1 54 ? -16.297 32.673 42.527 1.00 25.10 160 ARG B C 1
ATOM 2696 O O . ARG B 1 54 ? -15.093 32.913 42.388 1.00 30.82 160 ARG B O 1
ATOM 2698 N N . GLU B 1 55 ? -16.814 32.288 43.694 1.00 27.44 161 GLU B N 1
ATOM 2699 C CA . GLU B 1 55 ? -15.987 32.139 44.885 1.00 33.07 161 GLU B CA 1
ATOM 2700 C C . GLU B 1 55 ? -15.081 30.920 44.824 1.00 25.13 161 GLU B C 1
ATOM 2701 O O . GLU B 1 55 ? -14.276 30.729 45.743 1.00 26.06 161 GLU B O 1
ATOM 2707 N N . LYS B 1 56 ? -15.203 30.089 43.790 1.00 22.33 162 LYS B N 1
ATOM 2708 C CA . LYS B 1 56 ? -14.353 28.912 43.638 1.00 19.44 162 LYS B CA 1
ATOM 2709 C C . LYS B 1 56 ? -13.084 29.203 42.847 1.00 20.46 162 LYS B C 1
ATOM 2710 O O . LYS B 1 56 ? -12.222 28.320 42.722 1.00 18.85 162 LYS B O 1
ATOM 2716 N N . ASN B 1 57 ? -12.931 30.417 42.334 1.00 16.40 163 ASN B N 1
ATOM 2717 C CA . ASN B 1 57 ? -11.757 30.797 41.562 1.00 14.80 163 ASN B CA 1
ATOM 2718 C C . ASN B 1 57 ? -10.920 31.785 42.356 1.00 22.43 163 ASN B C 1
ATOM 2719 O O . ASN B 1 57 ? -11.453 32.739 42.927 1.00 23.18 163 ASN B O 1
ATOM 2724 N N . ARG B 1 58 ? -9.614 31.542 42.400 1.00 21.18 164 ARG B N 1
ATOM 2725 C CA . ARG B 1 58 ? -8.713 32.445 43.101 1.00 23.67 164 ARG B CA 1
ATOM 2726 C C . ARG B 1 58 ? -8.525 33.736 42.315 1.00 24.78 164 ARG B C 1
ATOM 2727 O O . ARG B 1 58 ? -8.480 34.827 42.897 1.00 27.30 164 ARG B O 1
ATOM 2735 N N . TYR B 1 59 ? -8.418 33.629 40.992 1.00 21.50 165 TYR B N 1
ATOM 2736 C CA . TYR B 1 59 ? -8.223 34.758 40.096 1.00 27.05 165 TYR B CA 1
ATOM 2737 C C . TYR B 1 59 ? -9.270 34.699 38.993 1.00 27.62 165 TYR B C 1
ATOM 2738 O O . TYR B 1 59 ? -9.388 33.670 38.305 1.00 26.92 165 TYR B O 1
ATOM 2747 N N . PRO B 1 60 ? -10.022 35.775 38.767 1.00 34.01 166 PRO B N 1
ATOM 2748 C CA . PRO B 1 60 ? -11.107 35.715 37.776 1.00 28.09 166 PRO B CA 1
ATOM 2749 C C . PRO B 1 60 ? -10.625 35.477 36.361 1.00 29.13 166 PRO B C 1
ATOM 2750 O O . PRO B 1 60 ? -11.412 35.011 35.524 1.00 34.24 166 PRO B O 1
ATOM 2754 N N . ASN B 1 61 ? -9.361 35.766 36.064 1.00 22.20 167 ASN B N 1
ATOM 2755 C CA . ASN B 1 61 ? -8.814 35.615 34.725 1.00 25.30 167 ASN B CA 1
ATOM 2756 C C . ASN B 1 61 ? -8.041 34.316 34.533 1.00 23.50 167 ASN B C 1
ATOM 2757 O O . ASN B 1 61 ? -7.528 34.076 33.436 1.00 29.69 167 ASN B O 1
ATOM 2762 N N . ILE B 1 62 ? -7.939 33.477 35.559 1.00 23.20 168 ILE B N 1
ATOM 2763 C CA . ILE B 1 62 ? -7.193 32.214 35.481 1.00 18.24 168 ILE B CA 1
ATOM 2764 C C . ILE B 1 62 ? -8.214 31.100 35.670 1.00 16.18 168 ILE B C 1
ATOM 2765 O O . ILE B 1 62 ? -8.519 30.701 36.796 1.00 15.32 168 ILE B O 1
ATOM 2770 N N . LEU B 1 63 ? -8.730 30.576 34.566 1.00 18.07 169 LEU B N 1
ATOM 2771 C CA . LEU B 1 63 ? -9.874 29.680 34.574 1.00 18.63 169 LEU B CA 1
ATOM 2772 C C . LEU B 1 63 ? -9.597 28.426 33.760 1.00 15.22 169 LEU B C 1
ATOM 2773 O O . LEU B 1 63 ? -8.857 28.473 32.772 1.00 16.15 169 LEU B O 1
ATOM 2778 N N . PRO B 1 64 ? -10.192 27.293 34.140 1.00 15.67 170 PRO B N 1
ATOM 2779 C CA . PRO B 1 64 ? -10.159 26.126 33.256 1.00 12.38 170 PRO B CA 1
ATOM 2780 C C . PRO B 1 64 ? -11.106 26.350 32.087 1.00 15.45 170 PRO B C 1
ATOM 2781 O O . PRO B 1 64 ? -12.154 26.985 32.239 1.00 15.69 170 PRO B O 1
ATOM 2785 N N . ASN B 1 65 ? -10.713 25.866 30.915 1.00 13.75 171 ASN B N 1
ATOM 2786 C CA . ASN B 1 65 ? -11.676 25.806 29.824 1.00 15.96 171 ASN B CA 1
ATOM 2787 C C . ASN B 1 65 ? -12.566 24.577 29.981 1.00 16.50 171 ASN B C 1
ATOM 2788 O O . ASN B 1 65 ? -12.244 23.625 30.700 1.00 16.79 171 ASN B O 1
ATOM 2793 N N . ASP B 1 66 ? -13.700 24.603 29.277 1.00 15.90 172 ASP B N 1
ATOM 2794 C CA . ASP B 1 66 ? -14.729 23.589 29.482 1.00 15.47 172 ASP B CA 1
ATOM 2795 C C . ASP B 1 66 ? -14.260 22.196 29.070 1.00 14.85 172 ASP B C 1
ATOM 2796 O O . ASP B 1 66 ? -14.586 21.209 29.741 1.00 17.09 172 ASP B O 1
ATOM 2801 N N . HIS B 1 67 ? -13.512 22.077 27.973 1.00 12.40 173 HIS B N 1
ATOM 2802 C CA . HIS B 1 67 ? -13.296 20.732 27.458 1.00 14.77 173 HIS B CA 1
ATOM 2803 C C . HIS B 1 67 ? -12.250 19.960 28.249 1.00 16.28 173 HIS B C 1
ATOM 2804 O O . HIS B 1 67 ? -12.266 18.728 28.217 1.00 14.35 173 HIS B O 1
ATOM 2811 N N . SER B 1 68 ? -11.376 20.638 28.996 1.00 14.31 174 SER B N 1
ATOM 2812 C CA . SER B 1 68 ? -10.368 19.936 29.780 1.00 13.95 174 SER B CA 1
ATOM 2813 C C . SER B 1 68 ? -10.494 20.148 31.285 1.00 11.84 174 SER B C 1
ATOM 2814 O O . SER B 1 68 ? -9.606 19.708 32.023 1.00 12.86 174 SER B O 1
ATOM 2817 N N . ARG B 1 69 ? -11.571 20.765 31.761 1.00 12.29 175 ARG B N 1
ATOM 2818 C CA . ARG B 1 69 ? -11.763 20.916 33.195 1.00 12.93 175 ARG B CA 1
ATOM 2819 C C . ARG B 1 69 ? -11.952 19.550 33.845 1.00 15.55 175 ARG B C 1
ATOM 2820 O O . ARG B 1 69 ? -12.436 18.597 33.228 1.00 12.18 175 ARG B O 1
ATOM 2828 N N . VAL B 1 70 ? -11.518 19.441 35.089 1.00 10.72 176 VAL B N 1
ATOM 2829 C CA . VAL B 1 70 ? -11.802 18.247 35.870 1.00 10.19 176 VAL B CA 1
ATOM 2830 C C . VAL B 1 70 ? -13.221 18.373 36.392 1.00 14.34 176 VAL B C 1
ATOM 2831 O O . VAL B 1 70 ? -13.577 19.396 36.992 1.00 15.93 176 VAL B O 1
ATOM 2835 N N . ILE B 1 71 ? -14.051 17.363 36.132 1.00 10.41 177 ILE B N 1
ATOM 2836 C CA . ILE B 1 71 ? -15.458 17.411 36.521 1.00 13.71 177 ILE B CA 1
ATOM 2837 C C . ILE B 1 71 ? -15.650 16.561 37.767 1.00 13.54 177 ILE B C 1
ATOM 2838 O O . ILE B 1 71 ? -15.309 15.375 37.769 1.00 13.29 177 ILE B O 1
ATOM 2843 N N . LEU B 1 72 ? -16.190 17.161 38.826 1.00 13.91 178 LEU B N 1
ATOM 2844 C CA . LEU B 1 72 ? -16.529 16.406 40.021 1.00 18.41 178 LEU B CA 1
ATOM 2845 C C . LEU B 1 72 ? -17.922 15.803 39.871 1.00 17.64 178 LEU B C 1
ATOM 2846 O O . LEU B 1 72 ? -18.770 16.333 39.147 1.00 15.24 178 LEU B O 1
ATOM 2851 N N . SER B 1 73 ? -18.165 14.696 40.573 1.00 16.97 179 SER B N 1
ATOM 2852 C CA . SER B 1 73 ? -19.537 14.208 40.639 1.00 16.65 179 SER B CA 1
ATOM 2853 C C . SER B 1 73 ? -20.418 15.233 41.350 1.00 19.11 179 SER B C 1
ATOM 2854 O O . SER B 1 73 ? -19.959 15.994 42.210 1.00 20.27 179 SER B O 1
ATOM 2857 N N . GLN B 1 74 ? -21.695 15.269 40.964 1.00 20.53 180 GLN B N 1
ATOM 2858 C CA . GLN B 1 74 ? -22.631 16.230 41.536 1.00 20.45 180 GLN B CA 1
ATOM 2859 C C . GLN B 1 74 ? -23.076 15.802 42.930 1.00 22.39 180 GLN B C 1
ATOM 2860 O O . GLN B 1 74 ? -23.337 14.621 43.184 1.00 24.70 180 GLN B O 1
ATOM 2866 N N . LEU B 1 75 ? -23.174 16.777 43.829 1.00 23.84 181 LEU B N 1
ATOM 2867 C CA . LEU B 1 75 ? -23.705 16.551 45.168 1.00 25.30 181 LEU B CA 1
ATOM 2868 C C . LEU B 1 75 ? -25.198 16.863 45.177 1.00 30.36 181 LEU B C 1
ATOM 2869 O O . LEU B 1 75 ? -25.620 17.909 44.672 1.00 30.20 181 LEU B O 1
ATOM 2874 N N . ASP B 1 76 ? -25.987 15.963 45.764 1.00 33.89 182 ASP B N 1
ATOM 2875 C CA . ASP B 1 76 ? -27.441 16.075 45.716 1.00 38.68 182 ASP B CA 1
ATOM 2876 C C . ASP B 1 76 ? -27.911 17.408 46.279 1.00 35.43 182 ASP B C 1
ATOM 2877 O O . ASP B 1 76 ? -27.542 17.794 47.391 1.00 38.05 182 ASP B O 1
ATOM 2882 N N . GLY B 1 77 ? -28.728 18.113 45.502 1.00 34.69 183 GLY B N 1
ATOM 2883 C CA . GLY B 1 77 ? -29.320 19.346 45.976 1.00 36.27 183 GLY B CA 1
ATOM 2884 C C . GLY B 1 77 ? -28.383 20.525 46.095 1.00 39.34 183 GLY B C 1
ATOM 2885 O O . GLY B 1 77 ? -28.730 21.515 46.744 1.00 41.79 183 GLY B O 1
ATOM 2886 N N . ILE B 1 78 ? -27.206 20.461 45.492 1.00 32.66 184 ILE B N 1
ATOM 2887 C CA . ILE B 1 78 ? -26.263 21.568 45.495 1.00 27.33 184 ILE B CA 1
ATOM 2888 C C . ILE B 1 78 ? -25.934 21.912 44.051 1.00 32.76 184 ILE B C 1
ATOM 2889 O O . ILE B 1 78 ? -25.122 21.244 43.411 1.00 27.38 184 ILE B O 1
ATOM 2894 N N . PRO B 1 79 ? -26.555 22.955 43.502 1.00 33.16 185 PRO B N 1
ATOM 2895 C CA . PRO B 1 79 ? -26.276 23.333 42.111 1.00 31.05 185 PRO B CA 1
ATOM 2896 C C . PRO B 1 79 ? -24.813 23.712 41.918 1.00 30.11 185 PRO B C 1
ATOM 2897 O O . PRO B 1 79 ? -24.174 24.282 42.807 1.00 28.09 185 PRO B O 1
ATOM 2901 N N . CYS B 1 80 ? -24.290 23.375 40.737 1.00 26.08 186 CYS B N 1
ATOM 2902 C CA . CYS B 1 80 ? -22.925 23.672 40.307 1.00 23.36 186 CYS B CA 1
ATOM 2903 C C . CYS B 1 80 ? -21.871 22.962 41.142 1.00 20.44 186 CYS B C 1
ATOM 2904 O O . CYS B 1 80 ? -20.699 23.344 41.111 1.00 24.10 186 CYS B O 1
ATOM 2907 N N . SER B 1 81 ? -22.252 21.917 41.869 1.00 20.95 187 SER B N 1
ATOM 2908 C CA . SER B 1 81 ? -21.279 21.206 42.691 1.00 21.84 187 SER B CA 1
ATOM 2909 C C . SER B 1 81 ? -20.293 20.360 41.883 1.00 22.01 187 SER B C 1
ATOM 2910 O O . SER B 1 81 ? -19.434 19.718 42.500 1.00 21.53 187 SER B O 1
ATOM 2913 N N . ASP B 1 82 ? -20.359 20.352 40.548 1.00 19.25 188 ASP B N 1
ATOM 2914 C CA . ASP B 1 82 ? -19.398 19.598 39.747 1.00 13.98 188 ASP B CA 1
ATOM 2915 C C . ASP B 1 82 ? -18.119 20.375 39.458 1.00 13.76 188 ASP B C 1
ATOM 2916 O O . ASP B 1 82 ? -17.236 19.846 38.780 1.00 15.40 188 ASP B O 1
ATOM 2921 N N . TYR B 1 83 ? -17.986 21.610 39.941 1.00 16.03 189 TYR B N 1
ATOM 2922 C CA . TYR B 1 83 ? -16.924 22.490 39.474 1.00 13.09 189 TYR B CA 1
ATOM 2923 C C . TYR B 1 83 ? -15.729 22.504 40.417 1.00 12.87 189 TYR B C 1
ATOM 2924 O O . TYR B 1 83 ? -15.890 22.665 41.629 1.00 13.25 189 TYR B O 1
ATOM 2933 N N . ILE B 1 84 ? -14.534 22.381 39.839 1.00 11.73 190 ILE B N 1
ATOM 2934 C CA . ILE B 1 84 ? -13.291 22.747 40.504 1.00 11.15 190 ILE B CA 1
ATOM 2935 C C . ILE B 1 84 ? -12.417 23.466 39.483 1.00 11.88 190 ILE B C 1
ATOM 2936 O O . ILE B 1 84 ? -12.450 23.168 38.283 1.00 13.65 190 ILE B O 1
ATOM 2941 N N . ASN B 1 85 ? -11.639 24.438 39.962 1.00 11.12 191 ASN B N 1
ATOM 2942 C CA . ASN B 1 85 ? -10.653 25.099 39.115 1.00 10.44 191 ASN B CA 1
ATOM 2943 C C . ASN B 1 85 ? -9.428 24.190 39.009 1.00 15.86 191 ASN B C 1
ATOM 2944 O O . ASN B 1 85 ? -8.496 24.253 39.815 1.00 11.45 191 ASN B O 1
ATOM 2949 N N . ALA B 1 86 ? -9.430 23.342 37.983 1.00 11.17 192 ALA B N 1
ATOM 2950 C CA . ALA B 1 86 ? -8.377 22.373 37.708 1.00 11.21 192 ALA B CA 1
ATOM 2951 C C . ALA B 1 86 ? -8.609 21.837 36.305 1.00 11.92 192 ALA B C 1
ATOM 2952 O O . ALA B 1 86 ? -9.750 21.779 35.845 1.00 12.02 192 ALA B O 1
ATOM 2954 N N . SER B 1 87 ? -7.525 21.441 35.644 1.00 9.91 193 SER B N 1
ATOM 2955 C CA . SER B 1 87 ? -7.561 20.998 34.252 1.00 10.43 193 SER B CA 1
ATOM 2956 C C . SER B 1 87 ? -6.679 19.776 34.060 1.00 11.58 193 SER B C 1
ATOM 2957 O O . SER B 1 87 ? -5.614 19.668 34.671 1.00 11.55 193 SER B O 1
ATOM 2960 N N . TYR B 1 88 ? -7.107 18.862 33.191 1.00 8.24 194 TYR B N 1
ATOM 2961 C CA . TYR B 1 88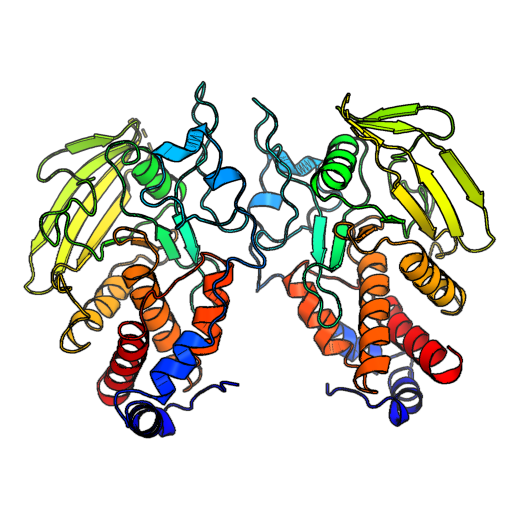 ? -6.208 17.802 32.755 1.00 9.23 194 TYR B CA 1
ATOM 2962 C C . TYR B 1 88 ? -5.143 18.400 31.847 1.00 10.53 194 TYR B C 1
ATOM 2963 O O . TYR B 1 88 ? -5.432 19.291 31.042 1.00 12.81 194 TYR B O 1
ATOM 2972 N N . ILE B 1 89 ? -3.916 17.894 31.958 1.00 10.42 195 ILE B N 1
ATOM 2973 C CA . ILE B 1 89 ? -2.788 18.332 31.132 1.00 11.03 195 ILE B CA 1
ATOM 2974 C C . ILE B 1 89 ? -2.062 17.103 30.609 1.00 15.18 195 ILE B C 1
ATOM 2975 O O . ILE B 1 89 ? -1.765 16.180 31.376 1.00 12.06 195 ILE B O 1
ATOM 2980 N N . ASP B 1 90 ? -1.759 17.109 29.310 1.00 15.54 196 ASP B N 1
ATOM 2981 C CA . ASP B 1 90 ? -1.045 16.013 28.665 1.00 15.42 196 ASP B CA 1
ATOM 2982 C C . ASP B 1 90 ? 0.418 15.981 29.094 1.00 19.94 196 ASP B C 1
ATOM 2983 O O . ASP B 1 90 ? 1.010 17.000 29.463 1.00 17.79 196 ASP B O 1
ATOM 2988 N N . GLY B 1 91 ? 1.001 14.787 29.046 1.00 17.44 197 GLY B N 1
ATOM 2989 C CA . GLY B 1 91 ? 2.434 14.626 29.101 1.00 17.22 197 GLY B CA 1
ATOM 2990 C C . GLY B 1 91 ? 2.994 14.398 27.713 1.00 20.84 197 GLY B C 1
ATOM 2991 O O . GLY B 1 91 ? 2.299 14.523 26.703 1.00 18.49 197 GLY B O 1
ATOM 2992 N N . TYR B 1 92 ? 4.275 14.044 27.668 1.00 20.30 198 TYR B N 1
ATOM 2993 C CA . TYR B 1 92 ? 4.861 13.623 26.404 1.00 21.95 198 TYR B CA 1
ATOM 2994 C C . TYR B 1 92 ? 4.253 12.279 26.011 1.00 24.36 198 TYR B C 1
ATOM 2995 O O . TYR B 1 92 ? 4.402 11.291 26.737 1.00 25.84 198 TYR B O 1
ATOM 3004 N N . LYS B 1 93 ? 3.523 12.256 24.894 1.00 24.69 199 LYS B N 1
ATOM 3005 C CA . LYS B 1 93 ? 2.924 11.023 24.374 1.00 28.45 199 LYS B CA 1
ATOM 3006 C C . LYS B 1 93 ? 2.133 10.279 25.451 1.00 33.71 199 LYS B C 1
ATOM 3007 O O . LYS B 1 93 ? 2.159 9.052 25.537 1.00 35.22 199 LYS B O 1
ATOM 3013 N N . GLU B 1 94 ? 1.430 11.034 26.295 1.00 26.59 200 GLU B N 1
ATOM 3014 C CA . GLU B 1 94 ? 0.651 10.442 27.381 1.00 27.17 200 GLU B CA 1
ATOM 3015 C C . GLU B 1 94 ? -0.485 11.404 27.713 1.00 23.52 200 GLU B C 1
ATOM 3016 O O . GLU B 1 94 ? -0.257 12.434 28.353 1.00 28.36 200 GLU B O 1
ATOM 3022 N N . LYS B 1 95 ? -1.698 11.072 27.280 1.00 19.42 201 LYS B N 1
ATOM 3023 C CA . LYS B 1 95 ? -2.809 11.989 27.485 1.00 18.82 201 LYS B CA 1
ATOM 3024 C C . LYS B 1 95 ? -3.174 12.067 28.963 1.00 16.65 201 LYS B C 1
ATOM 3025 O O . LYS B 1 95 ? -3.179 11.060 29.679 1.00 19.06 201 LYS B O 1
ATOM 3031 N N . ASN B 1 96 ? -3.453 13.289 29.420 1.00 18.63 202 ASN B N 1
ATOM 3032 C CA . ASN B 1 96 ? -4.003 13.537 30.747 1.00 17.68 202 ASN B CA 1
ATOM 3033 C C . ASN B 1 96 ? -3.119 12.931 31.838 1.00 16.14 202 ASN B C 1
ATOM 3034 O O . ASN B 1 96 ? -3.602 12.351 32.814 1.00 18.97 202 ASN B O 1
ATOM 3039 N N . LYS B 1 97 ? -1.800 13.071 31.657 1.00 12.04 203 LYS B N 1
ATOM 3040 C CA . LYS B 1 97 ? -0.853 12.601 32.660 1.00 12.35 203 LYS B CA 1
ATOM 3041 C C . LYS B 1 97 ? -1.009 13.356 33.974 1.00 15.09 203 LYS B C 1
ATOM 3042 O O . LYS B 1 97 ? -0.789 12.786 35.051 1.00 12.97 203 LYS B O 1
ATOM 3048 N N . PHE B 1 98 ? -1.405 14.626 33.901 1.00 13.22 204 PHE B N 1
ATOM 3049 C CA . PHE B 1 98 ? -1.416 15.538 35.031 1.00 12.48 204 PHE B CA 1
ATOM 3050 C C . PHE B 1 98 ? -2.790 16.155 35.209 1.00 10.58 204 PHE B C 1
ATOM 3051 O O . PHE B 1 98 ? -3.596 16.231 34.276 1.00 11.52 204 PHE B O 1
ATOM 3059 N N . ILE B 1 99 ? -3.034 16.628 36.423 1.00 9.37 205 ILE B N 1
ATOM 3060 C CA . ILE B 1 99 ? -4.050 17.637 36.682 1.00 8.58 205 ILE B CA 1
ATOM 3061 C C . ILE B 1 99 ? -3.309 18.862 37.171 1.00 11.44 205 ILE B C 1
ATOM 3062 O O . ILE B 1 99 ? -2.477 18.761 38.080 1.00 11.84 205 ILE B O 1
ATOM 3067 N N . ALA B 1 100 ? -3.543 19.984 36.510 1.00 9.12 206 ALA B N 1
ATOM 3068 C CA . ALA B 1 100 ? -3.011 21.274 36.920 1.00 10.39 206 ALA B CA 1
ATOM 3069 C C . ALA B 1 100 ? -4.139 21.990 37.650 1.00 12.87 206 ALA B C 1
ATOM 3070 O O . ALA B 1 100 ? -5.170 22.306 37.051 1.00 10.46 206 ALA B O 1
ATOM 3072 N N . ALA B 1 101 ? -3.958 22.219 38.949 1.00 11.08 207 ALA B N 1
ATOM 3073 C CA . ALA B 1 101 ? -5.030 22.693 39.805 1.00 8.40 207 ALA B CA 1
ATOM 3074 C C . ALA B 1 101 ? -4.618 23.978 40.502 1.00 11.42 207 ALA B C 1
ATOM 3075 O O . ALA B 1 101 ? -3.445 24.189 40.810 1.00 10.64 207 ALA B O 1
ATOM 3077 N N . GLN B 1 102 ? -5.597 24.838 40.722 1.00 11.01 208 GLN B N 1
ATOM 3078 C CA . GLN B 1 102 ? -5.406 25.949 41.636 1.00 13.61 208 GLN B CA 1
ATOM 3079 C C . GLN B 1 102 ? -5.222 25.406 43.045 1.00 12.69 208 GLN B C 1
ATOM 3080 O O . GLN B 1 102 ? -5.839 24.405 43.426 1.00 13.54 208 GLN B O 1
ATOM 3086 N N . GLY B 1 103 ? -4.338 26.046 43.813 1.00 12.62 209 GLY B N 1
ATOM 3087 C CA . GLY B 1 103 ? -4.187 25.706 45.213 1.00 15.18 209 GLY B CA 1
ATOM 3088 C C . GLY B 1 103 ? -5.488 25.954 45.951 1.00 14.55 209 GLY B C 1
ATOM 3089 O O . GLY B 1 103 ? -6.082 27.027 45.827 1.00 17.31 209 GLY B O 1
ATOM 3090 N N . PRO B 1 104 ? -5.970 24.978 46.725 1.00 16.06 210 PRO B N 1
ATOM 3091 C CA . PRO B 1 104 ? -7.308 25.119 47.317 1.00 15.88 210 PRO B CA 1
ATOM 3092 C C . PRO B 1 104 ? -7.428 26.354 48.194 1.00 17.35 210 PRO B C 1
ATOM 3093 O O . PRO B 1 104 ? -6.464 26.805 48.816 1.00 15.75 210 PRO B O 1
ATOM 3097 N N . LYS B 1 105 ? -8.625 26.929 48.181 1.00 20.79 211 LYS B N 1
ATOM 3098 C CA . LYS B 1 105 ? -9.042 27.950 49.127 1.00 20.36 211 LYS B CA 1
ATOM 3099 C C . LYS B 1 105 ? -9.753 27.268 50.287 1.00 19.81 211 LYS B C 1
ATOM 3100 O O . LYS B 1 105 ? -10.110 26.094 50.218 1.00 18.78 211 LYS B O 1
ATOM 3106 N N . GLN B 1 106 ? -9.986 28.012 51.368 1.00 18.64 212 GLN B N 1
ATOM 3107 C CA . GLN B 1 106 ? -10.784 27.422 52.434 1.00 19.30 212 GLN B CA 1
ATOM 3108 C C . GLN B 1 106 ? -12.135 26.953 51.900 1.00 18.54 212 GLN B C 1
ATOM 3109 O O . GLN B 1 106 ? -12.619 25.876 52.273 1.00 27.31 212 GLN B O 1
ATOM 3115 N N . GLU B 1 107 ? -12.727 27.710 50.973 1.00 17.65 213 GLU B N 1
ATOM 3116 C CA . GLU B 1 107 ? -14.034 27.366 50.424 1.00 17.82 213 GLU B CA 1
ATOM 3117 C C . GLU B 1 107 ? -13.995 26.200 49.438 1.00 20.06 213 GLU B C 1
ATOM 3118 O O . GLU B 1 107 ? -15.062 25.670 49.107 1.00 20.95 213 GLU B O 1
ATOM 3120 N N . THR B 1 108 ? -12.816 25.782 48.961 1.00 19.99 214 THR B N 1
ATOM 3121 C CA . THR B 1 108 ? -12.729 24.689 47.989 1.00 16.71 214 THR B CA 1
ATOM 3122 C C . THR B 1 108 ? -11.916 23.494 48.477 1.00 15.33 214 THR B C 1
ATOM 3123 O O . THR B 1 108 ? -11.654 22.582 47.683 1.00 14.46 214 THR B O 1
ATOM 3127 N N . VAL B 1 109 ? -11.483 23.474 49.741 1.00 14.17 215 VAL B N 1
ATOM 3128 C CA . VAL B 1 109 ? -10.638 22.362 50.181 1.00 12.42 215 VAL B CA 1
ATOM 3129 C C . VAL B 1 109 ? -11.398 21.036 50.115 1.00 16.74 215 VAL B C 1
ATOM 3130 O O . VAL B 1 109 ? -10.829 19.994 49.761 1.00 15.35 215 VAL B O 1
ATOM 3134 N N . ASN B 1 110 ? -12.688 21.037 50.451 1.00 15.77 216 ASN B N 1
ATOM 3135 C CA . ASN B 1 110 ? -13.446 19.791 50.337 1.00 17.60 216 ASN B CA 1
ATOM 3136 C C . ASN B 1 110 ? -13.498 19.320 48.887 1.00 14.41 216 ASN B C 1
ATOM 3137 O O . ASN B 1 110 ? -13.286 18.132 48.608 1.00 14.71 216 ASN B O 1
ATOM 3142 N N . ASP B 1 111 ? -13.784 20.243 47.956 1.00 13.64 217 ASP B N 1
ATOM 3143 C CA . ASP B 1 111 ? -13.788 19.910 46.527 1.00 15.77 217 ASP B CA 1
ATOM 3144 C C . ASP B 1 111 ? -12.434 19.367 46.092 1.00 14.51 217 ASP B C 1
ATOM 3145 O O . ASP B 1 111 ? -12.359 18.432 45.286 1.00 12.60 217 ASP B O 1
ATOM 3150 N N . PHE B 1 112 ? -11.355 19.936 46.629 1.00 11.59 218 PHE B N 1
ATOM 3151 C CA . PHE B 1 112 ? -10.016 19.495 46.259 1.00 13.10 218 PHE B CA 1
ATOM 3152 C C . PHE B 1 112 ? -9.807 18.028 46.621 1.00 14.29 218 PHE B C 1
ATOM 3153 O O . PHE B 1 112 ? -9.316 17.239 45.808 1.00 11.49 218 PHE B O 1
ATOM 3161 N N . TRP B 1 113 ? -10.189 17.637 47.837 1.00 13.63 219 TRP B N 1
ATOM 3162 C CA . TRP B 1 113 ? -9.998 16.246 48.233 1.00 12.15 219 TRP B CA 1
ATOM 3163 C C . TRP B 1 113 ? -10.962 15.314 47.506 1.00 14.02 219 TRP B C 1
ATOM 3164 O O . TRP B 1 113 ? -10.615 14.155 47.228 1.00 13.32 219 TRP B O 1
ATOM 3175 N N . ARG B 1 114 ? -12.170 15.790 47.194 1.00 15.59 220 ARG B N 1
ATOM 3176 C CA . ARG B 1 114 ? -13.092 14.981 46.405 1.00 16.10 220 ARG B CA 1
ATOM 3177 C C . ARG B 1 114 ? -12.502 14.677 45.037 1.00 14.94 220 ARG B C 1
ATOM 3178 O O . ARG B 1 114 ? -12.593 13.546 44.545 1.00 13.60 220 ARG B O 1
ATOM 3186 N N . MET B 1 115 ? -11.855 15.673 44.428 1.00 11.20 221 MET B N 1
ATOM 3187 C CA . MET B 1 115 ? -11.169 15.465 43.161 1.00 12.70 221 MET B CA 1
ATOM 3188 C C . MET B 1 115 ? -10.074 14.422 43.291 1.00 13.19 221 MET B C 1
ATOM 3189 O O . MET B 1 115 ? -9.962 13.526 42.448 1.00 10.92 221 MET B O 1
ATOM 3194 N N . VAL B 1 116 ? -9.220 14.551 44.321 1.00 10.18 222 VAL B N 1
ATOM 3195 C CA . VAL B 1 116 ? -8.157 13.567 44.516 1.00 11.28 222 VAL B CA 1
ATOM 3196 C C . VAL B 1 116 ? -8.748 12.168 44.649 1.00 11.21 222 VAL B C 1
ATOM 3197 O O . VAL B 1 116 ? -8.253 11.203 44.043 1.00 10.49 222 VAL B O 1
ATOM 3201 N N . TRP B 1 117 ? -9.832 12.036 45.415 1.00 9.27 223 TRP B N 1
ATOM 3202 C CA . TRP B 1 117 ? -10.442 10.722 45.588 1.00 12.73 223 TRP B CA 1
ATOM 3203 C C . TRP B 1 117 ? -11.052 10.205 44.280 1.00 12.29 223 TRP B C 1
ATOM 3204 O O . TRP B 1 117 ? -10.726 9.101 43.828 1.00 13.50 223 TRP B O 1
ATOM 3215 N N . GLU B 1 118 ? -11.933 10.993 43.655 1.00 15.15 224 GLU B N 1
ATOM 3216 C CA . GLU B 1 118 ? -12.643 10.523 42.465 1.00 13.33 224 GLU B CA 1
ATOM 3217 C C . GLU B 1 118 ? -11.703 10.293 41.290 1.00 13.90 224 GLU B C 1
ATOM 3218 O O . GLU B 1 118 ? -11.963 9.413 40.462 1.00 15.76 224 GLU B O 1
ATOM 3224 N N . GLN B 1 119 ? -10.619 11.067 41.188 1.00 10.11 225 GLN B N 1
ATOM 3225 C CA . GLN B 1 119 ? -9.670 10.891 40.095 1.00 13.23 225 GLN B CA 1
ATOM 3226 C C . GLN B 1 119 ? -8.666 9.773 40.339 1.00 10.67 225 GLN B C 1
ATOM 3227 O O . GLN B 1 119 ? -7.855 9.498 39.448 1.00 13.97 225 GLN B O 1
ATOM 3233 N N . LYS B 1 120 ? -8.728 9.098 41.486 1.00 14.52 226 LYS B N 1
ATOM 3234 C CA . LYS B 1 120 ? -7.812 8.010 41.845 1.00 17.55 226 LYS B CA 1
ATOM 3235 C C . LYS B 1 120 ? -6.357 8.465 41.900 1.00 16.01 226 LYS B C 1
ATOM 3236 O O . LYS B 1 120 ? -5.437 7.657 41.719 1.00 13.97 226 LYS B O 1
ATOM 3242 N N . SER B 1 121 ? -6.114 9.746 42.144 1.00 11.40 227 SER B N 1
ATOM 3243 C CA . SER B 1 121 ? -4.744 10.232 42.192 1.00 10.31 227 SER B CA 1
ATOM 3244 C C . SER B 1 121 ? -4.037 9.722 43.438 1.00 12.63 227 SER B C 1
ATOM 3245 O O . SER B 1 121 ? -4.631 9.634 44.516 1.00 14.41 227 SER B O 1
ATOM 3248 N N . ALA B 1 122 ? -2.764 9.371 43.279 1.00 9.39 228 ALA B N 1
ATOM 3249 C CA . ALA B 1 122 ? -1.947 8.917 44.396 1.00 14.46 228 ALA B CA 1
ATOM 3250 C C . ALA B 1 122 ? -0.834 9.889 44.739 1.00 12.56 228 ALA B C 1
ATOM 3251 O O . ALA B 1 122 ? -0.139 9.682 45.739 1.00 14.32 228 ALA B O 1
ATOM 3253 N N . THR B 1 123 ? -0.648 10.943 43.946 1.00 12.30 229 THR B N 1
ATOM 3254 C CA . THR B 1 123 ? 0.489 11.837 44.115 1.00 9.43 229 THR B CA 1
ATOM 3255 C C . THR B 1 123 ? 0.004 13.264 43.939 1.00 11.21 229 THR B C 1
ATOM 3256 O O . THR B 1 123 ? -0.703 13.561 42.973 1.00 10.31 229 THR B O 1
ATOM 3260 N N . ILE B 1 124 ? 0.345 14.122 44.897 1.00 9.60 230 ILE B N 1
ATOM 3261 C CA . ILE B 1 124 ? 0.059 15.549 44.825 1.00 8.91 230 ILE B CA 1
ATOM 3262 C C . ILE B 1 124 ? 1.398 16.262 44.816 1.00 12.56 230 ILE B C 1
ATOM 3263 O O . ILE B 1 124 ? 2.245 15.995 45.671 1.00 11.92 230 ILE B O 1
ATOM 3268 N N . VAL B 1 125 ? 1.597 17.154 43.851 1.00 9.63 231 VAL B N 1
ATOM 3269 C CA . VAL B 1 125 ? 2.812 17.957 43.779 1.00 8.22 231 VAL B CA 1
ATOM 3270 C C . VAL B 1 125 ? 2.452 19.387 44.147 1.00 10.59 231 VAL B C 1
ATOM 3271 O O . VAL B 1 125 ? 1.649 20.022 43.455 1.00 8.95 231 VAL B O 1
ATOM 3275 N N . MET B 1 126 ? 3.024 19.894 45.240 1.00 8.50 232 MET B N 1
ATOM 3276 C CA . MET B 1 126 ? 2.762 21.254 45.711 1.00 9.66 232 MET B CA 1
ATOM 3277 C C . MET B 1 126 ? 3.997 22.112 45.455 1.00 13.30 232 MET B C 1
ATOM 3278 O O . MET B 1 126 ? 5.084 21.802 45.955 1.00 11.97 232 MET B O 1
ATOM 3283 N N . LEU B 1 127 ? 3.829 23.193 44.695 1.00 8.22 233 LEU B N 1
ATOM 3284 C CA . LEU B 1 127 ? 4.974 23.981 44.251 1.00 12.21 233 LEU B CA 1
ATOM 3285 C C . LEU B 1 127 ? 5.037 25.349 44.918 1.00 17.03 233 LEU B C 1
ATOM 3286 O O . LEU B 1 127 ? 5.828 26.203 44.508 1.00 20.15 233 LEU B O 1
ATOM 3291 N N . THR B 1 128 ? 4.236 25.574 45.940 1.00 15.31 234 THR B N 1
ATOM 3292 C CA . THR B 1 128 ? 4.213 26.852 46.628 1.00 14.75 234 THR B CA 1
ATOM 3293 C C . THR B 1 128 ? 4.373 26.602 48.119 1.00 19.23 234 THR B C 1
ATOM 3294 O O . THR B 1 128 ? 4.082 25.513 48.614 1.00 17.00 234 THR B O 1
ATOM 3298 N N . ASN B 1 129 ? 4.866 27.607 48.832 1.00 18.34 235 ASN B N 1
ATOM 3299 C CA . ASN B 1 129 ? 4.677 27.568 50.269 1.00 20.05 235 ASN B CA 1
ATOM 3300 C C . ASN B 1 129 ? 3.303 28.141 50.595 1.00 17.30 235 ASN B C 1
ATOM 3301 O O . ASN B 1 129 ? 2.693 28.834 49.776 1.00 21.69 235 ASN B O 1
ATOM 3306 N N . LEU B 1 130 ? 2.782 27.783 51.774 1.00 19.98 236 LEU B N 1
ATOM 3307 C CA . LEU B 1 130 ? 1.446 28.256 52.149 1.00 19.36 236 LEU B CA 1
ATOM 3308 C C . LEU B 1 130 ? 1.383 29.776 52.156 1.00 19.54 236 LEU B C 1
ATOM 3309 O O . LEU B 1 130 ? 0.405 30.372 51.684 1.00 18.82 236 LEU B O 1
ATOM 3314 N N . LYS B 1 131 ? 2.411 30.418 52.707 1.00 19.42 237 LYS B N 1
ATOM 3315 C CA . LYS B 1 131 ? 2.564 31.864 52.664 1.00 21.05 237 LYS B CA 1
ATOM 3316 C C . LYS B 1 131 ? 3.816 32.212 51.868 1.00 22.69 237 LYS B C 1
ATOM 3317 O O . LYS B 1 131 ? 4.854 31.552 51.999 1.00 22.59 237 LYS B O 1
ATOM 3319 N N . GLU B 1 132 ? 3.711 33.237 51.025 1.00 25.35 238 GLU B N 1
ATOM 3320 C CA . GLU B 1 132 ? 4.860 33.784 50.315 1.00 23.51 238 GLU B CA 1
ATOM 3321 C C . GLU B 1 132 ? 4.660 35.285 50.213 1.00 24.75 238 GLU B C 1
ATOM 3322 O O . GLU B 1 132 ? 3.547 35.744 49.951 1.00 21.74 238 GLU B O 1
ATOM 3324 N N . ARG B 1 133 ? 5.729 36.050 50.452 1.00 26.83 239 ARG B N 1
ATOM 3325 C CA . ARG B 1 133 ? 5.658 37.515 50.435 1.00 21.53 239 ARG B CA 1
ATOM 3326 C C . ARG B 1 133 ? 4.626 38.050 51.427 1.00 23.58 239 ARG B C 1
ATOM 3327 O O . ARG B 1 133 ? 3.978 39.067 51.161 1.00 25.41 239 ARG B O 1
ATOM 3335 N N . LYS B 1 134 ? 4.461 37.382 52.573 1.00 26.40 240 LYS B N 1
ATOM 3336 C CA . LYS B 1 134 ? 3.489 37.717 53.619 1.00 28.55 240 LYS B CA 1
ATOM 3337 C C . LYS B 1 134 ? 2.043 37.474 53.199 1.00 32.98 240 LYS B C 1
ATOM 3338 O O . LYS B 1 134 ? 1.127 37.909 53.908 1.00 31.92 240 LYS B O 1
ATOM 3344 N N . GLU B 1 135 ? 1.800 36.811 52.071 1.00 29.01 241 GLU B N 1
ATOM 3345 C CA . GLU B 1 135 ? 0.453 36.637 51.539 1.00 30.96 241 GLU B CA 1
ATOM 3346 C C . GLU B 1 135 ? 0.095 35.154 51.520 1.00 32.98 241 GLU B C 1
ATOM 3347 O O . GLU B 1 135 ? 0.960 34.302 51.294 1.00 26.62 241 GLU B O 1
ATOM 3353 N N . GLU B 1 136 ? -1.178 34.849 51.786 1.00 32.80 242 GLU B N 1
ATOM 3354 C CA . GLU B 1 136 ? -1.673 33.475 51.717 1.00 31.15 242 GLU B CA 1
ATOM 3355 C C . GLU B 1 136 ? -1.757 33.044 50.256 1.00 27.08 242 GLU B C 1
ATOM 3356 O O . GLU B 1 136 ? -2.524 33.618 49.472 1.00 24.55 242 GLU B O 1
ATOM 3358 N N . LYS B 1 137 ? -0.950 32.048 49.876 1.00 24.00 243 LYS B N 1
ATOM 3359 C CA . LYS B 1 137 ? -0.969 31.510 48.515 1.00 17.88 243 LYS B CA 1
ATOM 3360 C C . LYS B 1 137 ? -1.792 30.235 48.392 1.00 22.12 243 LYS B C 1
ATOM 3361 O O . LYS B 1 137 ? -2.248 29.909 47.288 1.00 21.14 243 LYS B O 1
ATOM 3367 N N . CYS B 1 138 ? -1.998 29.526 49.502 1.00 21.68 244 CYS B N 1
ATOM 3368 C CA . CYS B 1 138 ? -2.675 28.235 49.504 1.00 23.49 244 CYS B CA 1
ATOM 3369 C C . CYS B 1 138 ? -3.153 27.941 50.918 1.00 22.21 244 CYS B C 1
ATOM 3370 O O . CYS B 1 138 ? -2.389 28.105 51.877 1.00 22.42 244 CYS B O 1
ATOM 3373 N N . HIS B 1 139 ? -4.417 27.543 51.042 1.00 20.33 245 HIS B N 1
ATOM 3374 C CA . HIS B 1 139 ? -4.947 27.078 52.316 1.00 23.57 245 HIS B CA 1
ATOM 3375 C C . HIS B 1 139 ? -4.332 25.731 52.662 1.00 23.98 245 HIS B C 1
ATOM 3376 O O . HIS B 1 139 ? -4.154 24.868 51.793 1.00 19.11 245 HIS B O 1
ATOM 3383 N N . GLN B 1 140 ? -3.979 25.548 53.932 1.00 18.29 246 GLN B N 1
ATOM 3384 C CA . GLN B 1 140 ? -3.413 24.264 54.335 1.00 19.34 246 GLN B CA 1
ATOM 3385 C C . GLN B 1 140 ? -4.511 23.214 54.285 1.00 19.12 246 GLN B C 1
ATOM 3386 O O . GLN B 1 140 ? -5.492 23.289 55.037 1.00 18.43 246 GLN B O 1
ATOM 3392 N N . TYR B 1 141 ? -4.355 22.247 53.383 1.00 15.61 247 TYR B N 1
ATOM 3393 C CA . TYR B 1 141 ? -5.368 21.237 53.124 1.00 14.75 247 TYR B CA 1
ATOM 3394 C C . TYR B 1 141 ? -5.011 19.878 53.727 1.00 16.28 247 TYR B C 1
ATOM 3395 O O . TYR B 1 141 ? -5.644 18.868 53.395 1.00 16.76 247 TYR B O 1
ATOM 3404 N N . TRP B 1 142 ? -4.040 19.828 54.640 1.00 13.03 248 TRP B N 1
ATOM 3405 C CA . TRP B 1 142 ? -3.705 18.572 55.288 1.00 17.26 248 TRP B CA 1
ATOM 3406 C C . TRP B 1 142 ? -3.542 18.787 56.786 1.00 18.47 248 TRP B C 1
ATOM 3407 O O . TRP B 1 142 ? -3.227 19.900 57.226 1.00 16.72 248 TRP B O 1
ATOM 3418 N N . PRO B 1 143 ? -3.771 17.751 57.590 1.00 17.99 249 PRO B N 1
ATOM 3419 C CA . PRO B 1 143 ? -3.542 17.864 59.034 1.00 19.01 249 PRO B CA 1
ATOM 3420 C C . PRO B 1 143 ? -2.063 17.775 59.381 1.00 22.38 249 PRO B C 1
ATOM 3421 O O . PRO B 1 143 ? -1.287 17.083 58.720 1.00 19.20 249 PRO B O 1
ATOM 3425 N N . ASP B 1 144 ? -1.678 18.482 60.454 1.00 21.60 250 ASP B N 1
ATOM 3426 C CA . ASP B 1 144 ? -0.303 18.397 60.943 1.00 29.11 250 ASP B CA 1
ATOM 3427 C C . ASP B 1 144 ? -0.043 17.081 61.669 1.00 26.53 250 ASP B C 1
ATOM 3428 O O . ASP B 1 144 ? 1.061 16.533 61.590 1.00 26.62 250 ASP B O 1
ATOM 3433 N N . GLN B 1 145 ? -1.034 16.590 62.413 1.00 24.30 251 GLN B N 1
ATOM 3434 C CA . GLN B 1 145 ? -0.976 15.288 63.060 1.00 24.64 251 GLN B CA 1
ATOM 3435 C C . GLN B 1 145 ? -2.377 14.703 63.063 1.00 20.18 251 GLN B C 1
ATOM 3436 O O . GLN B 1 145 ? -3.370 15.423 62.937 1.00 22.86 251 GLN B O 1
ATOM 3442 N N . GLY B 1 146 ? -2.447 13.386 63.217 1.00 24.22 252 GLY B N 1
ATOM 3443 C CA . GLY B 1 146 ? -3.742 12.732 63.310 1.00 19.47 252 GLY B CA 1
ATOM 3444 C C . GLY B 1 146 ? -4.565 12.903 62.049 1.00 25.73 252 GLY B C 1
ATOM 3445 O O . GLY B 1 146 ? -4.045 12.921 60.926 1.00 21.90 252 GLY B O 1
ATOM 3446 N N . CYS B 1 147 ? -5.874 13.046 62.235 1.00 19.27 253 CYS B N 1
ATOM 3447 C CA . CYS B 1 147 ? -6.831 12.995 61.141 1.00 22.36 253 CYS B CA 1
ATOM 3448 C C . CYS B 1 147 ? -7.632 14.287 61.060 1.00 23.58 253 CYS B C 1
ATOM 3449 O O . CYS B 1 147 ? -7.830 14.986 62.057 1.00 23.87 253 CYS B O 1
ATOM 3452 N N . TRP B 1 148 ? -8.081 14.597 59.844 1.00 16.43 254 TRP B N 1
ATOM 3453 C CA . TRP B 1 148 ? -8.957 15.722 59.575 1.00 16.03 254 TRP B CA 1
ATOM 3454 C C . TRP B 1 148 ? -9.945 15.254 58.519 1.00 20.44 254 TRP B C 1
ATOM 3455 O O . TRP B 1 148 ? -9.556 14.565 57.570 1.00 19.19 254 TRP B O 1
ATOM 3466 N N . THR B 1 149 ? -11.219 15.588 58.689 1.00 16.18 255 THR B N 1
ATOM 3467 C CA . THR B 1 149 ? -12.250 15.178 57.748 1.00 16.89 255 THR B CA 1
ATOM 3468 C C . THR B 1 149 ? -12.662 16.386 56.919 1.00 18.94 255 THR B C 1
ATOM 3469 O O . THR B 1 149 ? -13.118 17.396 57.467 1.00 19.36 255 THR B O 1
ATOM 3473 N N . TYR B 1 150 ? -12.463 16.293 55.603 1.00 16.64 256 TYR B N 1
ATOM 3474 C CA . TYR B 1 150 ? -12.810 17.360 54.665 1.00 16.19 256 TYR B CA 1
ATOM 3475 C C . TYR B 1 150 ? -14.042 16.899 53.894 1.00 18.25 256 TYR B C 1
ATOM 3476 O O . TYR B 1 150 ? -13.942 16.067 52.986 1.00 18.62 256 TYR B O 1
ATOM 3485 N N . GLY B 1 151 ? -15.209 17.430 54.262 1.00 18.67 257 GLY B N 1
ATOM 3486 C CA . GLY B 1 151 ? -16.434 16.964 53.648 1.00 21.92 257 GLY B CA 1
ATOM 3487 C C . GLY B 1 151 ? -16.686 15.525 54.030 1.00 25.70 257 GLY B C 1
ATOM 3488 O O . GLY B 1 151 ? -16.889 15.222 55.209 1.00 25.15 257 GLY B O 1
ATOM 3489 N N . ASN B 1 152 ? -16.642 14.628 53.050 1.00 22.85 258 ASN B N 1
ATOM 3490 C CA . ASN B 1 152 ? -16.805 13.202 53.283 1.00 29.68 258 ASN B CA 1
ATOM 3491 C C . ASN B 1 152 ? -15.475 12.453 53.341 1.00 27.83 258 ASN B C 1
ATOM 3492 O O . ASN B 1 152 ? -15.467 11.252 53.628 1.00 29.13 258 ASN B O 1
ATOM 3497 N N . ILE B 1 153 ? -14.352 13.128 53.102 1.00 21.40 259 ILE B N 1
ATOM 3498 C CA . ILE B 1 153 ? -13.056 12.468 52.967 1.00 17.69 259 ILE B CA 1
ATOM 3499 C C . ILE B 1 153 ? -12.256 12.660 54.254 1.00 16.67 259 ILE B C 1
ATOM 3500 O O . ILE B 1 153 ? -11.907 13.788 54.619 1.00 17.17 259 ILE B O 1
ATOM 3505 N N . ARG B 1 154 ? -11.937 11.561 54.929 1.00 17.04 260 ARG B N 1
ATOM 3506 C CA . ARG B 1 154 ? -11.069 11.611 56.098 1.00 16.87 260 ARG B CA 1
ATOM 3507 C C . ARG B 1 154 ? -9.618 11.477 55.655 1.00 20.82 260 ARG B C 1
ATOM 3508 O O . ARG B 1 154 ? -9.269 10.546 54.923 1.00 17.48 260 ARG B O 1
ATOM 3516 N N . VAL B 1 155 ? -8.781 12.406 56.104 1.00 17.32 261 VAL B N 1
ATOM 3517 C CA . VAL B 1 155 ? -7.370 12.452 55.732 1.00 15.11 261 VAL B CA 1
ATOM 3518 C C . VAL B 1 155 ? -6.552 12.299 57.001 1.00 16.12 261 VAL B C 1
ATOM 3519 O O . VAL B 1 155 ? -6.670 13.118 57.917 1.00 16.35 261 VAL B O 1
ATOM 3523 N N . CYS B 1 156 ? -5.716 11.269 57.048 1.00 15.50 262 CYS B N 1
ATOM 3524 C CA . CYS B 1 156 ? -4.874 10.985 58.205 1.00 19.97 262 CYS B CA 1
ATOM 3525 C C . CYS B 1 156 ? -3.412 11.003 57.784 1.00 23.25 262 CYS B C 1
ATOM 3526 O O . CYS B 1 156 ? -3.037 10.343 56.810 1.00 21.58 262 CYS B O 1
ATOM 3529 N N . VAL B 1 157 ? -2.586 11.750 58.505 1.00 20.90 263 VAL B N 1
ATOM 3530 C CA . VAL B 1 157 ? -1.179 11.840 58.124 1.00 24.06 263 VAL B CA 1
ATOM 3531 C C . VAL B 1 157 ? -0.442 10.613 58.649 1.00 29.32 263 VAL B C 1
ATOM 3532 O O . VAL B 1 157 ? -0.582 10.232 59.818 1.00 28.05 263 VAL B O 1
ATOM 3536 N N . GLU B 1 158 ? 0.305 9.956 57.762 1.00 17.62 264 GLU B N 1
ATOM 3537 C CA . GLU B 1 158 ? 1.059 8.760 58.107 1.00 26.58 264 GLU B CA 1
ATOM 3538 C C . GLU B 1 158 ? 2.546 9.018 58.255 1.00 24.97 264 GLU B C 1
ATOM 3539 O O . GLU B 1 158 ? 3.220 8.321 59.018 1.00 24.73 264 GLU B O 1
ATOM 3545 N N . ASP B 1 159 ? 3.073 10.001 57.541 1.00 21.29 265 ASP B N 1
ATOM 3546 C CA . ASP B 1 159 ? 4.503 10.235 57.570 1.00 23.36 265 ASP B CA 1
ATOM 3547 C C . ASP B 1 159 ? 4.769 11.625 57.028 1.00 24.51 265 ASP B C 1
ATOM 3548 O O . ASP B 1 159 ? 3.940 12.209 56.323 1.00 18.23 265 ASP B O 1
ATOM 3553 N N . CYS B 1 160 ? 5.934 12.149 57.390 1.00 18.30 266 CYS B N 1
ATOM 3554 C CA . CYS B 1 160 ? 6.410 13.440 56.924 1.00 17.65 266 CYS B CA 1
ATOM 3555 C C . CYS B 1 160 ? 7.924 13.386 57.011 1.00 23.27 266 CYS B C 1
ATOM 3556 O O . CYS B 1 160 ? 8.462 13.035 58.066 1.00 21.91 266 CYS B O 1
ATOM 3559 N N . VAL B 1 161 ? 8.605 13.675 55.904 1.00 14.54 267 VAL B N 1
ATOM 3560 C CA . VAL B 1 161 ? 10.065 13.727 55.874 1.00 16.90 267 VAL B CA 1
ATOM 3561 C C . VAL B 1 161 ? 10.475 15.074 55.304 1.00 16.80 267 VAL B C 1
ATOM 3562 O O . VAL B 1 161 ? 10.125 15.408 54.164 1.00 14.99 267 VAL B O 1
ATOM 3566 N N . VAL B 1 162 ? 11.201 15.851 56.094 1.00 15.46 268 VAL B N 1
ATOM 3567 C CA . VAL B 1 162 ? 11.633 17.186 55.711 1.00 14.11 268 VAL B CA 1
ATOM 3568 C C . VAL B 1 162 ? 13.057 17.075 55.176 1.00 18.52 268 VAL B C 1
ATOM 3569 O O . VAL B 1 162 ? 13.991 16.777 55.931 1.00 18.78 268 VAL B O 1
ATOM 3573 N N . LEU B 1 163 ? 13.235 17.297 53.879 1.00 14.46 269 LEU B N 1
ATOM 3574 C CA . LEU B 1 163 ? 14.559 17.413 53.285 1.00 16.44 269 LEU B CA 1
ATOM 3575 C C . LEU B 1 163 ? 14.846 18.876 52.982 1.00 17.72 269 LEU B C 1
ATOM 3576 O O . LEU B 1 163 ? 13.982 19.743 53.146 1.00 17.22 269 LEU B O 1
ATOM 3581 N N . VAL B 1 164 ? 16.076 19.157 52.545 1.00 17.45 270 VAL B N 1
ATOM 3582 C CA . VAL B 1 164 ? 16.495 20.554 52.425 1.00 20.26 270 VAL B CA 1
ATOM 3583 C C . VAL B 1 164 ? 15.678 21.290 51.365 1.00 20.11 270 VAL B C 1
ATOM 3584 O O . VAL B 1 164 ? 15.320 22.458 51.553 1.00 24.81 270 VAL B O 1
ATOM 3588 N N . ASP B 1 165 ? 15.349 20.628 50.249 1.00 17.00 271 ASP B N 1
ATOM 3589 C CA . ASP B 1 165 ? 14.676 21.295 49.131 1.00 21.34 271 ASP B CA 1
ATOM 3590 C C . ASP B 1 165 ? 13.189 20.979 49.030 1.00 19.34 271 ASP B C 1
ATOM 3591 O O . ASP B 1 165 ? 12.469 21.665 48.285 1.00 15.57 271 ASP B O 1
ATOM 3596 N N . TYR B 1 166 ? 12.719 19.951 49.725 1.00 16.57 272 TYR B N 1
ATOM 3597 C CA . TYR B 1 166 ? 11.327 19.563 49.640 1.00 14.93 272 TYR B CA 1
ATOM 3598 C C . TYR B 1 166 ? 10.979 18.662 50.818 1.00 15.07 272 TYR B C 1
ATOM 3599 O O . TYR B 1 166 ? 11.856 18.160 51.535 1.00 15.83 272 TYR B O 1
ATOM 3608 N N . THR B 1 167 ? 9.677 18.523 51.043 1.00 12.27 273 THR B N 1
ATOM 3609 C CA . THR B 1 167 ? 9.113 17.742 52.128 1.00 13.46 273 THR B CA 1
ATOM 3610 C C . THR B 1 167 ? 8.167 16.729 51.514 1.00 14.92 273 THR B C 1
ATOM 3611 O O . THR B 1 167 ? 7.421 17.059 50.597 1.00 15.00 273 THR B O 1
ATOM 3615 N N . ILE B 1 168 ? 8.223 15.490 51.987 1.00 15.60 274 ILE B N 1
ATOM 3616 C CA . ILE B 1 168 ? 7.317 14.448 51.519 1.00 14.14 274 ILE B CA 1
ATOM 3617 C C . ILE B 1 168 ? 6.387 14.106 52.667 1.00 14.52 274 ILE B C 1
ATOM 3618 O O . ILE B 1 168 ? 6.843 13.769 53.769 1.00 16.05 274 ILE B O 1
ATOM 3623 N N . ARG B 1 169 ? 5.088 14.213 52.417 1.00 13.10 275 ARG B N 1
ATOM 3624 C CA . ARG B 1 169 ? 4.075 13.844 53.389 1.00 15.53 275 ARG B CA 1
ATOM 3625 C C . ARG B 1 169 ? 3.268 12.704 52.805 1.00 16.22 275 ARG B C 1
ATOM 3626 O O . ARG B 1 169 ? 3.047 12.648 51.593 1.00 19.54 275 ARG B O 1
ATOM 3634 N N . LYS B 1 170 ? 2.845 11.784 53.658 1.00 13.23 276 LYS B N 1
ATOM 3635 C CA . LYS B 1 170 ? 2.073 10.634 53.220 1.00 13.57 276 LYS B CA 1
ATOM 3636 C C . LYS B 1 170 ? 0.764 10.621 53.982 1.00 16.37 276 LYS B C 1
ATOM 3637 O O . LYS B 1 170 ? 0.755 10.799 55.204 1.00 16.07 276 LYS B O 1
ATOM 3643 N N . PHE B 1 171 ? -0.340 10.466 53.253 1.00 11.40 277 PHE B N 1
ATOM 3644 C CA . PHE B 1 171 ? -1.662 10.540 53.858 1.00 14.96 277 PHE B CA 1
ATOM 3645 C C . PHE B 1 171 ? -2.467 9.312 53.492 1.00 20.01 277 PHE B C 1
ATOM 3646 O O . PHE B 1 171 ? -2.429 8.847 52.354 1.00 19.03 277 PHE B O 1
ATOM 3654 N N . CYS B 1 172 ? -3.195 8.798 54.460 1.00 17.06 278 CYS B N 1
ATOM 3655 C CA A CYS B 1 172 ? -4.198 7.776 54.213 0.50 19.66 278 CYS B CA 1
ATOM 3656 C CA B CYS B 1 172 ? -4.197 7.773 54.224 0.50 19.67 278 CYS B CA 1
ATOM 3657 C C . CYS B 1 172 ? -5.552 8.462 54.117 1.00 18.77 278 CYS B C 1
ATOM 3658 O O . CYS B 1 172 ? -5.969 9.159 55.051 1.00 18.84 278 CYS B O 1
ATOM 3663 N N . ILE B 1 173 ? -6.227 8.285 52.983 1.00 15.97 279 ILE B N 1
ATOM 3664 C CA . ILE B 1 173 ? -7.495 8.959 52.760 1.00 19.85 279 ILE B CA 1
ATOM 3665 C C . ILE B 1 173 ? -8.566 7.919 52.468 1.00 20.75 279 ILE B C 1
ATOM 3666 O O . ILE B 1 173 ? -8.301 6.857 51.894 1.00 18.15 279 ILE B O 1
ATOM 3671 N N . GLN B 1 174 ? -9.788 8.227 52.905 1.00 19.92 280 GLN B N 1
ATOM 3672 C CA . GLN B 1 174 ? -10.897 7.301 52.765 1.00 21.38 280 GLN B CA 1
ATOM 3673 C C . GLN B 1 174 ? -12.198 8.056 52.959 1.00 22.73 280 GLN B C 1
ATOM 3674 O O . GLN B 1 174 ? -12.285 8.895 53.870 1.00 23.81 280 GLN B O 1
ATOM 3680 N N . PRO B 1 175 ? -13.210 7.814 52.135 1.00 25.74 281 PRO B N 1
ATOM 3681 C CA . PRO B 1 175 ? -14.511 8.436 52.388 1.00 28.90 281 PRO B CA 1
ATOM 3682 C C . PRO B 1 175 ? -15.199 7.752 53.559 1.00 35.68 281 PRO B C 1
ATOM 3683 O O . PRO B 1 175 ? -15.113 6.532 53.722 1.00 37.84 281 PRO B O 1
ATOM 3687 N N . GLN B 1 176 ? -15.855 8.558 54.394 1.00 39.16 282 GLN B N 1
ATOM 3688 C CA . GLN B 1 176 ? -16.576 8.054 55.562 1.00 42.45 282 GLN B CA 1
ATOM 3689 C C . GLN B 1 176 ? -18.083 7.963 55.304 1.00 43.27 282 GLN B C 1
ATOM 3690 O O . GLN B 1 176 ? -18.550 7.121 54.530 1.00 46.60 282 GLN B O 1
ATOM 3692 N N . ALA B 1 183 ? -12.116 1.237 51.146 1.00 49.77 289 ALA B N 1
ATOM 3693 C CA . ALA B 1 183 ? -10.706 0.897 50.958 1.00 42.19 289 ALA B CA 1
ATOM 3694 C C . ALA B 1 183 ? -9.841 2.154 51.004 1.00 42.65 289 ALA B C 1
ATOM 3695 O O . ALA B 1 183 ? -9.908 2.985 50.095 1.00 40.59 289 ALA B O 1
ATOM 3697 N N . PRO B 1 184 ? -9.033 2.296 52.055 1.00 37.92 290 PRO B N 1
ATOM 3698 C CA . PRO B 1 184 ? -8.206 3.500 52.188 1.00 31.69 290 PRO B CA 1
ATOM 3699 C C . PRO B 1 184 ? -7.061 3.509 51.184 1.00 32.22 290 PRO B C 1
ATOM 3700 O O . PRO B 1 184 ? -6.518 2.467 50.811 1.00 35.55 290 PRO B O 1
ATOM 3704 N N . ARG B 1 185 ? -6.694 4.712 50.747 1.00 24.47 291 ARG B N 1
ATOM 3705 C CA . ARG B 1 185 ? -5.659 4.901 49.739 1.00 23.24 291 ARG B CA 1
ATOM 3706 C C . ARG B 1 185 ? -4.537 5.760 50.301 1.00 18.45 291 ARG B C 1
ATOM 3707 O O . ARG B 1 185 ? -4.796 6.775 50.951 1.00 19.62 291 ARG B O 1
ATOM 3715 N N . LEU B 1 186 ? -3.290 5.369 50.031 1.00 15.27 292 LEU B N 1
ATOM 3716 C CA . LEU B 1 186 ? -2.138 6.179 50.407 1.00 19.96 292 LEU B CA 1
ATOM 3717 C C . LEU B 1 186 ? -1.861 7.205 49.314 1.00 18.65 292 LEU B C 1
ATOM 3718 O O . LEU B 1 186 ? -1.721 6.852 48.140 1.00 15.62 292 LEU B O 1
ATOM 3723 N N . VAL B 1 187 ? -1.802 8.471 49.712 1.00 15.20 293 VAL B N 1
ATOM 3724 C CA . VAL B 1 187 ? -1.499 9.592 48.830 1.00 15.29 293 VAL B CA 1
ATOM 3725 C C . VAL B 1 187 ? -0.204 10.226 49.313 1.00 14.40 293 VAL B C 1
ATOM 3726 O O . VAL B 1 187 ? -0.072 10.541 50.501 1.00 20.49 293 VAL B O 1
ATOM 3730 N N . SER B 1 188 ? 0.750 10.391 48.402 1.00 15.06 294 SER B N 1
ATOM 3731 C CA . SER B 1 188 ? 2.023 11.044 48.694 1.00 15.27 294 SER B CA 1
ATOM 3732 C C . SER B 1 188 ? 1.951 12.480 48.218 1.00 13.64 294 SER B C 1
ATOM 3733 O O . SER B 1 188 ? 1.600 12.732 47.065 1.00 11.19 294 SER B O 1
ATOM 3736 N N . GLN B 1 189 ? 2.277 13.414 49.092 1.00 10.18 295 GLN B N 1
ATOM 3737 C CA . GLN B 1 189 ? 2.376 14.816 48.707 1.00 11.07 295 GLN B CA 1
ATOM 3738 C C . GLN B 1 189 ? 3.848 15.184 48.628 1.00 13.25 295 GLN B C 1
ATOM 3739 O O . GLN B 1 189 ? 4.577 15.060 49.621 1.00 16.12 295 GLN B O 1
ATOM 3745 N N . LEU B 1 190 ? 4.291 15.612 47.456 1.00 9.40 296 LEU B N 1
ATOM 3746 C CA . LEU B 1 190 ? 5.657 16.087 47.280 1.00 9.98 296 LEU B CA 1
ATOM 3747 C C . LEU B 1 190 ? 5.607 17.609 47.268 1.00 13.05 296 LEU B C 1
ATOM 3748 O O . LEU B 1 190 ? 5.103 18.224 46.313 1.00 9.68 296 LEU B O 1
ATOM 3753 N N . HIS B 1 191 ? 6.118 18.215 48.332 1.00 11.30 297 HIS B N 1
ATOM 3754 C CA . HIS B 1 191 ? 5.966 19.649 48.561 1.00 12.37 297 HIS B CA 1
ATOM 3755 C C . HIS B 1 191 ? 7.314 20.312 48.323 1.00 13.68 297 HIS B C 1
ATOM 3756 O O . HIS B 1 191 ? 8.216 20.216 49.162 1.00 11.70 297 HIS B O 1
ATOM 3763 N N . PHE B 1 192 ? 7.446 20.983 47.175 1.00 10.97 298 PHE B N 1
ATOM 3764 C CA . PHE B 1 192 ? 8.655 21.743 46.869 1.00 13.10 298 PHE B CA 1
ATOM 3765 C C . PHE B 1 192 ? 8.639 23.019 47.699 1.00 17.86 298 PHE B C 1
ATOM 3766 O O . PHE B 1 192 ? 7.764 23.876 47.533 1.00 16.54 298 PHE B O 1
ATOM 3774 N N . THR B 1 193 ? 9.586 23.134 48.624 1.00 14.01 299 THR B N 1
ATOM 3775 C CA . THR B 1 193 ? 9.595 24.230 49.574 1.00 13.58 299 THR B CA 1
ATOM 3776 C C . THR B 1 193 ? 10.641 25.283 49.261 1.00 13.05 299 THR B C 1
ATOM 3777 O O . THR B 1 193 ? 10.675 26.309 49.943 1.00 20.14 299 THR B O 1
ATOM 3781 N N . SER B 1 194 ? 11.485 25.067 48.261 1.00 14.14 300 SER B N 1
ATOM 3782 C CA . SER B 1 194 ? 12.624 25.949 48.037 1.00 19.08 300 SER B CA 1
ATOM 3783 C C . SER B 1 194 ? 12.432 26.916 46.869 1.00 18.69 300 SER B C 1
ATOM 3784 O O . SER B 1 194 ? 13.400 27.549 46.448 1.00 19.54 300 SER B O 1
ATOM 3787 N N . TRP B 1 195 ? 11.229 27.058 46.334 1.00 12.93 301 TRP B N 1
ATOM 3788 C CA . TRP B 1 195 ? 11.036 28.065 45.294 1.00 16.78 301 TRP B CA 1
ATOM 3789 C C . TRP B 1 195 ? 11.083 29.455 45.927 1.00 13.10 301 TRP B C 1
ATOM 3790 O O . TRP B 1 195 ? 10.392 29.696 46.918 1.00 14.37 301 TRP B O 1
ATOM 3801 N N . PRO B 1 196 ? 11.872 30.382 45.391 1.00 14.92 302 PRO B N 1
ATOM 3802 C CA . PRO B 1 196 ? 11.991 31.710 46.014 1.00 18.23 302 PRO B CA 1
ATOM 3803 C C . PRO B 1 196 ? 10.702 32.512 45.909 1.00 18.44 302 PRO B C 1
ATOM 3804 O O . PRO B 1 196 ? 9.857 32.270 45.047 1.00 14.85 302 PRO B O 1
ATOM 3808 N N . ASP B 1 197 ? 10.570 33.493 46.811 1.00 13.95 303 ASP B N 1
ATOM 3809 C CA . ASP B 1 197 ? 9.427 34.410 46.780 1.00 18.77 303 ASP B CA 1
ATOM 3810 C C . ASP B 1 197 ? 9.427 35.301 45.544 1.00 20.37 303 ASP B C 1
ATOM 3811 O O . ASP B 1 197 ? 8.365 35.800 45.152 1.00 17.22 303 ASP B O 1
ATOM 3816 N N . PHE B 1 198 ? 10.595 35.540 44.948 1.00 20.55 304 PHE B N 1
ATOM 3817 C CA . PHE B 1 198 ? 10.748 36.361 43.755 1.00 22.82 304 PHE B CA 1
ATOM 3818 C C . PHE B 1 198 ? 11.626 35.617 42.766 1.00 22.06 304 PHE B C 1
ATOM 3819 O O . PHE B 1 198 ? 12.665 35.077 43.150 1.00 24.00 304 PHE B O 1
ATOM 3827 N N . GLY B 1 199 ? 11.215 35.592 41.497 1.00 18.34 305 GLY B N 1
ATOM 3828 C CA . GLY B 1 199 ? 12.049 35.004 40.465 1.00 21.70 305 GLY B CA 1
ATOM 3829 C C . GLY B 1 199 ? 11.971 33.488 40.481 1.00 21.67 305 GLY B C 1
ATOM 3830 O O . GLY B 1 199 ? 11.080 32.890 41.088 1.00 20.25 305 GLY B O 1
ATOM 3831 N N . VAL B 1 200 ? 12.935 32.864 39.810 1.00 17.67 306 VAL B N 1
ATOM 3832 C CA . VAL B 1 200 ? 12.985 31.405 39.705 1.00 17.00 306 VAL B CA 1
ATOM 3833 C C . VAL B 1 200 ? 14.174 30.875 40.498 1.00 16.67 306 VAL B C 1
ATOM 3834 O O . VAL B 1 200 ? 15.054 31.658 40.887 1.00 17.09 306 VAL B O 1
ATOM 3838 N N . PRO B 1 201 ? 14.244 29.570 40.766 1.00 16.41 307 PRO B N 1
ATOM 3839 C CA . PRO B 1 201 ? 15.378 29.036 41.533 1.00 16.89 307 PRO B CA 1
ATOM 3840 C C . PRO B 1 201 ? 16.728 29.367 40.912 1.00 21.28 307 PRO B C 1
ATOM 3841 O O . PRO B 1 201 ? 16.872 29.475 39.692 1.00 16.16 307 PRO B O 1
ATOM 3845 N N . PHE B 1 202 ? 17.726 29.501 41.794 1.00 13.22 308 PHE B N 1
ATOM 3846 C CA . PHE B 1 202 ? 19.081 29.877 41.390 1.00 16.09 308 PHE B CA 1
ATOM 3847 C C . PHE B 1 202 ? 19.684 28.876 40.409 1.00 18.86 308 PHE B C 1
ATOM 3848 O O . PHE B 1 202 ? 20.366 29.270 39.456 1.00 16.28 308 PHE B O 1
ATOM 3856 N N . THR B 1 203 ? 19.473 27.585 40.634 1.00 16.49 309 THR B N 1
ATOM 3857 C CA . THR B 1 203 ? 19.828 26.538 39.689 1.00 19.96 309 THR B CA 1
ATOM 3858 C C . THR B 1 203 ? 18.655 25.580 39.560 1.00 20.10 309 THR B C 1
ATOM 3859 O O . THR B 1 203 ? 17.795 25.518 40.445 1.00 17.75 309 THR B O 1
ATOM 3863 N N . PRO B 1 204 ? 18.591 24.813 38.471 1.00 21.67 310 PRO B N 1
ATOM 3864 C CA . PRO B 1 204 ? 17.542 23.794 38.337 1.00 18.25 310 PRO B CA 1
ATOM 3865 C C . PRO B 1 204 ? 17.857 22.466 39.013 1.00 20.14 310 PRO B C 1
ATOM 3866 O O . PRO B 1 204 ? 17.095 21.507 38.849 1.00 17.46 310 PRO B O 1
ATOM 3870 N N . ILE B 1 205 ? 18.946 22.382 39.776 1.00 15.45 311 ILE B N 1
ATOM 3871 C CA . ILE B 1 205 ? 19.396 21.092 40.294 1.00 17.17 311 ILE B CA 1
ATOM 3872 C C . ILE B 1 205 ? 18.383 20.520 41.283 1.00 18.65 311 ILE B C 1
ATOM 3873 O O . ILE B 1 205 ? 18.019 19.340 41.205 1.00 20.08 311 ILE B O 1
ATOM 3878 N N . GLY B 1 206 ? 17.914 21.341 42.225 1.00 17.98 312 GLY B N 1
ATOM 3879 C CA . GLY B 1 206 ? 16.895 20.876 43.154 1.00 16.93 312 GLY B CA 1
ATOM 3880 C C . GLY B 1 206 ? 15.619 20.453 42.449 1.00 14.37 312 GLY B C 1
ATOM 3881 O O . GLY B 1 206 ? 15.045 19.403 42.758 1.00 16.53 312 GLY B O 1
ATOM 3882 N N . MET B 1 207 ? 15.163 21.258 41.489 1.00 15.02 313 MET B N 1
ATOM 3883 C CA . MET B 1 207 ? 13.939 20.916 40.762 1.00 16.73 313 MET B CA 1
ATOM 3884 C C . MET B 1 207 ? 14.090 19.597 40.015 1.00 14.80 313 MET B C 1
ATOM 3885 O O . MET B 1 207 ? 13.144 18.810 39.944 1.00 13.33 313 MET B O 1
ATOM 3890 N N . LEU B 1 208 ? 15.273 19.334 39.457 1.00 14.29 314 LEU B N 1
ATOM 3891 C CA . LEU B 1 208 ? 15.469 18.081 38.731 1.00 17.59 314 LEU B CA 1
ATOM 3892 C C . LEU B 1 208 ? 15.460 16.882 39.676 1.00 15.89 314 LEU B C 1
ATOM 3893 O O . LEU B 1 208 ? 14.907 15.827 39.342 1.00 17.80 314 LEU B O 1
ATOM 3898 N N . LYS B 1 209 ? 16.064 17.017 40.863 1.00 15.54 315 LYS B N 1
ATOM 3899 C CA . LYS B 1 209 ? 15.956 15.959 41.865 1.00 16.53 315 LYS B CA 1
ATOM 3900 C C . LYS B 1 209 ? 14.507 15.748 42.277 1.00 16.71 315 LYS B C 1
ATOM 3901 O O . LYS B 1 209 ? 14.058 14.613 42.466 1.00 17.61 315 LYS B O 1
ATOM 3907 N N . PHE B 1 210 ? 13.773 16.845 42.442 1.00 13.98 316 PHE B N 1
ATOM 3908 C CA . PHE B 1 210 ? 12.374 16.776 42.836 1.00 16.91 316 PHE B CA 1
ATOM 3909 C C . PHE B 1 210 ? 11.547 16.058 41.780 1.00 15.19 316 PHE B C 1
ATOM 3910 O O . PHE B 1 210 ? 10.706 15.215 42.110 1.00 14.62 316 PHE B O 1
ATOM 3918 N N . LEU B 1 211 ? 11.785 16.374 40.503 1.00 13.20 317 LEU B N 1
ATOM 3919 C CA . LEU B 1 211 ? 11.053 15.724 39.418 1.00 14.22 317 LEU B CA 1
ATOM 3920 C C . LEU B 1 211 ? 11.301 14.225 39.407 1.00 15.71 317 LEU B C 1
ATOM 3921 O O . LEU B 1 211 ? 10.375 13.426 39.198 1.00 15.10 317 LEU B O 1
ATOM 3926 N N . LYS B 1 212 ? 12.553 13.826 39.632 1.00 15.41 318 LYS B N 1
ATOM 3927 C CA . LYS B 1 212 ? 12.887 12.407 39.653 1.00 15.80 318 LYS B CA 1
ATOM 3928 C C . LYS B 1 212 ? 12.202 11.707 40.813 1.00 14.36 318 LYS B C 1
ATOM 3929 O O . LYS B 1 212 ? 11.725 10.573 40.671 1.00 16.19 318 LYS B O 1
ATOM 3935 N N . LYS B 1 213 ? 12.107 12.384 41.961 1.00 15.06 319 LYS B N 1
ATOM 3936 C CA . LYS B 1 213 ? 11.426 11.806 43.111 1.00 17.34 319 LYS B CA 1
ATOM 3937 C C . LYS B 1 213 ? 9.949 11.569 42.822 1.00 16.97 319 LYS B C 1
ATOM 3938 O O . LYS B 1 213 ? 9.398 10.525 43.194 1.00 16.63 319 LYS B O 1
ATOM 3944 N N . VAL B 1 214 ? 9.292 12.534 42.169 1.00 15.24 320 VAL B N 1
ATOM 3945 C CA . VAL B 1 214 ? 7.889 12.376 41.793 1.00 15.74 320 VAL B CA 1
ATOM 3946 C C . VAL B 1 214 ? 7.711 11.137 40.922 1.00 16.52 320 VAL B C 1
ATOM 3947 O O . VAL B 1 214 ? 6.808 10.323 41.145 1.00 15.97 320 VAL B O 1
ATOM 3951 N N . LYS B 1 215 ? 8.582 10.968 39.922 1.00 15.29 321 LYS B N 1
ATOM 3952 C CA . LYS B 1 215 ? 8.467 9.808 39.047 1.00 17.14 321 LYS B CA 1
ATOM 3953 C C . LYS B 1 215 ? 8.703 8.520 39.824 1.00 16.83 321 LYS B C 1
ATOM 3954 O O . LYS B 1 215 ? 8.034 7.508 39.586 1.00 19.63 321 LYS B O 1
ATOM 3960 N N . THR B 1 216 ? 9.632 8.551 40.784 1.00 16.35 322 THR B N 1
ATOM 3961 C CA . THR B 1 216 ? 9.918 7.367 41.588 1.00 15.67 322 THR B CA 1
ATOM 3962 C C . THR B 1 216 ? 8.722 6.965 42.447 1.00 18.34 322 THR B C 1
ATOM 3963 O O . THR B 1 216 ? 8.419 5.771 42.583 1.00 20.57 322 THR B O 1
ATOM 3967 N N . LEU B 1 217 ? 8.018 7.942 43.018 1.00 15.76 323 LEU B N 1
ATOM 3968 C CA . LEU B 1 217 ? 6.980 7.645 44.002 1.00 16.95 323 LEU B CA 1
ATOM 3969 C C . LEU B 1 217 ? 5.591 7.432 43.409 1.00 19.96 323 LEU B C 1
ATOM 3970 O O . LEU B 1 217 ? 4.736 6.848 44.087 1.00 21.39 323 LEU B O 1
ATOM 3975 N N . ASN B 1 218 ? 5.339 7.874 42.183 1.00 14.78 324 ASN B N 1
ATOM 3976 C CA . ASN B 1 218 ? 3.992 7.752 41.616 1.00 14.49 324 ASN B CA 1
ATOM 3977 C C . ASN B 1 218 ? 3.727 6.318 41.166 1.00 19.61 324 ASN B C 1
ATOM 3978 O O . ASN B 1 218 ? 4.467 5.799 40.324 1.00 22.34 324 ASN B O 1
ATOM 3983 N N . PRO B 1 219 ? 2.681 5.665 41.663 1.00 20.86 325 PRO B N 1
ATOM 3984 C CA . PRO B 1 219 ? 2.420 4.269 41.286 1.00 22.76 325 PRO B CA 1
ATOM 3985 C C . PRO B 1 219 ? 1.822 4.151 39.888 1.00 23.93 325 PRO B C 1
ATOM 3986 O O . PRO B 1 219 ? 1.162 5.057 39.381 1.00 22.82 325 PRO B O 1
ATOM 3990 N N . VAL B 1 220 ? 2.026 2.975 39.280 1.00 29.52 326 VAL B N 1
ATOM 3991 C CA . VAL B 1 220 ? 1.722 2.827 37.853 1.00 25.65 326 VAL B CA 1
ATOM 3992 C C . VAL B 1 220 ? 0.217 2.821 37.566 1.00 28.37 326 VAL B C 1
ATOM 3993 O O . VAL B 1 220 ? -0.213 3.288 36.500 1.00 30.63 326 VAL B O 1
ATOM 3997 N N . HIS B 1 221 ? -0.609 2.306 38.474 1.00 26.23 327 HIS B N 1
ATOM 3998 C CA . HIS B 1 221 ? -2.038 2.206 38.196 1.00 27.76 327 HIS B CA 1
ATOM 3999 C C . HIS B 1 221 ? -2.836 3.391 38.731 1.00 23.85 327 HIS B C 1
ATOM 4000 O O . HIS B 1 221 ? -4.069 3.350 38.715 1.00 24.28 327 HIS B O 1
ATOM 4007 N N . ALA B 1 222 ? -2.166 4.444 39.185 1.00 19.25 328 ALA B N 1
ATOM 4008 C CA . ALA B 1 222 ? -2.839 5.606 39.742 1.00 17.32 328 ALA B CA 1
ATOM 4009 C C . ALA B 1 222 ? -3.455 6.482 38.652 1.00 18.43 328 ALA B C 1
ATOM 4010 O O . ALA B 1 222 ? -3.091 6.418 37.474 1.00 17.38 328 ALA B O 1
ATOM 4012 N N . GLY B 1 223 ? -4.379 7.337 39.077 1.00 13.83 329 GLY B N 1
ATOM 4013 C CA . GLY B 1 223 ? -4.895 8.397 38.240 1.00 12.47 329 GLY B CA 1
ATOM 4014 C C . GLY B 1 223 ? -3.882 9.516 38.071 1.00 13.60 329 GLY B C 1
ATOM 4015 O O . GLY B 1 223 ? -2.715 9.396 38.474 1.00 13.09 329 GLY B O 1
ATOM 4016 N N . PRO B 1 224 ? -4.321 10.635 37.479 1.00 11.98 330 PRO B N 1
ATOM 4017 C CA . PRO B 1 224 ? -3.392 11.730 37.165 1.00 10.47 330 PRO B CA 1
ATOM 4018 C C . PRO B 1 224 ? -2.683 12.279 38.394 1.00 10.69 330 PRO B C 1
ATOM 4019 O O . PRO B 1 224 ? -3.241 12.330 39.490 1.00 9.80 330 PRO B O 1
ATOM 4023 N N . ILE B 1 225 ? -1.447 12.722 38.175 1.00 9.90 331 ILE B N 1
ATOM 4024 C CA . ILE B 1 225 ? -0.667 13.417 39.202 1.00 9.12 331 ILE B CA 1
ATOM 4025 C C . ILE B 1 225 ? -1.242 14.816 39.348 1.00 10.28 331 ILE B C 1
ATOM 4026 O O . ILE B 1 225 ? -1.347 15.550 38.360 1.00 12.66 331 ILE B O 1
ATOM 4031 N N . VAL B 1 226 ? -1.631 15.188 40.568 1.00 10.65 332 VAL B N 1
ATOM 4032 C CA . VAL B 1 226 ? -2.182 16.515 40.824 1.00 8.74 332 VAL B CA 1
ATOM 4033 C C . VAL B 1 226 ? -1.024 17.467 41.106 1.00 12.01 332 VAL B C 1
ATOM 4034 O O . VAL B 1 226 ? -0.240 17.247 42.031 1.00 13.37 332 VAL B O 1
ATOM 4038 N N . VAL B 1 227 ? -0.911 18.521 40.306 1.00 9.82 333 VAL B N 1
ATOM 4039 C CA . VAL B 1 227 ? 0.160 19.502 40.429 1.00 10.08 333 VAL B CA 1
ATOM 4040 C C . VAL B 1 227 ? -0.494 20.848 40.691 1.00 13.88 333 VAL B C 1
ATOM 4041 O O . VAL B 1 227 ? -1.397 21.257 39.953 1.00 11.15 333 VAL B O 1
ATOM 4045 N N . HIS B 1 228 ? -0.073 21.530 41.753 1.00 10.43 334 HIS B N 1
ATOM 4046 C CA . HIS B 1 228 ? -0.708 22.810 42.026 1.00 10.80 334 HIS B CA 1
ATOM 4047 C C . HIS B 1 228 ? 0.308 23.812 42.542 1.00 13.73 334 HIS B C 1
ATOM 4048 O O . HIS B 1 228 ? 1.336 23.452 43.120 1.00 12.90 334 HIS B O 1
ATOM 4055 N N . CYS B 1 229 ? 0.033 25.083 42.263 1.00 14.04 335 CYS B N 1
ATOM 4056 C CA . CYS B 1 229 ? 0.753 26.162 42.922 1.00 18.83 335 CYS B CA 1
ATOM 4057 C C . CYS B 1 229 ? -0.289 27.041 43.598 1.00 24.53 335 CYS B C 1
ATOM 4058 O O . CYS B 1 229 ? -1.062 26.529 44.417 1.00 24.97 335 CYS B O 1
ATOM 4061 N N . SER B 1 230 ? -0.328 28.337 43.297 1.00 19.84 336 SER B N 1
ATOM 4062 C CA . SER B 1 230 ? -1.430 29.171 43.775 1.00 16.26 336 SER B CA 1
ATOM 4063 C C . SER B 1 230 ? -2.511 29.290 42.704 1.00 14.84 336 SER B C 1
ATOM 4064 O O . SER B 1 230 ? -3.663 28.900 42.923 1.00 17.57 336 SER B O 1
ATOM 4067 N N . ALA B 1 231 ? -2.152 29.810 41.541 1.00 14.13 337 ALA B N 1
ATOM 4068 C CA . ALA B 1 231 ? -3.120 29.896 40.454 1.00 17.50 337 ALA B CA 1
ATOM 4069 C C . ALA B 1 231 ? -3.195 28.621 39.624 1.00 17.15 337 ALA B C 1
ATOM 4070 O O . ALA B 1 231 ? -4.198 28.408 38.930 1.00 16.76 337 ALA B O 1
ATOM 4072 N N . GLY B 1 232 ? -2.180 27.757 39.694 1.00 16.56 338 GLY B N 1
ATOM 4073 C CA . GLY B 1 232 ? -2.190 26.542 38.902 1.00 15.08 338 GLY B CA 1
ATOM 4074 C C . GLY B 1 232 ? -1.792 26.708 37.450 1.00 16.94 338 GLY B C 1
ATOM 4075 O O . GLY B 1 232 ? -2.198 25.891 36.617 1.00 17.66 338 GLY B O 1
ATOM 4076 N N . VAL B 1 233 ? -0.991 27.728 37.112 1.00 15.57 339 VAL B N 1
ATOM 4077 C CA . VAL B 1 233 ? -0.555 27.899 35.727 1.00 16.06 339 VAL B CA 1
ATOM 4078 C C . VAL B 1 233 ? 0.944 28.160 35.605 1.00 16.07 339 VAL B C 1
ATOM 4079 O O . VAL B 1 233 ? 1.572 27.724 34.637 1.00 16.51 339 VAL B O 1
ATOM 4083 N N . GLY B 1 234 ? 1.532 28.880 36.565 1.00 17.74 340 GLY B N 1
ATOM 4084 C CA . GLY B 1 234 ? 2.910 29.323 36.402 1.00 18.76 340 GLY B CA 1
ATOM 4085 C C . GLY B 1 234 ? 3.964 28.286 36.738 1.00 16.76 340 GLY B C 1
ATOM 4086 O O . GLY B 1 234 ? 4.568 27.667 35.851 1.00 12.77 340 GLY B O 1
ATOM 4087 N N . ARG B 1 235 ? 4.220 28.102 38.030 1.00 13.03 341 ARG B N 1
ATOM 4088 C CA . ARG B 1 235 ? 5.144 27.050 38.428 1.00 12.22 341 ARG B CA 1
ATOM 4089 C C . ARG B 1 235 ? 4.623 25.689 38.006 1.00 11.45 341 ARG B C 1
ATOM 4090 O O . ARG B 1 235 ? 5.404 24.801 37.647 1.00 12.42 341 ARG B O 1
ATOM 4098 N N . THR B 1 236 ? 3.301 25.506 38.073 1.00 14.18 342 THR B N 1
ATOM 4099 C CA . THR B 1 236 ? 2.704 24.242 37.652 1.00 13.77 342 THR B CA 1
ATOM 4100 C C . THR B 1 236 ? 3.039 23.937 36.192 1.00 12.75 342 THR B C 1
ATOM 4101 O O . THR B 1 236 ? 3.429 22.810 35.862 1.00 14.84 342 THR B O 1
ATOM 4105 N N . GLY B 1 237 ? 2.924 24.936 35.309 1.00 12.20 343 GLY B N 1
ATOM 4106 C CA . GLY B 1 237 ? 3.286 24.715 33.918 1.00 14.70 343 GLY B CA 1
ATOM 4107 C C . GLY B 1 237 ? 4.769 24.449 33.738 1.00 15.20 343 GLY B C 1
ATOM 4108 O O . GLY B 1 237 ? 5.162 23.575 32.964 1.00 16.82 343 GLY B O 1
ATOM 4109 N N . THR B 1 238 ? 5.612 25.178 34.478 1.00 11.57 344 THR B N 1
ATOM 4110 C CA . THR B 1 238 ? 7.055 24.978 34.381 1.00 13.38 344 THR B CA 1
ATOM 4111 C C . THR B 1 238 ? 7.425 23.543 34.733 1.00 12.57 344 THR B C 1
ATOM 4112 O O . THR B 1 238 ? 8.202 22.897 34.019 1.00 13.41 344 THR B O 1
ATOM 4116 N N . PHE B 1 239 ? 6.823 23.010 35.795 1.00 11.33 345 PHE B N 1
ATOM 4117 C CA . PHE B 1 239 ? 7.097 21.637 36.220 1.00 14.21 345 PHE B CA 1
ATOM 4118 C C . PHE B 1 239 ? 6.678 20.635 35.153 1.00 12.67 345 PHE B C 1
ATOM 4119 O O . PHE B 1 239 ? 7.455 19.748 34.780 1.00 14.52 345 PHE B O 1
ATOM 4127 N N . ILE B 1 240 ? 5.444 20.766 34.657 1.00 11.23 346 ILE B N 1
ATOM 4128 C CA . ILE B 1 240 ? 4.904 19.830 33.673 1.00 10.72 346 ILE B CA 1
ATOM 4129 C C . ILE B 1 240 ? 5.730 19.858 32.391 1.00 11.90 346 ILE B C 1
ATOM 4130 O O . ILE B 1 240 ? 6.062 18.809 31.822 1.00 13.53 346 ILE B O 1
ATOM 4135 N N . VAL B 1 241 ? 6.105 21.055 31.936 1.00 9.26 347 VAL B N 1
ATOM 4136 C CA . VAL B 1 241 ? 6.855 21.160 30.689 1.00 13.00 347 VAL B CA 1
ATOM 4137 C C . VAL B 1 241 ? 8.236 20.517 30.826 1.00 13.62 347 VAL B C 1
ATOM 4138 O O . VAL B 1 241 ? 8.682 19.792 29.931 1.00 12.11 347 VAL B O 1
ATOM 4142 N N . ILE B 1 242 ? 8.943 20.757 31.940 1.00 11.83 348 ILE B N 1
ATOM 4143 C CA . ILE B 1 242 ? 10.251 20.127 32.107 1.00 12.22 348 ILE B CA 1
ATOM 4144 C C . ILE B 1 242 ? 10.111 18.611 32.089 1.00 12.46 348 ILE B C 1
ATOM 4145 O O . ILE B 1 242 ? 10.912 17.912 31.463 1.00 16.14 348 ILE B O 1
ATOM 4150 N N . ASP B 1 243 ? 9.087 18.081 32.776 1.00 12.50 349 ASP B N 1
ATOM 4151 C CA . ASP B 1 243 ? 8.868 16.637 32.808 1.00 15.25 349 ASP B CA 1
ATOM 4152 C C . ASP B 1 243 ? 8.640 16.082 31.408 1.00 14.67 349 ASP B C 1
ATOM 4153 O O . ASP B 1 243 ? 9.210 15.045 31.037 1.00 17.10 349 ASP B O 1
ATOM 4158 N N . ALA B 1 244 ? 7.802 16.761 30.617 1.00 14.32 350 ALA B N 1
ATOM 4159 C CA . ALA B 1 244 ? 7.484 16.276 29.276 1.00 13.44 350 ALA B CA 1
ATOM 4160 C C . ALA B 1 244 ? 8.694 16.380 28.351 1.00 18.31 350 ALA B C 1
ATOM 4161 O O . ALA B 1 244 ? 8.954 15.474 27.548 1.00 19.57 350 ALA B O 1
ATOM 4163 N N . MET B 1 245 ? 9.468 17.461 28.470 1.00 13.16 351 MET B N 1
ATOM 4164 C CA . MET B 1 245 ? 10.617 17.631 27.587 1.00 19.06 351 MET B CA 1
ATOM 4165 C C . MET B 1 245 ? 11.785 16.724 27.969 1.00 20.66 351 MET B C 1
ATOM 4166 O O . MET B 1 245 ? 12.601 16.378 27.100 1.00 19.29 351 MET B O 1
ATOM 4171 N N . MET B 1 246 ? 11.896 16.324 29.244 1.00 15.08 352 MET B N 1
ATOM 4172 C CA . MET B 1 246 ? 12.867 15.289 29.598 1.00 17.18 352 MET B CA 1
ATOM 4173 C C . MET B 1 246 ? 12.542 13.981 28.888 1.00 20.85 352 MET B C 1
ATOM 4174 O O . MET B 1 246 ? 13.438 13.295 28.378 1.00 20.94 352 MET B O 1
ATOM 4179 N N . ALA B 1 247 ? 11.258 13.620 28.852 1.00 19.28 353 ALA B N 1
ATOM 4180 C CA . ALA B 1 247 ? 10.834 12.423 28.135 1.00 25.53 353 ALA B CA 1
ATOM 4181 C C . ALA B 1 247 ? 11.099 12.558 26.642 1.00 24.72 353 ALA B C 1
ATOM 4182 O O . ALA B 1 247 ? 11.543 11.602 25.995 1.00 27.97 353 ALA B O 1
ATOM 4184 N N . MET B 1 248 ? 10.843 13.741 26.079 1.00 18.88 354 MET B N 1
ATOM 4185 C CA . MET B 1 248 ? 11.114 13.954 24.660 1.00 22.90 354 MET B CA 1
ATOM 4186 C C . MET B 1 248 ? 12.607 13.839 24.361 1.00 25.57 354 MET B C 1
ATOM 4187 O O . MET B 1 248 ? 13.004 13.209 23.377 1.00 25.51 354 MET B O 1
ATOM 4192 N N . MET B 1 249 ? 13.449 14.430 25.212 1.00 20.76 355 MET B N 1
ATOM 4193 C CA . MET B 1 249 ? 14.895 14.297 25.063 1.00 22.28 355 MET B CA 1
ATOM 4194 C C . MET B 1 249 ? 15.313 12.830 25.017 1.00 29.56 355 MET B C 1
ATOM 4195 O O . MET B 1 249 ? 16.119 12.426 24.171 1.00 30.67 355 MET B O 1
ATOM 4200 N N . HIS B 1 250 ? 14.763 12.015 25.921 1.00 25.05 356 HIS B N 1
ATOM 4201 C CA . HIS B 1 250 ? 15.139 10.604 25.975 1.00 31.36 356 HIS B CA 1
ATOM 4202 C C . HIS B 1 250 ? 14.688 9.857 24.727 1.00 31.56 356 HIS B C 1
ATOM 4203 O O . HIS B 1 250 ? 15.414 8.999 24.215 1.00 40.22 356 HIS B O 1
ATOM 4210 N N . ALA B 1 251 ? 13.497 10.175 24.226 1.00 28.38 357 ALA B N 1
ATOM 4211 C CA . ALA B 1 251 ? 12.907 9.403 23.139 1.00 33.04 357 ALA B CA 1
ATOM 4212 C C . ALA B 1 251 ? 13.419 9.853 21.774 1.00 34.03 357 ALA B C 1
ATOM 4213 O O . ALA B 1 251 ? 13.690 9.014 20.904 1.00 35.05 357 ALA B O 1
ATOM 4215 N N . GLU B 1 252 ? 13.553 11.164 21.566 1.00 30.02 358 GLU B N 1
ATOM 4216 C CA . GLU B 1 252 ? 13.813 11.726 20.247 1.00 31.45 358 GLU B CA 1
ATOM 4217 C C . GLU B 1 252 ? 15.113 12.505 20.155 1.00 34.08 358 GLU B C 1
ATOM 4218 O O . GLU B 1 252 ? 15.452 12.974 19.062 1.00 33.53 358 GLU B O 1
ATOM 4224 N N . GLN B 1 253 ? 15.830 12.682 21.263 1.00 28.14 359 GLN B N 1
ATOM 4225 C CA . GLN B 1 253 ? 17.078 13.444 21.286 1.00 32.43 359 GLN B CA 1
ATOM 4226 C C . GLN B 1 253 ? 16.898 14.863 20.748 1.00 30.51 359 GLN B C 1
ATOM 4227 O O . GLN B 1 253 ? 17.832 15.459 20.206 1.00 29.18 359 GLN B O 1
ATOM 4233 N N . LYS B 1 254 ? 15.695 15.414 20.899 1.00 28.30 360 LYS B N 1
ATOM 4234 C CA . LYS B 1 254 ? 15.422 16.813 20.610 1.00 29.24 360 LYS B CA 1
ATOM 4235 C C . LYS B 1 254 ? 14.380 17.305 21.611 1.00 28.52 360 LYS B C 1
ATOM 4236 O O . LYS B 1 254 ? 13.740 16.511 22.307 1.00 28.07 360 LYS B O 1
ATOM 4242 N N . VAL B 1 255 ? 14.239 18.624 21.713 1.00 24.67 361 VAL B N 1
ATOM 4243 C CA . VAL B 1 255 ? 13.189 19.226 22.530 1.00 24.87 361 VAL B CA 1
ATOM 4244 C C . VAL B 1 255 ? 12.487 20.316 21.731 1.00 25.53 361 VAL B C 1
ATOM 4245 O O . VAL B 1 255 ? 13.097 21.005 20.906 1.00 28.85 361 VAL B O 1
ATOM 4249 N N . ASP B 1 256 ? 11.180 20.468 21.978 1.00 21.14 362 ASP B N 1
ATOM 4250 C CA . ASP B 1 256 ? 10.365 21.511 21.340 1.00 23.73 362 ASP B CA 1
ATOM 4251 C C . ASP B 1 256 ? 9.499 22.163 22.415 1.00 22.48 362 ASP B C 1
ATOM 4252 O O . ASP B 1 256 ? 8.302 21.879 22.523 1.00 19.91 362 ASP B O 1
ATOM 4257 N N . VAL B 1 257 ? 10.112 23.065 23.186 1.00 20.64 363 VAL B N 1
ATOM 4258 C CA . VAL B 1 257 ? 9.406 23.730 24.277 1.00 21.33 363 VAL B CA 1
ATOM 4259 C C . VAL B 1 257 ? 8.272 24.590 23.739 1.00 21.74 363 VAL B C 1
ATOM 4260 O O . VAL B 1 257 ? 7.154 24.578 24.271 1.00 21.40 363 VAL B O 1
ATOM 4264 N N . PHE B 1 258 ? 8.539 25.349 22.674 1.00 21.79 364 PHE B N 1
ATOM 4265 C CA . PHE B 1 258 ? 7.537 26.279 22.163 1.00 23.25 364 PHE B CA 1
ATOM 4266 C C . PHE B 1 258 ? 6.262 25.554 21.749 1.00 19.75 364 PHE B C 1
ATOM 4267 O O . PHE B 1 258 ? 5.153 26.004 22.067 1.00 23.22 364 PHE B O 1
ATOM 4275 N N . GLU B 1 259 ? 6.397 24.430 21.038 1.00 23.20 365 GLU B N 1
ATOM 4276 C CA . GLU B 1 259 ? 5.216 23.666 20.646 1.00 24.44 365 GLU B CA 1
ATOM 4277 C C . GLU B 1 259 ? 4.502 23.088 21.856 1.00 20.54 365 GLU B C 1
ATOM 4278 O O . GLU B 1 259 ? 3.268 23.131 21.924 1.00 20.24 365 GLU B O 1
ATOM 4284 N N . PHE B 1 260 ? 5.252 22.519 22.808 1.00 20.03 366 PHE B N 1
ATOM 4285 C CA . PHE B 1 260 ? 4.578 21.846 23.915 1.00 17.07 366 PHE B CA 1
ATOM 4286 C C . PHE B 1 260 ? 3.838 22.835 24.802 1.00 18.91 366 PHE B C 1
ATOM 4287 O O . PHE B 1 260 ? 2.707 22.557 25.218 1.00 18.49 366 PHE B O 1
ATOM 4295 N N . VAL B 1 261 ? 4.446 23.991 25.102 1.00 16.93 367 VAL B N 1
ATOM 4296 C CA . VAL B 1 261 ? 3.734 25.009 25.870 1.00 17.21 367 VAL B CA 1
ATOM 4297 C C . VAL B 1 261 ? 2.499 25.478 25.114 1.00 18.12 367 VAL B C 1
ATOM 4298 O O . VAL B 1 261 ? 1.435 25.687 25.708 1.00 16.79 367 VAL B O 1
ATOM 4302 N N . SER B 1 262 ? 2.625 25.667 23.793 1.00 19.02 368 SER B N 1
ATOM 4303 C CA . SER B 1 262 ? 1.460 25.990 22.972 1.00 18.94 368 SER B CA 1
ATOM 4304 C C . SER B 1 262 ? 0.368 24.938 23.127 1.00 18.18 368 SER B C 1
ATOM 4305 O O . SER B 1 262 ? -0.817 25.272 23.261 1.00 18.08 368 SER B O 1
ATOM 4308 N N . ARG B 1 263 ? 0.754 23.662 23.109 1.00 16.10 369 ARG B N 1
ATOM 4309 C CA . ARG B 1 263 ? -0.223 22.581 23.167 1.00 17.24 369 ARG B CA 1
ATOM 4310 C C . ARG B 1 263 ? -0.979 22.577 24.492 1.00 19.95 369 ARG B C 1
ATOM 4311 O O . ARG B 1 263 ? -2.214 22.527 24.513 1.00 17.20 369 ARG B O 1
ATOM 4319 N N . ILE B 1 264 ? -0.258 22.627 25.617 1.00 16.45 370 ILE B N 1
ATOM 4320 C CA . ILE B 1 264 ? -0.963 22.508 26.890 1.00 13.79 370 ILE B CA 1
ATOM 4321 C C . ILE B 1 264 ? -1.782 23.754 27.198 1.00 13.80 370 ILE B C 1
ATOM 4322 O O . ILE B 1 264 ? -2.726 23.695 27.995 1.00 12.55 370 ILE B O 1
ATOM 4327 N N . ARG B 1 265 ? -1.488 24.881 26.555 1.00 15.08 371 ARG B N 1
ATOM 4328 C CA . ARG B 1 265 ? -2.343 26.043 26.758 1.00 13.20 371 ARG B CA 1
ATOM 4329 C C . ARG B 1 265 ? -3.721 25.865 26.138 1.00 18.39 371 ARG B C 1
ATOM 4330 O O . ARG B 1 265 ? -4.654 26.568 26.535 1.00 16.44 371 ARG B O 1
ATOM 4338 N N . ASN B 1 266 ? -3.871 24.927 25.197 1.00 16.85 372 ASN B N 1
ATOM 4339 C CA . ASN B 1 266 ? -5.186 24.544 24.690 1.00 15.21 372 ASN B CA 1
ATOM 4340 C C . ASN B 1 266 ? -5.991 23.726 25.700 1.00 17.67 372 ASN B C 1
ATOM 4341 O O . ASN B 1 266 ? -7.199 23.543 25.506 1.00 16.65 372 ASN B O 1
ATOM 4346 N N . GLN B 1 267 ? -5.355 23.234 26.767 1.00 16.96 373 GLN B N 1
ATOM 4347 C CA . GLN B 1 267 ? -6.066 22.562 27.850 1.00 14.64 373 GLN B CA 1
ATOM 4348 C C . GLN B 1 267 ? -6.294 23.458 29.054 1.00 16.56 373 GLN B C 1
ATOM 4349 O O . GLN B 1 267 ? -7.309 23.311 29.743 1.00 14.98 373 GLN B O 1
ATOM 4355 N N . ARG B 1 268 ? -5.387 24.397 29.302 1.00 12.78 374 ARG B N 1
ATOM 4356 C CA . ARG B 1 268 ? -5.501 25.349 30.400 1.00 12.31 374 ARG B CA 1
ATOM 4357 C C . ARG B 1 268 ? -4.714 26.594 30.001 1.00 14.00 374 ARG B C 1
ATOM 4358 O O . ARG B 1 268 ? -3.495 26.529 29.808 1.00 12.97 374 ARG B O 1
ATOM 4366 N N . PRO B 1 269 ? -5.382 27.733 29.809 1.00 18.71 375 PRO B N 1
ATOM 4367 C CA . PRO B 1 269 ? -4.689 28.903 29.250 1.00 17.45 375 PRO B CA 1
ATOM 4368 C C . PRO B 1 269 ? -3.583 29.409 30.169 1.00 16.79 375 PRO B C 1
ATOM 4369 O O . PRO B 1 269 ? -3.667 29.306 31.394 1.00 17.77 375 PRO B O 1
ATOM 4373 N N . GLN B 1 270 ? -2.543 29.965 29.549 1.00 18.05 376 GLN B N 1
ATOM 4374 C CA . GLN B 1 270 ? -1.462 30.692 30.214 1.00 20.68 376 GLN B CA 1
ATOM 4375 C C . GLN B 1 270 ? -0.561 29.818 31.078 1.00 19.94 376 GLN B C 1
ATOM 4376 O O . GLN B 1 270 ? 0.062 30.336 32.015 1.00 22.34 376 GLN B O 1
ATOM 4382 N N . MET B 1 271 ? -0.478 28.509 30.816 1.00 13.61 377 MET B N 1
ATOM 4383 C CA . MET B 1 271 ? 0.564 27.702 31.446 1.00 13.48 377 MET B CA 1
ATOM 4384 C C . MET B 1 271 ? 1.938 28.294 31.149 1.00 15.64 377 MET B C 1
ATOM 4385 O O . MET B 1 271 ? 2.267 28.571 29.996 1.00 16.51 377 MET B O 1
ATOM 4390 N N . VAL B 1 272 ? 2.750 28.432 32.203 1.00 13.84 378 VAL B N 1
ATOM 4391 C CA . VAL B 1 272 ? 4.049 29.109 32.213 1.00 15.93 378 VAL B CA 1
ATOM 4392 C C . VAL B 1 272 ? 3.774 30.605 32.127 1.00 18.91 378 VAL B C 1
ATOM 4393 O O . VAL B 1 272 ? 3.403 31.126 31.071 1.00 17.23 378 VAL B O 1
ATOM 4397 N N . GLN B 1 273 ? 3.950 31.306 33.247 1.00 17.87 379 GLN B N 1
ATOM 4398 C CA . GLN B 1 273 ? 3.396 32.644 33.391 1.00 23.08 379 GLN B CA 1
ATOM 4399 C C . GLN B 1 273 ? 4.389 33.766 33.103 1.00 21.68 379 GLN B C 1
ATOM 4400 O O . GLN B 1 273 ? 3.955 34.878 32.771 1.00 23.55 379 GLN B O 1
ATOM 4406 N N . THR B 1 274 ? 5.695 33.519 33.195 1.00 18.21 380 THR B N 1
ATOM 4407 C CA . THR B 1 274 ? 6.686 34.579 33.005 1.00 20.65 380 THR B CA 1
ATOM 4408 C C . THR B 1 274 ? 7.783 34.101 32.067 1.00 20.50 380 THR B C 1
ATOM 4409 O O . THR B 1 274 ? 7.992 32.899 31.886 1.00 18.63 380 THR B O 1
ATOM 4413 N N . ASP B 1 275 ? 8.500 35.052 31.454 1.00 23.64 381 ASP B N 1
ATOM 4414 C CA . ASP B 1 275 ? 9.600 34.610 30.604 1.00 21.92 381 ASP B CA 1
ATOM 4415 C C . ASP B 1 275 ? 10.772 34.083 31.423 1.00 18.11 381 ASP B C 1
ATOM 4416 O O . ASP B 1 275 ? 11.583 33.321 30.890 1.00 18.88 381 ASP B O 1
ATOM 4421 N N . MET B 1 276 ? 10.867 34.452 32.707 1.00 21.87 382 MET B N 1
ATOM 4422 C CA . MET B 1 276 ? 11.867 33.842 33.580 1.00 20.32 382 MET B CA 1
ATOM 4423 C C . MET B 1 276 ? 11.563 32.363 33.825 1.00 17.83 382 MET B C 1
ATOM 4424 O O . MET B 1 276 ? 12.478 31.533 33.827 1.00 17.51 382 MET B O 1
ATOM 4429 N N . GLN B 1 277 ? 10.289 32.012 34.031 1.00 17.67 383 GLN B N 1
ATOM 4430 C CA . GLN B 1 277 ? 9.928 30.595 34.110 1.00 17.53 383 GLN B CA 1
ATOM 4431 C C . GLN B 1 277 ? 10.241 29.876 32.806 1.00 17.25 383 GLN B C 1
ATOM 4432 O O . GLN B 1 277 ? 10.765 28.755 32.813 1.00 13.25 383 GLN B O 1
ATOM 4438 N N . TYR B 1 278 ? 9.929 30.513 31.674 1.00 17.90 384 TYR B N 1
ATOM 4439 C CA . TYR B 1 278 ? 10.200 29.923 30.367 1.00 19.47 384 TYR B CA 1
ATOM 4440 C C . TYR B 1 278 ? 11.683 29.632 30.190 1.00 16.67 384 TYR B C 1
ATOM 4441 O O . TYR B 1 278 ? 12.073 28.539 29.760 1.00 16.05 384 TYR B O 1
ATOM 4450 N N . THR B 1 279 ? 12.528 30.610 30.513 1.00 13.30 385 THR B N 1
ATOM 4451 C CA . THR B 1 279 ? 13.968 30.407 30.435 1.00 15.88 385 THR B CA 1
ATOM 4452 C C . THR B 1 279 ? 14.418 29.306 31.382 1.00 15.17 385 THR B C 1
ATOM 4453 O O . THR B 1 279 ? 15.294 28.497 31.043 1.00 16.25 385 THR B O 1
ATOM 4457 N N . PHE B 1 280 ? 13.818 29.258 32.572 1.00 15.92 386 PHE B N 1
ATOM 4458 C CA . PHE B 1 280 ? 14.161 28.225 33.543 1.00 14.72 386 PHE B CA 1
ATOM 4459 C C . PHE B 1 280 ? 13.911 26.824 32.991 1.00 12.01 386 PHE B C 1
ATOM 4460 O O . PHE B 1 280 ? 14.687 25.901 33.265 1.00 14.34 386 PHE B O 1
ATOM 4468 N N . ILE B 1 281 ? 12.830 26.644 32.216 1.00 12.83 387 ILE B N 1
ATOM 4469 C CA . ILE B 1 281 ? 12.598 25.358 31.554 1.00 14.70 387 ILE B CA 1
ATOM 4470 C C . ILE B 1 281 ? 13.821 24.958 30.744 1.00 13.69 387 ILE B C 1
ATOM 4471 O O . ILE B 1 281 ? 14.315 23.826 30.838 1.00 14.03 387 ILE B O 1
ATOM 4476 N N . TYR B 1 282 ? 14.329 25.886 29.927 1.00 13.55 388 TYR B N 1
ATOM 4477 C CA . TYR B 1 282 ? 15.491 25.575 29.103 1.00 16.71 388 TYR B CA 1
ATOM 4478 C C . TYR B 1 282 ? 16.716 25.291 29.963 1.00 16.81 388 TYR B C 1
ATOM 4479 O O . TYR B 1 282 ? 17.485 24.369 29.673 1.00 19.12 388 TYR B O 1
ATOM 4488 N N . GLN B 1 283 ? 16.909 26.065 31.033 1.00 16.17 389 GLN B N 1
ATOM 4489 C CA . GLN B 1 283 ? 18.069 25.838 31.888 1.00 17.13 389 GLN B CA 1
ATOM 4490 C C . GLN B 1 283 ? 18.020 24.455 32.525 1.00 18.02 389 GLN B C 1
ATOM 4491 O O . GLN B 1 283 ? 19.043 23.766 32.618 1.00 17.86 389 GLN B O 1
ATOM 4497 N N . ALA B 1 284 ? 16.833 24.026 32.958 1.00 16.24 390 ALA B N 1
ATOM 4498 C CA . ALA B 1 284 ? 16.697 22.697 33.537 1.00 12.64 390 ALA B CA 1
ATOM 4499 C C . ALA B 1 284 ? 16.965 21.619 32.497 1.00 12.24 390 ALA B C 1
ATOM 4500 O O . ALA B 1 284 ? 17.622 20.613 32.787 1.00 16.18 390 ALA B O 1
ATOM 4502 N N . LEU B 1 285 ? 16.474 21.816 31.273 1.00 16.80 391 LEU B N 1
ATOM 4503 C CA . LEU B 1 285 ? 16.703 20.815 30.242 1.00 16.25 391 LEU B CA 1
ATOM 4504 C C . LEU B 1 285 ? 18.191 20.677 29.940 1.00 18.55 391 LEU B C 1
ATOM 4505 O O . LEU B 1 285 ? 18.698 19.559 29.779 1.00 18.69 391 LEU B O 1
ATOM 4510 N N . LEU B 1 286 ? 18.915 21.797 29.905 1.00 20.13 392 LEU B N 1
ATOM 4511 C CA . LEU B 1 286 ? 20.350 21.723 29.653 1.00 21.99 392 LEU B CA 1
ATOM 4512 C C . LEU B 1 286 ? 21.066 20.999 30.786 1.00 22.18 392 LEU B C 1
ATOM 4513 O O . LEU B 1 286 ? 21.912 20.128 30.544 1.00 22.47 392 LEU B O 1
ATOM 4518 N N . GLU B 1 287 ? 20.741 21.340 32.037 1.00 18.61 393 GLU B N 1
ATOM 4519 C CA . GLU B 1 287 ? 21.368 20.638 33.153 1.00 21.32 393 GLU B CA 1
ATOM 4520 C C . GLU B 1 287 ? 21.109 19.139 33.063 1.00 23.77 393 GLU B C 1
ATOM 4521 O O . GLU B 1 287 ? 22.009 18.326 33.307 1.00 22.42 393 GLU B O 1
ATOM 4527 N N . TYR B 1 288 ? 19.890 18.757 32.674 1.00 20.36 394 TYR B N 1
ATOM 4528 C CA . TYR B 1 288 ? 19.567 17.345 32.513 1.00 22.69 394 TYR B CA 1
ATOM 4529 C C . TYR B 1 288 ? 20.408 16.711 31.413 1.00 24.62 394 TYR B C 1
ATOM 4530 O O . TYR B 1 288 ? 20.942 15.609 31.582 1.00 26.32 394 TYR B O 1
ATOM 4539 N N . TYR B 1 289 ? 20.518 17.391 30.269 1.00 20.84 395 TYR B N 1
ATOM 4540 C CA . TYR B 1 289 ? 21.306 16.867 29.156 1.00 27.79 395 TYR B CA 1
ATOM 4541 C C . TYR B 1 289 ? 22.766 16.669 29.558 1.00 30.41 395 TYR B C 1
ATOM 4542 O O . TYR B 1 289 ? 23.360 15.615 29.295 1.00 27.00 395 TYR B O 1
ATOM 4551 N N . LEU B 1 290 ? 23.349 17.660 30.230 1.00 25.79 396 LEU B N 1
ATOM 4552 C CA . LEU B 1 290 ? 24.782 17.626 30.499 1.00 32.00 396 LEU B CA 1
ATOM 4553 C C . LEU B 1 290 ? 25.147 16.653 31.616 1.00 34.12 396 LEU B C 1
ATOM 4554 O O . LEU B 1 290 ? 26.198 16.008 31.548 1.00 34.27 396 LEU B O 1
ATOM 4559 N N . TYR B 1 291 ? 24.312 16.526 32.653 1.00 29.91 397 TYR B N 1
ATOM 4560 C CA . TYR B 1 291 ? 24.696 15.741 33.823 1.00 29.98 397 TYR B CA 1
ATOM 4561 C C . TYR B 1 291 ? 23.667 14.733 34.308 1.00 36.44 397 TYR B C 1
ATOM 4562 O O . TYR B 1 291 ? 24.025 13.877 35.127 1.00 35.59 397 TYR B O 1
ATOM 4571 N N . GLY B 1 292 ? 22.422 14.791 33.844 1.00 38.50 398 GLY B N 1
ATOM 4572 C CA . GLY B 1 292 ? 21.366 13.955 34.398 1.00 38.70 398 GLY B CA 1
ATOM 4573 C C . GLY B 1 292 ? 21.433 12.485 34.023 1.00 49.74 398 GLY B C 1
ATOM 4574 O O . GLY B 1 292 ? 20.524 11.706 34.336 1.00 48.79 398 GLY B O 1
#

Sequence (564 aa):
KYFPIPVEHLEEEIRIRSSADDCKQFREEFNSLPSGHIQGTFELANKEENREKNRYPNILPNDHSRVILSQLDGIPCSDYINASYIDGYKEKNKFIAAQGPKQETVVNDFWRMVWEQKSATIVMLTNLKERKEEKCHQYWPDQGCWTYGNIRVCVEDCVVLVDYTIRKFCIQPQKAPRLVSQLHFTSWPDFGVPFTPIGMLKKFLKKVKTLNPVHAGPIVVHCSAGVGRTGTFIVIDAMMAMMHAEQKVDVFEFVSRIRNQRPQMVQTDMMQYTFIYQALLEYYLYGYFPIPVEHLEEEIRIIRSSADDCKQFREEFNSLPSGHIQGTFELANKEENREKNRYPNILPNDHSRVILSQLDGIPCSDYINASYIDGYKEKNKFIAAQGPKQETVNDFWRMVWEQKSATIVMLTNLKERKEEKCHQYWPDQGCWTYGNIRVCVEDCVVLVDYTIRKFCCIQPQAPRLVSQLHFTSWPDFGVPFTPIGMLKFLKKVKTLNPVHAGPIVVHCSAGVGRTGTFIVIDAMMAMMHAEQKVDVFEFVSRIRNQRPQMVQTDMQYTFIYQALLEYYLYG